Protein AF-A0A417CQL4-F1 (afdb_monomer)

Solvent-accessible surface area (backbone atoms only — not comparable to full-atom values): 23128 Å² total; per-residue (Å²): 115,48,75,46,59,36,42,35,29,34,42,37,36,47,80,68,45,93,63,94,40,39,16,38,34,40,36,36,22,75,43,89,82,45,71,90,38,53,74,49,77,42,75,38,31,85,55,32,68,44,82,43,74,84,43,64,49,59,36,56,35,23,33,31,43,26,48,26,27,63,59,52,73,46,77,47,68,55,72,68,46,76,79,47,69,46,54,19,35,60,82,69,100,72,93,80,90,84,90,86,90,88,91,88,88,87,91,88,70,69,76,85,88,86,84,86,85,82,83,93,74,87,81,66,52,56,85,38,81,50,91,61,81,58,91,53,56,74,45,42,28,40,45,29,53,83,54,66,82,46,41,24,78,43,81,40,62,31,40,36,42,30,79,62,88,56,78,86,44,46,48,79,38,35,64,92,73,56,91,59,59,60,69,76,78,82,72,89,72,71,88,37,78,25,63,65,61,77,56,88,78,52,90,87,45,79,51,42,43,31,72,65,30,30,37,35,46,41,38,39,88,63,56,45,80,41,44,36,34,33,33,40,59,52,76,71,9,27,21,75,52,40,76,32,62,45,66,31,39,48,41,69,62,51,50,52,51,52,51,51,52,48,49,65,74,49,45,61,92,86,50,51,57,66,56,36,51,51,36,44,51,49,63,58,55,40,87,82,63,44,27,13,43,42,26,48,93,93,34,80,57,43,31,54,51,65,43,46,70,58,44,91,80,52,32,26,33,41,50,66,50,27,19,50,54,54,44,53,51,48,64,73,67,35,86,58,79,43,80,44,68,33,54,77,78,36,64,86,87,37,76,65,19,75,75,34,27,33,28,21,38,42,25,46,94,93,46,72,49,82,45,68,58,51,42,59,67,73,64,13,57,48,97,68,84,73,59,62,57,70,88,59,61,85,50,38,32,75,52,106

Mean predicted aligned error: 15.52 Å

Structure (mmCIF, N/CA/C/O backbone):
data_AF-A0A417CQL4-F1
#
_entry.id   AF-A0A417CQL4-F1
#
loop_
_atom_site.group_PDB
_atom_site.id
_atom_site.type_symbol
_atom_site.label_atom_id
_atom_site.label_alt_id
_atom_site.label_comp_id
_atom_site.label_asym_id
_atom_site.label_entity_id
_atom_site.label_seq_id
_atom_site.pdbx_PDB_ins_code
_atom_site.Cartn_x
_atom_site.Cartn_y
_atom_site.Cartn_z
_atom_site.occupancy
_atom_site.B_iso_or_equiv
_atom_site.auth_seq_id
_atom_site.auth_comp_id
_atom_site.auth_asym_id
_atom_site.auth_atom_id
_atom_site.pdbx_PDB_model_num
ATOM 1 N N . MET A 1 1 ? 1.213 18.440 -24.083 1.00 67.12 1 MET A N 1
ATOM 2 C CA . MET A 1 1 ? 0.966 19.056 -22.760 1.00 67.12 1 MET A CA 1
ATOM 3 C C . MET A 1 1 ? 0.019 18.136 -22.028 1.00 67.12 1 MET A C 1
ATOM 5 O O . MET A 1 1 ? -0.808 17.537 -22.706 1.00 67.12 1 MET A O 1
ATOM 9 N N . ASN A 1 2 ? 0.115 18.065 -20.707 1.00 67.94 2 ASN A N 1
ATOM 10 C CA . ASN A 1 2 ? -0.796 17.274 -19.882 1.00 67.94 2 ASN A CA 1
ATOM 11 C C . ASN A 1 2 ? -1.692 18.235 -19.098 1.00 67.94 2 ASN A C 1
ATOM 13 O O . ASN A 1 2 ? -1.227 19.307 -18.708 1.00 67.94 2 ASN A O 1
ATOM 17 N N . ILE A 1 3 ? -2.963 17.890 -18.913 1.00 68.62 3 ILE A N 1
ATOM 18 C CA . ILE A 1 3 ? -3.950 18.738 -18.242 1.00 68.62 3 ILE A CA 1
ATOM 19 C C . ILE A 1 3 ? -4.623 17.899 -17.161 1.00 68.62 3 ILE A C 1
ATOM 21 O O . ILE A 1 3 ? -5.147 16.834 -17.460 1.00 68.62 3 ILE A O 1
ATOM 25 N N . TYR A 1 4 ? -4.629 18.395 -15.932 1.00 64.31 4 TYR A N 1
ATOM 26 C CA . TYR A 1 4 ? -5.272 17.764 -14.784 1.00 64.31 4 TYR A CA 1
ATOM 27 C C . TYR A 1 4 ? -6.363 18.698 -14.282 1.00 64.31 4 TYR A C 1
ATOM 29 O O . TYR A 1 4 ? -6.073 19.865 -14.034 1.00 64.31 4 TYR A O 1
ATOM 37 N N . ALA A 1 5 ? -7.596 18.230 -14.133 1.00 63.06 5 ALA A N 1
ATOM 38 C CA . ALA A 1 5 ? -8.700 19.053 -13.650 1.00 63.06 5 ALA A CA 1
ATOM 39 C C . ALA A 1 5 ? -9.116 18.651 -12.230 1.00 63.06 5 ALA A C 1
ATOM 41 O O . ALA A 1 5 ? -9.062 17.485 -11.856 1.00 63.06 5 ALA A O 1
ATOM 42 N N . LYS A 1 6 ? -9.520 19.646 -11.443 1.00 71.50 6 LYS A N 1
ATOM 43 C CA . LYS A 1 6 ? -10.165 19.521 -10.132 1.00 71.50 6 LYS A CA 1
ATOM 44 C C . LYS A 1 6 ? -11.481 20.309 -10.156 1.00 71.50 6 LYS A C 1
ATOM 46 O O . LYS A 1 6 ? -11.833 20.907 -11.173 1.00 71.50 6 LYS A O 1
ATOM 51 N N . THR A 1 7 ? -12.198 20.345 -9.037 1.00 64.06 7 THR A N 1
ATOM 52 C CA . THR A 1 7 ? -13.531 20.962 -8.908 1.00 64.06 7 THR A CA 1
ATOM 53 C C . THR A 1 7 ? -13.599 22.429 -9.340 1.00 64.06 7 THR A C 1
ATOM 55 O O . THR A 1 7 ? -14.556 22.823 -9.982 1.00 64.06 7 THR A O 1
ATOM 58 N N . ALA A 1 8 ? -12.565 23.238 -9.106 1.00 78.31 8 ALA A N 1
ATOM 59 C CA . ALA A 1 8 ? -12.532 24.642 -9.549 1.00 78.31 8 ALA A CA 1
ATOM 60 C C . ALA A 1 8 ? -11.144 25.076 -10.044 1.00 78.31 8 ALA A C 1
ATOM 62 O O . ALA A 1 8 ? -10.775 26.255 -10.016 1.00 78.31 8 ALA A O 1
ATOM 63 N N . ALA A 1 9 ? -10.334 24.108 -10.468 1.00 70.62 9 ALA A N 1
ATOM 64 C CA . ALA A 1 9 ? -8.957 24.347 -10.854 1.00 70.62 9 ALA A CA 1
ATOM 65 C C . ALA A 1 9 ? -8.508 23.386 -11.950 1.00 70.62 9 ALA A C 1
ATOM 67 O O . ALA A 1 9 ? -9.084 22.315 -12.131 1.00 70.62 9 ALA A O 1
ATOM 68 N N . ALA A 1 10 ? -7.457 23.760 -12.668 1.00 65.81 10 ALA A N 1
ATOM 69 C CA . ALA A 1 10 ? -6.756 22.859 -13.561 1.00 65.81 10 ALA A CA 1
ATOM 70 C C . ALA A 1 10 ? -5.249 23.112 -13.518 1.00 65.81 10 ALA A C 1
ATOM 72 O O . ALA A 1 10 ? -4.795 24.251 -13.457 1.00 65.81 10 ALA A O 1
ATOM 73 N N . THR A 1 11 ? -4.465 22.049 -13.594 1.00 78.88 11 THR A N 1
ATOM 74 C CA . THR A 1 11 ? -3.010 22.100 -13.679 1.00 78.88 11 THR A CA 1
ATOM 75 C C . THR A 1 11 ? -2.593 21.693 -15.081 1.00 78.88 11 THR A C 1
ATOM 77 O O . THR A 1 11 ? -2.915 20.600 -15.536 1.00 78.88 11 THR A O 1
ATOM 80 N N . VAL A 1 12 ? -1.857 22.555 -15.776 1.00 74.12 12 VAL A N 1
ATOM 81 C CA . VAL A 1 12 ? -1.333 22.278 -17.115 1.00 74.12 12 VAL A CA 1
ATOM 82 C C . VAL A 1 12 ? 0.167 22.089 -17.031 1.00 74.12 12 VAL A C 1
ATOM 84 O O . VAL A 1 12 ? 0.887 22.999 -16.634 1.00 74.12 12 VAL A O 1
ATOM 87 N N . VAL A 1 13 ? 0.653 20.925 -17.437 1.00 77.56 13 VAL A N 1
ATOM 88 C CA . VAL A 1 13 ? 2.082 20.623 -17.482 1.00 77.56 13 VAL A CA 1
ATOM 89 C C . VAL A 1 13 ? 2.562 20.676 -18.926 1.00 77.56 13 VAL A C 1
ATOM 91 O O . VAL A 1 13 ? 2.094 19.956 -19.816 1.00 77.56 13 VAL A O 1
ATOM 94 N N . VAL A 1 14 ? 3.512 21.567 -19.172 1.00 75.19 14 VAL A N 1
ATOM 95 C CA . VAL A 1 14 ? 4.180 21.745 -20.457 1.00 75.19 14 VAL A CA 1
ATOM 96 C C . VAL A 1 14 ? 5.433 20.875 -20.483 1.00 75.19 14 VAL A C 1
ATOM 98 O O . VAL A 1 14 ? 6.082 20.665 -19.461 1.00 75.19 14 VAL A O 1
ATOM 101 N N . LYS A 1 15 ? 5.804 20.350 -21.654 1.00 75.19 15 LYS A N 1
ATOM 102 C CA . LYS A 1 15 ? 7.078 19.638 -21.799 1.00 75.19 15 LYS A CA 1
ATOM 103 C C . LYS A 1 15 ? 8.220 20.620 -21.538 1.00 75.19 15 LYS A C 1
ATOM 105 O O . LYS A 1 15 ? 8.366 21.598 -22.279 1.00 75.19 15 LYS A O 1
ATOM 110 N N . ARG A 1 16 ? 9.012 20.357 -20.494 1.00 75.56 16 ARG A N 1
ATOM 111 C CA . ARG A 1 16 ? 10.119 21.222 -20.089 1.00 75.56 16 ARG A CA 1
ATOM 112 C C . ARG A 1 16 ? 11.137 21.354 -21.224 1.00 75.56 16 ARG A C 1
ATOM 114 O O . ARG A 1 16 ? 11.507 20.362 -21.841 1.00 75.56 16 ARG A O 1
ATOM 121 N N . GLN A 1 17 ? 11.581 22.576 -21.488 1.00 70.19 17 GLN A N 1
ATOM 122 C CA . GLN A 1 17 ? 12.660 22.872 -22.424 1.00 70.19 17 GLN A CA 1
ATOM 123 C C . GLN A 1 17 ? 13.904 23.286 -21.638 1.00 70.19 17 GLN A C 1
ATOM 125 O O . GLN A 1 17 ? 13.856 24.221 -20.838 1.00 70.19 17 GLN A O 1
ATOM 130 N N . THR A 1 18 ? 15.014 22.580 -21.834 1.00 56.19 18 THR A N 1
ATOM 131 C CA . THR A 1 18 ? 16.254 22.775 -21.062 1.00 56.19 18 THR A CA 1
ATOM 132 C C . THR A 1 18 ? 17.157 23.861 -21.645 1.00 56.19 18 THR A C 1
ATOM 134 O O . THR A 1 18 ? 17.957 24.441 -20.916 1.00 56.19 18 THR A O 1
ATOM 137 N N . SER A 1 19 ? 16.970 24.221 -22.915 1.00 65.50 19 SER A N 1
ATOM 138 C CA . SER A 1 19 ? 17.682 25.301 -23.602 1.00 65.50 19 SER A CA 1
ATOM 139 C C . SER A 1 19 ? 16.724 26.128 -24.473 1.00 65.50 19 SER A C 1
ATOM 141 O O . SER A 1 19 ? 15.585 25.731 -24.725 1.00 65.50 19 SER A O 1
ATOM 143 N N . GLN A 1 20 ? 17.153 27.330 -24.877 1.00 72.00 20 GLN A N 1
ATOM 144 C CA . GLN A 1 20 ? 16.448 28.201 -25.839 1.00 72.00 20 GLN A CA 1
ATOM 145 C C . GLN A 1 20 ? 14.976 28.532 -25.500 1.00 72.00 20 GLN A C 1
ATOM 147 O O . GLN A 1 20 ? 14.176 28.860 -26.371 1.00 72.00 20 GLN A O 1
ATOM 152 N N . THR A 1 21 ? 14.599 28.474 -24.222 1.00 75.06 21 THR A N 1
ATOM 153 C CA . THR A 1 21 ? 13.253 28.796 -23.730 1.00 75.06 21 THR A CA 1
ATOM 154 C C . THR A 1 21 ? 13.388 29.615 -22.459 1.00 75.06 21 THR A C 1
ATOM 156 O O . THR A 1 21 ? 14.185 29.285 -21.587 1.00 75.06 21 THR A O 1
ATOM 159 N N . SER A 1 22 ? 12.613 30.688 -22.341 1.00 78.00 22 SER A N 1
ATOM 160 C CA . SER A 1 22 ? 12.585 31.543 -21.146 1.00 78.00 22 SER A CA 1
ATOM 161 C C . SER A 1 22 ? 11.319 31.352 -20.322 1.00 78.00 22 SER A C 1
ATOM 163 O O . SER A 1 22 ? 11.218 31.885 -19.218 1.00 78.00 22 SER A O 1
ATOM 165 N N . GLY A 1 23 ? 10.348 30.617 -20.853 1.00 80.56 23 GLY A N 1
ATOM 166 C CA . GLY A 1 23 ? 9.108 30.319 -20.172 1.00 80.56 23 GLY A CA 1
ATOM 167 C C . GLY A 1 23 ? 8.050 29.776 -21.116 1.00 80.56 23 GLY A C 1
ATOM 168 O O . GLY A 1 23 ? 8.306 29.478 -22.286 1.00 80.56 23 GLY A O 1
ATOM 169 N N . TYR A 1 24 ? 6.835 29.675 -20.601 1.00 86.38 24 TYR A N 1
ATOM 170 C CA . TYR A 1 24 ? 5.702 29.106 -21.315 1.00 86.38 24 TYR A CA 1
ATOM 171 C C . TYR A 1 24 ? 4.535 30.081 -21.310 1.00 86.38 24 TYR A C 1
ATOM 173 O O . TYR A 1 24 ? 4.399 30.931 -20.429 1.00 86.38 24 TYR A O 1
ATOM 181 N N . GLN A 1 25 ? 3.678 29.963 -22.309 1.00 91.06 25 GLN A N 1
ATOM 182 C CA . GLN A 1 25 ? 2.411 30.655 -22.361 1.00 91.06 25 GLN A CA 1
ATOM 183 C C . GLN A 1 25 ? 1.298 29.637 -22.542 1.00 91.06 25 GLN A C 1
ATOM 185 O O . GLN A 1 25 ? 1.405 28.739 -23.373 1.00 91.06 25 GLN A O 1
ATOM 190 N N . LEU A 1 26 ? 0.236 29.801 -21.771 1.00 93.06 26 LEU A N 1
ATOM 191 C CA . LEU A 1 26 ? -0.996 29.038 -21.861 1.00 93.06 26 LEU A CA 1
ATOM 192 C C . LEU A 1 26 ? -2.097 29.980 -22.303 1.00 93.06 26 LEU A C 1
ATOM 194 O O . LEU A 1 26 ? -2.237 31.055 -21.724 1.00 93.06 26 LEU A O 1
ATOM 198 N N . ARG A 1 27 ? -2.900 29.567 -23.278 1.00 92.88 27 ARG A N 1
ATOM 199 C CA . ARG A 1 27 ? -4.199 30.185 -23.533 1.00 92.88 27 ARG A CA 1
ATOM 200 C C . ARG A 1 27 ? -5.305 29.184 -23.268 1.00 92.88 27 ARG A C 1
ATOM 202 O O . ARG A 1 27 ? -5.144 28.018 -23.619 1.00 92.88 27 ARG A O 1
ATOM 209 N N . TYR A 1 28 ? -6.406 29.632 -22.679 1.00 92.50 28 TYR A N 1
ATOM 210 C CA . TYR A 1 28 ? -7.551 28.778 -22.385 1.00 92.50 28 TYR A CA 1
ATOM 211 C C . TYR A 1 28 ? -8.889 29.520 -22.508 1.00 92.50 28 TYR A C 1
ATOM 213 O O . TYR A 1 28 ? -8.970 30.730 -22.286 1.00 92.50 28 TYR A O 1
ATOM 221 N N . ALA A 1 29 ? -9.941 28.795 -22.889 1.00 88.94 29 ALA A N 1
ATOM 222 C CA . ALA A 1 29 ? -11.313 29.291 -23.011 1.00 88.94 29 ALA A CA 1
ATOM 223 C C . ALA A 1 29 ? -12.320 28.140 -22.875 1.00 88.94 29 ALA A C 1
ATOM 225 O O . ALA A 1 29 ? -11.964 26.982 -23.054 1.00 88.94 29 ALA A O 1
ATOM 226 N N . THR A 1 30 ? -13.596 28.444 -22.653 1.00 90.44 30 THR A N 1
ATOM 227 C CA . THR A 1 30 ? -14.684 27.443 -22.662 1.00 90.44 30 THR A CA 1
ATOM 228 C C . THR A 1 30 ? -15.164 27.073 -24.070 1.00 90.44 30 THR A C 1
ATOM 230 O O . THR A 1 30 ? -16.064 26.257 -24.227 1.00 90.44 30 THR A O 1
ATOM 233 N N . ASN A 1 31 ? -14.567 27.655 -25.118 1.00 88.25 31 ASN A N 1
ATOM 234 C CA . ASN A 1 31 ? -14.865 27.331 -26.512 1.00 88.25 31 ASN A CA 1
ATOM 235 C C . ASN A 1 31 ? -13.641 26.716 -27.204 1.00 88.25 31 ASN A C 1
ATOM 237 O O . ASN A 1 31 ? -12.525 27.225 -27.080 1.00 88.25 31 ASN A O 1
ATOM 241 N N . SER A 1 32 ? -13.865 25.664 -27.992 1.00 82.94 32 SER A N 1
ATOM 242 C CA . SER A 1 32 ? -12.812 24.901 -28.684 1.00 82.94 32 SER A CA 1
ATOM 243 C C . SER A 1 32 ? -12.011 25.711 -29.703 1.00 82.94 32 SER A C 1
ATOM 245 O O . SER A 1 32 ? -10.863 25.383 -29.997 1.00 82.94 32 SER A O 1
ATOM 247 N N . LYS A 1 33 ? -12.584 26.814 -30.200 1.00 86.06 33 LYS A N 1
ATOM 248 C CA . LYS A 1 33 ? -11.927 27.751 -31.122 1.00 86.06 33 LYS A CA 1
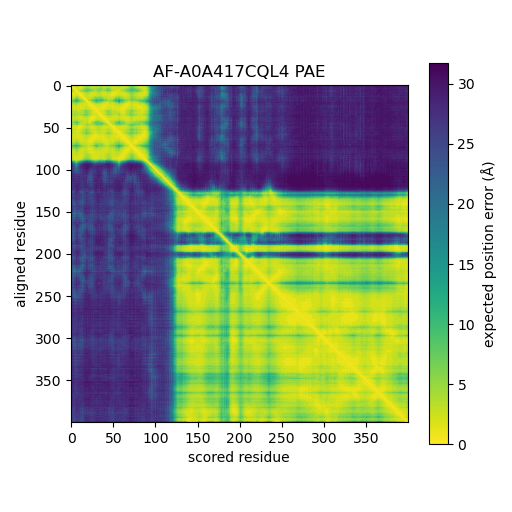ATOM 249 C C . LYS A 1 33 ? -10.984 28.734 -30.413 1.00 86.06 33 LYS A C 1
ATOM 251 O O . LYS A 1 33 ? -10.323 29.515 -31.093 1.00 86.06 33 LYS A O 1
ATOM 256 N N . LEU A 1 34 ? -10.920 28.715 -29.074 1.00 85.50 34 LEU A N 1
ATOM 257 C CA . LEU A 1 34 ? -10.104 29.612 -28.243 1.00 85.50 34 LEU A CA 1
ATOM 258 C C . LEU A 1 34 ? -10.315 31.106 -28.562 1.00 85.50 34 LEU A C 1
ATOM 260 O O . LEU A 1 34 ? -9.400 31.923 -28.426 1.00 85.50 34 LEU A O 1
ATOM 264 N N . LYS A 1 35 ? -11.534 31.480 -28.976 1.00 83.88 35 LYS A N 1
ATOM 265 C CA . LYS A 1 35 ? -11.921 32.882 -29.174 1.00 83.88 35 LYS A CA 1
ATOM 266 C C . LYS A 1 35 ? -11.932 33.592 -27.822 1.00 83.88 35 LYS A C 1
ATOM 268 O O . LYS A 1 35 ? -12.486 33.050 -26.866 1.00 83.88 35 LYS A O 1
ATOM 273 N N . ASN A 1 36 ? -11.324 34.778 -27.756 1.00 86.62 36 ASN A N 1
ATOM 274 C CA . ASN A 1 36 ? -11.179 35.587 -26.537 1.00 86.62 36 ASN A CA 1
ATOM 275 C C . ASN A 1 36 ? -10.549 34.818 -25.357 1.00 86.62 36 ASN A C 1
ATOM 277 O O . ASN A 1 36 ? -10.905 35.032 -24.200 1.00 86.62 36 ASN A O 1
ATOM 281 N N . ALA A 1 37 ? -9.632 33.890 -25.655 1.00 88.44 37 ALA A N 1
ATOM 282 C CA . ALA A 1 37 ? -8.989 33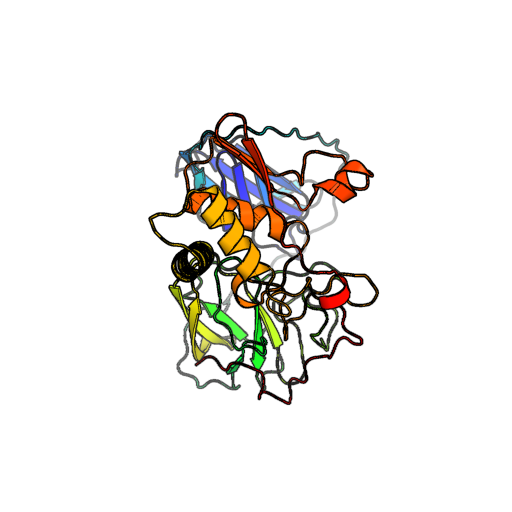.060 -24.645 1.00 88.44 37 ALA A CA 1
ATOM 283 C C . ALA A 1 37 ? -8.168 33.885 -23.644 1.00 88.44 37 ALA A C 1
ATOM 285 O O . ALA A 1 37 ? -7.371 34.751 -24.020 1.00 88.44 37 ALA A O 1
ATOM 286 N N . LYS A 1 38 ? -8.307 33.546 -22.359 1.00 90.31 38 LYS A N 1
ATOM 287 C CA . LYS A 1 38 ? -7.450 34.071 -21.293 1.00 90.31 38 LYS A CA 1
ATOM 288 C C . LYS A 1 38 ? -6.043 33.524 -21.480 1.00 90.31 38 LYS A C 1
ATOM 290 O O . LYS A 1 38 ? -5.877 32.360 -21.838 1.00 90.31 38 LYS A O 1
ATOM 295 N N . THR A 1 39 ? -5.033 34.356 -21.236 1.00 91.38 39 THR A N 1
ATOM 296 C CA . THR A 1 39 ? -3.632 33.995 -21.472 1.00 91.38 39 THR A CA 1
ATOM 297 C C . THR A 1 39 ? -2.795 34.164 -20.209 1.00 91.38 39 THR A C 1
ATOM 299 O O . THR A 1 39 ? -2.757 35.245 -19.632 1.00 91.38 39 THR A O 1
ATOM 302 N N . ILE A 1 40 ? -2.081 33.112 -19.813 1.00 87.19 40 ILE A N 1
ATOM 303 C CA . ILE A 1 40 ? -1.154 33.100 -18.675 1.00 87.19 40 ILE A CA 1
ATOM 304 C C . ILE A 1 40 ? 0.261 32.920 -19.197 1.00 87.19 40 ILE A C 1
ATOM 306 O O . ILE A 1 40 ? 0.504 32.114 -20.093 1.00 87.19 40 ILE A O 1
ATOM 310 N N . THR A 1 41 ? 1.202 33.682 -18.642 1.00 87.81 41 THR A N 1
ATOM 311 C CA . THR A 1 41 ? 2.619 33.585 -18.996 1.00 87.81 41 THR A CA 1
ATOM 312 C C . THR A 1 41 ? 3.433 33.191 -17.775 1.00 87.81 41 THR A C 1
ATOM 314 O O . THR A 1 41 ? 3.429 33.916 -16.785 1.00 87.81 41 THR A O 1
ATOM 317 N N . ILE A 1 42 ? 4.166 32.085 -17.869 1.00 82.44 42 ILE A N 1
ATOM 318 C CA . ILE A 1 42 ? 5.063 31.608 -16.816 1.00 82.44 42 ILE A CA 1
ATOM 319 C C . ILE A 1 42 ? 6.498 31.931 -17.180 1.00 82.44 42 ILE A C 1
ATOM 321 O O . ILE A 1 42 ? 6.956 31.561 -18.258 1.00 82.44 42 ILE A O 1
ATOM 325 N N . LYS A 1 43 ? 7.201 32.595 -16.260 1.00 81.44 43 LYS A N 1
ATOM 326 C CA . LYS A 1 43 ? 8.633 32.873 -16.369 1.00 81.44 43 LYS A CA 1
ATOM 327 C C . LYS A 1 43 ? 9.454 31.698 -15.838 1.00 81.44 43 LYS A C 1
ATOM 329 O O . LYS A 1 43 ? 9.110 31.100 -14.821 1.00 81.44 43 LYS A O 1
ATOM 334 N N . GLY A 1 44 ? 10.579 31.445 -16.496 1.00 73.00 44 GLY A N 1
ATOM 335 C CA . GLY A 1 44 ? 11.492 30.359 -16.172 1.00 73.00 44 GLY A CA 1
ATOM 336 C C . GLY A 1 44 ? 11.161 29.107 -16.971 1.00 73.00 44 GLY A C 1
ATOM 337 O O . GLY A 1 44 ? 10.013 28.687 -17.071 1.00 73.00 44 GLY A O 1
ATOM 338 N N . ASN A 1 45 ? 12.187 28.489 -17.544 1.00 72.44 45 ASN A N 1
ATOM 339 C CA . ASN A 1 45 ? 12.044 27.221 -18.251 1.00 72.44 45 ASN A CA 1
ATOM 340 C C . ASN A 1 45 ? 12.049 26.011 -17.308 1.00 72.44 45 ASN A C 1
ATOM 342 O O . ASN A 1 45 ? 11.616 24.942 -17.727 1.00 72.44 45 ASN A O 1
ATOM 346 N N . LYS A 1 46 ? 12.486 26.190 -16.051 1.00 68.00 46 LYS A N 1
ATOM 347 C CA . LYS A 1 46 ? 12.403 25.198 -14.966 1.00 68.00 46 LYS A CA 1
ATOM 348 C C . LYS A 1 46 ? 10.962 24.958 -14.498 1.00 68.00 46 LYS A C 1
ATOM 350 O O . LYS A 1 46 ? 10.618 23.828 -14.184 1.00 68.00 46 LYS A O 1
ATOM 355 N N . ASN A 1 47 ? 10.121 25.994 -14.531 1.00 67.75 47 ASN A N 1
ATOM 356 C CA . ASN A 1 47 ? 8.728 25.942 -14.086 1.00 67.75 47 ASN A CA 1
ATOM 357 C C . ASN A 1 47 ? 7.820 25.578 -15.261 1.00 67.75 47 ASN A C 1
ATOM 359 O O . ASN A 1 47 ? 7.346 26.447 -15.990 1.00 67.75 47 ASN A O 1
ATOM 363 N N . ASN A 1 48 ? 7.607 24.285 -15.478 1.00 73.75 48 ASN A N 1
ATOM 364 C CA . ASN A 1 48 ? 6.796 23.783 -16.585 1.00 73.75 48 ASN A CA 1
ATOM 365 C C . ASN A 1 48 ? 5.342 23.467 -16.189 1.00 73.75 48 ASN A C 1
ATOM 367 O O . ASN A 1 48 ? 4.597 22.940 -17.011 1.00 73.75 48 ASN A O 1
ATOM 371 N N . THR A 1 49 ? 4.932 23.820 -14.971 1.00 74.19 49 THR A N 1
ATOM 372 C CA . THR A 1 49 ? 3.582 23.595 -14.439 1.00 74.19 49 THR A CA 1
ATOM 373 C C . THR A 1 49 ? 2.824 24.914 -14.312 1.00 74.19 49 THR A C 1
ATOM 375 O O . THR A 1 49 ? 3.347 25.889 -13.777 1.00 74.19 49 THR A O 1
ATOM 378 N N . ILE A 1 50 ? 1.587 24.943 -14.810 1.00 80.50 50 ILE A N 1
ATOM 379 C CA . ILE A 1 50 ? 0.702 26.110 -14.848 1.00 80.50 50 ILE A CA 1
ATOM 380 C C . ILE A 1 50 ? -0.557 25.813 -14.053 1.00 80.50 50 ILE A C 1
ATOM 382 O O . ILE A 1 50 ? -1.332 24.944 -14.438 1.00 80.50 50 ILE A O 1
ATOM 386 N N . PHE A 1 51 ? -0.782 26.561 -12.978 1.00 81.12 51 PHE A N 1
ATOM 387 C CA . PHE A 1 51 ? -1.989 26.435 -12.169 1.00 81.12 51 PHE A CA 1
ATOM 388 C C . PHE A 1 51 ? -3.055 27.427 -12.644 1.00 81.12 51 PHE A C 1
ATOM 390 O O . PHE A 1 51 ? -2.830 28.637 -12.693 1.00 81.12 51 PHE A O 1
ATOM 397 N N . LEU A 1 52 ? -4.217 26.897 -13.013 1.00 81.38 52 LEU A N 1
ATOM 398 C CA . LEU A 1 52 ? -5.449 27.626 -13.274 1.00 81.38 52 LEU A CA 1
ATOM 399 C C . LEU A 1 52 ? -6.348 27.475 -12.054 1.00 81.38 52 LEU A C 1
ATOM 401 O O . LEU A 1 52 ? -6.895 26.401 -11.838 1.00 81.38 52 LEU A O 1
ATOM 405 N N . ASN A 1 53 ? -6.519 28.543 -11.285 1.00 82.50 53 ASN A N 1
ATOM 406 C CA . ASN A 1 53 ? -7.436 28.576 -10.145 1.00 82.50 53 ASN A CA 1
ATOM 407 C C . ASN A 1 53 ? -8.666 29.428 -10.484 1.00 82.50 53 ASN A C 1
ATOM 409 O O . ASN A 1 53 ? -8.594 30.310 -11.345 1.00 82.50 53 ASN A O 1
ATOM 413 N N . GLY A 1 54 ? -9.790 29.173 -9.809 1.00 80.31 54 GLY A N 1
ATOM 414 C CA . GLY A 1 54 ? -11.036 29.919 -10.019 1.00 80.31 54 GLY A CA 1
ATOM 415 C C . GLY A 1 54 ? -11.722 29.594 -11.350 1.00 80.31 54 GLY A C 1
ATOM 416 O O . GLY A 1 54 ? -12.341 30.463 -11.968 1.00 80.31 54 GLY A O 1
ATOM 417 N N . LEU A 1 55 ? -11.569 28.359 -11.833 1.00 85.94 55 LEU A N 1
ATOM 418 C CA . LEU A 1 55 ? -12.362 27.842 -12.944 1.00 85.94 55 LEU A CA 1
ATOM 419 C C . LEU A 1 55 ? -13.760 27.472 -12.443 1.00 85.94 55 LEU A C 1
ATOM 421 O O . LEU A 1 55 ? -13.928 27.065 -11.298 1.00 85.94 55 LEU A O 1
ATOM 425 N N . ARG A 1 56 ? -14.769 27.585 -13.307 1.00 83.50 56 ARG A N 1
ATOM 426 C CA . ARG A 1 56 ? -16.127 27.155 -12.968 1.00 83.50 56 ARG A CA 1
ATOM 427 C C . ARG A 1 56 ? -16.157 25.631 -12.879 1.00 83.50 56 ARG A C 1
ATOM 429 O O . ARG A 1 56 ? -15.635 24.982 -13.783 1.00 83.50 56 ARG A O 1
ATOM 436 N N . ALA A 1 57 ? -16.774 25.078 -11.839 1.00 81.94 57 ALA A N 1
ATOM 437 C CA . ALA A 1 57 ? -16.981 23.640 -11.683 1.00 81.94 57 ALA A CA 1
ATOM 438 C C . ALA A 1 57 ? -17.841 23.039 -12.804 1.00 81.94 57 ALA A C 1
ATOM 440 O O . ALA A 1 57 ? -18.640 23.738 -13.438 1.00 81.94 57 ALA A O 1
ATOM 441 N N . GLY A 1 58 ? -17.654 21.747 -13.085 1.00 75.69 58 GLY A N 1
ATOM 442 C CA . GLY A 1 58 ? -18.410 21.013 -14.107 1.00 75.69 58 GLY A CA 1
ATOM 443 C C . GLY A 1 58 ? -18.289 21.563 -15.534 1.00 75.69 58 GLY A C 1
ATOM 444 O O . GLY A 1 58 ? -19.171 21.312 -16.352 1.00 75.69 58 GLY A O 1
ATOM 445 N N . THR A 1 59 ? -17.262 22.363 -15.836 1.00 83.44 59 THR A N 1
ATOM 446 C CA . THR A 1 59 ? -17.149 23.132 -17.083 1.00 83.44 59 THR A CA 1
ATOM 447 C C . THR A 1 59 ? -15.942 22.678 -17.901 1.00 83.44 59 THR A C 1
ATOM 449 O O . THR A 1 59 ? -14.831 22.556 -17.385 1.00 83.44 59 THR A O 1
ATOM 452 N N . THR A 1 60 ? -16.141 22.467 -19.205 1.00 85.31 60 THR A N 1
ATOM 453 C CA . THR A 1 60 ? -15.056 22.122 -20.131 1.00 85.31 60 THR A CA 1
ATOM 454 C C . THR A 1 60 ? -14.260 23.357 -20.544 1.00 85.31 60 THR A C 1
ATOM 456 O O . THR A 1 60 ? -14.810 24.349 -21.028 1.00 85.31 60 THR A O 1
ATOM 459 N N . TYR A 1 61 ? -12.942 23.270 -20.405 1.00 84.12 61 TYR A N 1
ATOM 460 C CA . TYR A 1 61 ? -11.983 24.273 -20.840 1.00 84.12 61 TYR A CA 1
ATOM 461 C C . TYR A 1 61 ? -11.059 23.687 -21.899 1.00 84.12 61 TYR A C 1
ATOM 463 O O . TYR A 1 61 ? -10.419 22.660 -21.695 1.00 84.12 61 TYR A O 1
ATOM 471 N N . TYR A 1 62 ? -10.958 24.386 -23.020 1.00 89.62 62 TYR A N 1
ATOM 472 C CA . TYR A 1 62 ? -10.011 24.124 -24.091 1.00 89.62 62 TYR A CA 1
ATOM 473 C C . TYR A 1 62 ? -8.785 24.987 -23.886 1.00 89.62 62 TYR A C 1
ATOM 475 O O . TYR A 1 62 ? -8.892 26.131 -23.437 1.00 89.62 62 TYR A O 1
ATOM 483 N N . MET A 1 63 ? -7.618 24.462 -24.233 1.00 90.94 63 MET A N 1
ATOM 484 C CA . MET A 1 63 ? -6.362 25.144 -23.987 1.00 90.94 63 MET A CA 1
ATOM 485 C C . MET A 1 63 ? -5.263 24.764 -24.970 1.00 90.94 63 MET A C 1
ATOM 487 O O . MET A 1 63 ? -5.301 23.725 -25.624 1.00 90.94 63 MET A O 1
ATOM 491 N N . GLN A 1 64 ? -4.278 25.646 -25.080 1.00 87.94 64 GLN A N 1
ATOM 492 C CA . GLN A 1 64 ? -3.065 25.445 -25.858 1.00 87.94 64 GLN A CA 1
ATOM 493 C C . GLN A 1 64 ? -1.888 26.072 -25.135 1.00 87.94 64 GLN A C 1
ATOM 495 O O . GLN A 1 64 ? -2.019 27.122 -24.503 1.00 87.94 64 GLN A O 1
ATOM 500 N N . THR A 1 65 ? -0.721 25.463 -25.292 1.00 88.25 65 THR A N 1
ATOM 501 C CA . THR A 1 65 ? 0.526 25.978 -24.733 1.00 88.25 65 THR A CA 1
ATOM 502 C C . THR A 1 65 ? 1.501 26.324 -25.844 1.00 88.25 65 THR A C 1
ATOM 504 O O . THR A 1 65 ? 1.440 25.780 -26.944 1.00 88.25 65 THR A O 1
ATOM 507 N N . ARG A 1 66 ? 2.394 27.268 -25.580 1.00 85.62 66 ARG A N 1
ATOM 508 C CA . ARG A 1 66 ? 3.553 27.556 -26.424 1.00 85.62 66 ARG A CA 1
ATOM 509 C C . ARG A 1 66 ? 4.718 27.954 -25.549 1.00 85.62 66 ARG A C 1
ATOM 511 O O . ARG A 1 66 ? 4.533 28.503 -24.467 1.00 85.62 66 ARG A O 1
ATOM 518 N N . THR A 1 67 ? 5.921 27.698 -26.015 1.00 84.88 67 THR A N 1
ATOM 519 C CA . THR A 1 67 ? 7.120 28.246 -25.387 1.00 84.88 67 THR A CA 1
ATOM 520 C C . THR A 1 67 ? 7.283 29.699 -25.805 1.00 84.88 67 THR A C 1
ATOM 522 O O . THR A 1 67 ? 6.841 30.116 -26.881 1.00 84.88 67 THR A O 1
ATOM 525 N N . TYR A 1 68 ? 7.927 30.483 -24.952 1.00 81.44 68 TYR A N 1
ATOM 526 C CA . TYR A 1 68 ? 8.499 31.740 -25.383 1.00 81.44 68 TYR A CA 1
ATOM 527 C C . TYR A 1 68 ? 9.936 31.848 -24.912 1.00 81.44 68 TYR A C 1
ATOM 529 O O . TYR A 1 68 ? 10.311 31.367 -23.841 1.00 81.44 68 TYR A O 1
ATOM 537 N N . MET A 1 69 ? 10.737 32.523 -25.713 1.00 80.69 69 MET A N 1
ATOM 538 C CA . MET A 1 69 ? 12.059 32.963 -25.317 1.00 80.69 69 MET A CA 1
ATOM 539 C C . MET A 1 69 ? 12.054 34.482 -25.233 1.00 80.69 69 MET A C 1
ATOM 541 O O . MET A 1 69 ? 11.535 35.168 -26.113 1.00 80.69 69 MET A O 1
ATOM 545 N N . THR A 1 70 ? 12.592 35.010 -24.145 1.00 80.00 70 THR A N 1
ATOM 546 C CA . THR A 1 70 ? 12.854 36.434 -24.005 1.00 80.00 70 THR A CA 1
ATOM 547 C C . THR A 1 70 ? 14.269 36.662 -24.490 1.00 80.00 70 THR A C 1
ATOM 549 O O . THR A 1 70 ? 15.228 36.356 -23.789 1.00 80.00 70 THR A O 1
ATOM 552 N N . VAL A 1 71 ? 14.396 37.202 -25.694 1.00 76.88 71 VAL A N 1
ATOM 553 C CA . VAL A 1 71 ? 15.682 37.621 -26.247 1.00 76.88 71 VAL A CA 1
ATOM 554 C C . VAL A 1 71 ? 15.668 39.134 -26.190 1.00 76.88 71 VAL A C 1
ATOM 556 O O . VAL A 1 71 ? 14.852 39.775 -26.856 1.00 76.88 71 VAL A O 1
ATOM 559 N N . LYS A 1 72 ? 16.544 39.709 -25.358 1.00 75.31 72 LYS A N 1
ATOM 560 C CA . LYS A 1 72 ? 16.734 41.163 -25.280 1.00 75.31 72 LYS A CA 1
ATOM 561 C C . LYS A 1 72 ? 15.468 41.926 -24.826 1.00 75.31 72 LYS A C 1
ATOM 563 O O . LYS A 1 72 ? 15.159 42.992 -25.347 1.00 75.31 72 LYS A O 1
ATOM 568 N N . GLY A 1 73 ? 14.678 41.333 -23.925 1.00 67.12 73 GLY A N 1
ATOM 569 C CA . GLY A 1 73 ? 13.404 41.886 -23.432 1.00 67.12 73 GLY A CA 1
ATOM 570 C C . GLY A 1 73 ? 12.179 41.637 -24.328 1.00 67.12 73 GLY A C 1
ATOM 571 O O . GLY A 1 73 ? 11.048 41.743 -23.853 1.00 67.12 73 GLY A O 1
ATOM 572 N N . LYS A 1 74 ? 12.366 41.223 -25.590 1.00 71.62 74 LYS A N 1
ATOM 573 C CA . LYS A 1 74 ? 11.271 40.869 -26.509 1.00 71.62 74 LYS A CA 1
ATOM 574 C C . LYS A 1 74 ? 10.953 39.375 -26.414 1.00 71.62 74 LYS A C 1
ATOM 576 O O . LYS A 1 74 ? 11.848 38.536 -26.514 1.00 71.62 74 LYS A O 1
ATOM 581 N N . LYS A 1 75 ? 9.672 39.038 -26.220 1.00 79.06 75 LYS A N 1
ATOM 582 C CA . LYS A 1 75 ? 9.194 37.647 -26.207 1.00 79.06 75 LYS A CA 1
ATOM 583 C C . LYS A 1 75 ? 8.962 37.161 -27.635 1.00 79.06 75 LYS A C 1
ATOM 585 O O . LYS A 1 75 ? 8.134 37.717 -28.354 1.00 79.06 75 LYS A O 1
ATOM 590 N N . TYR A 1 76 ? 9.662 36.104 -28.015 1.00 76.25 76 TYR A N 1
ATOM 591 C CA . TYR A 1 76 ? 9.429 35.350 -29.238 1.00 76.25 76 TYR A CA 1
ATOM 592 C C . TYR A 1 76 ? 8.706 34.075 -28.869 1.00 76.25 76 TYR A C 1
ATOM 594 O O . TYR A 1 76 ? 9.127 33.360 -27.963 1.00 76.25 76 TYR A O 1
ATOM 602 N N . TYR A 1 77 ? 7.600 33.823 -29.545 1.00 81.12 77 TYR A N 1
ATOM 603 C CA . TYR A 1 77 ? 6.701 32.737 -29.214 1.00 81.12 77 TYR A CA 1
ATOM 604 C C . TYR A 1 77 ? 6.785 31.655 -30.280 1.00 81.12 77 TYR A C 1
ATOM 606 O O . TYR A 1 77 ? 6.776 31.962 -31.472 1.00 81.12 77 TYR A O 1
ATOM 614 N N . SER A 1 78 ? 6.812 30.395 -29.858 1.00 81.06 78 SER A N 1
ATOM 615 C CA . SER A 1 78 ? 6.613 29.280 -30.779 1.00 81.06 78 SER A CA 1
ATOM 616 C C . SER A 1 78 ? 5.157 29.210 -31.256 1.00 81.06 78 SER A C 1
ATOM 618 O O . SER A 1 78 ? 4.275 29.948 -30.793 1.00 81.06 78 SER A O 1
ATOM 620 N N . LYS A 1 79 ? 4.895 28.322 -32.221 1.00 82.56 79 LYS A N 1
ATOM 621 C CA . LYS A 1 79 ? 3.522 27.982 -32.602 1.00 82.56 79 LYS A CA 1
ATOM 622 C C . LYS A 1 79 ? 2.783 27.429 -31.382 1.00 82.56 79 LYS A C 1
ATOM 624 O O . LYS A 1 79 ? 3.372 26.756 -30.539 1.00 82.56 79 LYS A O 1
ATOM 629 N N . TRP A 1 80 ? 1.488 27.717 -31.304 1.00 83.12 80 TRP A N 1
ATOM 630 C CA . TRP A 1 80 ? 0.628 27.065 -30.325 1.00 83.12 80 TRP A CA 1
ATOM 631 C C . TRP A 1 80 ? 0.633 25.550 -30.541 1.00 83.12 80 TRP A C 1
ATOM 633 O O . TRP A 1 80 ? 0.661 25.086 -31.683 1.00 83.12 80 TRP A O 1
ATOM 643 N N . SER A 1 81 ? 0.608 24.798 -29.443 1.00 81.25 81 SER A N 1
ATOM 644 C CA . SER A 1 81 ? 0.422 23.351 -29.454 1.00 81.25 81 SER A CA 1
ATOM 645 C C . SER A 1 81 ? -0.917 22.970 -30.086 1.00 81.25 81 SER A C 1
ATOM 647 O O . SER A 1 81 ? -1.803 23.812 -30.266 1.00 81.25 81 SER A O 1
ATOM 649 N N . SER A 1 82 ? -1.110 21.674 -30.324 1.00 83.38 82 SER A N 1
ATOM 650 C CA . SER A 1 82 ? -2.454 21.125 -30.496 1.00 83.38 82 SER A CA 1
ATOM 651 C C . SER A 1 82 ? -3.354 21.509 -29.312 1.00 83.38 82 SER A C 1
ATOM 653 O O . SER A 1 82 ? -2.882 21.732 -28.188 1.00 83.38 82 SER A O 1
ATOM 655 N N . THR A 1 83 ? -4.652 21.646 -29.586 1.00 84.19 83 THR A N 1
ATOM 656 C CA . THR A 1 83 ? -5.656 21.970 -28.568 1.00 84.19 83 THR A CA 1
ATOM 657 C C . THR A 1 83 ? -5.892 20.756 -27.683 1.00 84.19 83 THR A C 1
ATOM 659 O O . THR A 1 83 ? -6.320 19.716 -28.171 1.00 84.19 83 THR A O 1
ATOM 662 N N . GLY A 1 84 ? -5.646 20.905 -26.386 1.00 73.38 84 GLY A N 1
ATOM 663 C CA . GLY A 1 84 ? -6.130 19.971 -25.373 1.00 73.38 84 GLY A CA 1
ATOM 664 C C . GLY A 1 84 ? -7.356 20.539 -24.674 1.00 73.38 84 GLY A C 1
ATOM 665 O O . GLY A 1 84 ? -7.693 21.714 -24.844 1.00 73.38 84 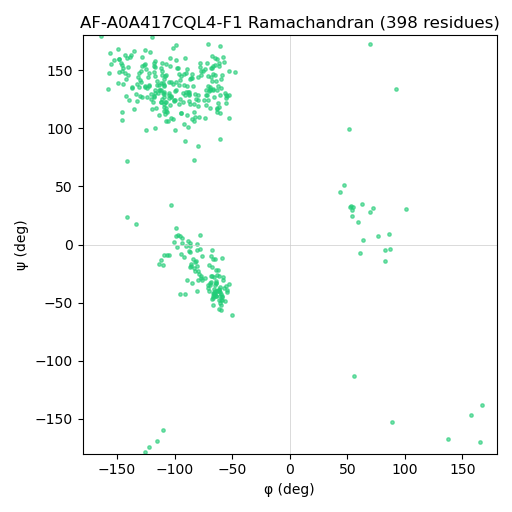GLY A O 1
ATOM 666 N N . HIS A 1 85 ? -8.028 19.713 -23.887 1.00 87.44 85 HIS A N 1
ATOM 667 C CA . HIS A 1 85 ? -9.171 20.137 -23.095 1.00 87.44 85 HIS A CA 1
ATOM 668 C C . HIS A 1 85 ? -9.261 19.335 -21.801 1.00 87.44 85 HIS A C 1
ATOM 670 O O . HIS A 1 85 ? -8.691 18.252 -21.699 1.00 87.44 85 HIS A O 1
ATOM 676 N N . CYS A 1 86 ? -9.966 19.882 -20.819 1.00 67.81 86 CYS A N 1
ATOM 677 C CA . CYS A 1 86 ? -10.337 19.183 -19.597 1.00 67.81 86 CYS A CA 1
ATOM 678 C C . CYS A 1 86 ? -11.698 19.678 -19.112 1.00 67.81 86 CYS A C 1
ATOM 680 O O . CYS A 1 86 ? -12.074 20.817 -19.394 1.00 67.81 86 CYS A O 1
ATOM 682 N N . THR A 1 87 ? -12.406 18.862 -18.340 1.00 83.69 87 THR A N 1
ATOM 683 C CA . THR A 1 87 ? -13.645 19.260 -17.663 1.00 83.69 87 THR A CA 1
ATOM 684 C C . THR A 1 87 ? -13.374 19.312 -16.169 1.00 83.69 87 THR A C 1
ATOM 686 O O . THR A 1 87 ? -12.866 18.345 -15.614 1.00 83.69 87 THR A O 1
ATOM 689 N N . THR A 1 88 ? -13.646 20.450 -15.530 1.00 73.69 88 THR A N 1
ATOM 690 C CA . THR A 1 88 ? -13.543 20.578 -14.069 1.00 73.69 88 THR A CA 1
ATOM 691 C C . THR A 1 88 ? -14.576 19.691 -13.385 1.00 73.69 88 THR A C 1
ATOM 693 O O . THR A 1 88 ? -15.684 19.512 -13.895 1.00 73.69 88 THR A O 1
ATOM 696 N N . ASN A 1 89 ? -14.225 19.140 -12.225 1.00 75.75 89 ASN A N 1
ATOM 697 C CA . ASN A 1 89 ? -15.142 18.279 -11.478 1.00 75.75 89 ASN A CA 1
ATOM 698 C C . ASN A 1 89 ? -16.351 19.102 -11.010 1.00 75.75 89 ASN A C 1
ATOM 700 O O . ASN A 1 89 ? -16.272 20.326 -10.884 1.00 75.75 89 ASN A O 1
ATOM 704 N N . ARG A 1 90 ? -17.492 18.452 -10.787 1.00 69.19 90 ARG A N 1
ATOM 705 C CA . ARG A 1 90 ? -18.646 19.118 -10.170 1.00 69.19 90 ARG A CA 1
ATOM 706 C C . ARG A 1 90 ? -18.372 19.327 -8.682 1.00 69.19 90 ARG A C 1
ATOM 708 O O . ARG A 1 90 ? -17.622 18.561 -8.083 1.00 69.19 90 ARG A O 1
ATOM 715 N N . GLU A 1 91 ? -18.956 20.373 -8.106 1.00 57.25 91 GLU A N 1
ATOM 716 C CA . GLU A 1 91 ? -18.909 20.582 -6.659 1.00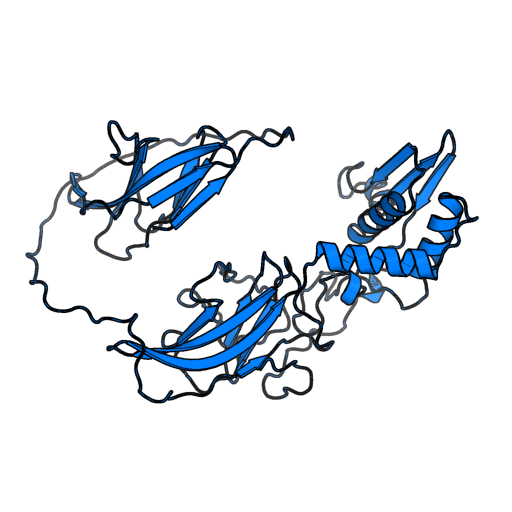 57.25 91 GLU A CA 1
ATOM 717 C C . GLU A 1 91 ? -19.629 19.427 -5.962 1.00 57.25 91 GLU A C 1
ATOM 719 O O . GLU A 1 91 ? -20.820 19.206 -6.164 1.00 57.25 91 GLU A O 1
ATOM 724 N N . THR A 1 92 ? -18.880 18.663 -5.172 1.00 46.38 92 THR A N 1
ATOM 725 C CA . THR A 1 92 ? -19.425 17.821 -4.112 1.00 46.38 92 THR A CA 1
ATOM 726 C C . THR A 1 92 ? -19.513 18.708 -2.877 1.00 46.38 92 THR A C 1
ATOM 728 O O . THR A 1 92 ? -18.504 19.303 -2.495 1.00 46.38 92 THR A O 1
ATOM 731 N N . ASN A 1 93 ? -20.698 18.846 -2.278 1.00 32.50 93 ASN A N 1
ATOM 732 C CA . ASN A 1 93 ? -20.883 19.604 -1.038 1.00 32.50 93 ASN A CA 1
ATOM 733 C C . ASN A 1 93 ? -20.046 18.975 0.089 1.00 32.50 93 ASN A C 1
ATOM 735 O O . ASN A 1 93 ? -20.509 18.079 0.782 1.00 32.50 93 ASN A O 1
ATOM 739 N N . SER A 1 94 ? -18.811 19.438 0.261 1.00 32.03 94 SER A N 1
ATOM 740 C CA . SER A 1 94 ? -18.029 19.245 1.476 1.00 32.03 94 SER A CA 1
ATOM 741 C C . SER A 1 94 ? -17.168 20.489 1.677 1.00 32.03 94 SER A C 1
ATOM 743 O O . SER A 1 94 ? -16.277 20.815 0.891 1.00 32.03 94 SER A O 1
ATOM 745 N N . THR A 1 95 ? -17.559 21.277 2.670 1.00 30.28 95 THR A N 1
ATOM 746 C CA . THR A 1 95 ? -17.042 22.603 2.999 1.00 30.28 95 THR A CA 1
ATOM 747 C C . THR A 1 95 ? -15.772 22.509 3.831 1.00 30.28 95 THR A C 1
ATOM 749 O O . THR A 1 95 ? -15.881 22.301 5.028 1.00 30.28 95 THR A O 1
ATOM 752 N N . HIS A 1 96 ? -14.599 22.792 3.257 1.00 28.91 96 HIS A N 1
ATOM 753 C CA . HIS A 1 96 ? -13.466 23.336 4.020 1.00 28.91 96 HIS A CA 1
ATOM 754 C C . HIS A 1 96 ? -12.638 24.307 3.153 1.00 28.91 96 HIS A C 1
ATOM 756 O O . HIS A 1 96 ? -12.040 23.930 2.146 1.00 28.91 96 HIS A O 1
ATOM 762 N N . GLN A 1 97 ? -12.650 25.593 3.528 1.00 29.11 97 GLN A N 1
ATOM 763 C CA . GLN A 1 97 ? -11.898 26.692 2.906 1.00 29.11 97 GLN A CA 1
ATOM 764 C C . GLN A 1 97 ? -10.469 26.778 3.466 1.00 29.11 97 GLN A C 1
ATOM 766 O O . GLN A 1 97 ? -10.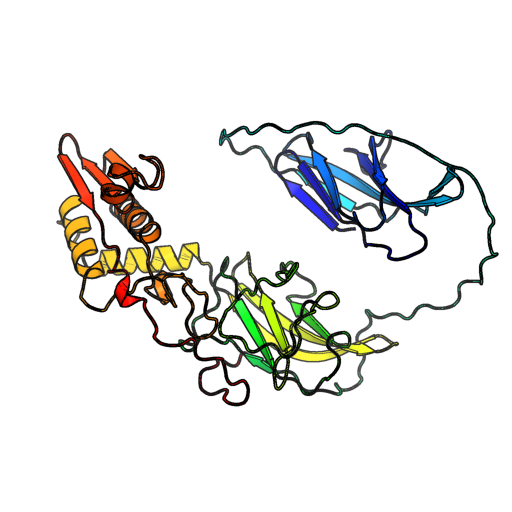274 26.652 4.671 1.00 29.11 97 GLN A O 1
ATOM 771 N N . SER A 1 98 ? -9.483 27.108 2.622 1.00 26.19 98 SER A N 1
ATOM 772 C CA . SER A 1 98 ? -8.184 27.631 3.074 1.00 26.19 98 SER A CA 1
ATOM 773 C C . SER A 1 98 ? -7.625 28.667 2.083 1.00 26.19 98 SER A C 1
ATOM 775 O O . SER A 1 98 ? -7.771 28.522 0.868 1.00 26.19 98 SER A O 1
ATOM 777 N N . ALA A 1 99 ? -7.056 29.754 2.615 1.00 29.77 99 ALA A N 1
ATOM 778 C CA . ALA A 1 99 ? -6.706 31.000 1.919 1.00 29.77 99 ALA A CA 1
ATOM 779 C C . ALA A 1 99 ? -5.267 31.023 1.343 1.00 29.77 99 ALA A C 1
ATOM 781 O O . ALA A 1 99 ? -4.398 30.270 1.769 1.00 29.77 99 ALA A O 1
ATOM 782 N N . THR A 1 100 ? -4.998 31.909 0.369 1.00 28.38 100 THR A N 1
ATOM 783 C CA . THR A 1 100 ? -3.728 32.020 -0.399 1.00 28.38 100 THR A CA 1
ATOM 784 C C . THR A 1 100 ? -3.095 33.426 -0.292 1.00 28.38 100 THR A C 1
ATOM 786 O O . THR A 1 100 ? -3.857 34.392 -0.341 1.00 28.38 100 THR A O 1
ATOM 789 N N . PRO A 1 101 ? -1.746 33.595 -0.246 1.00 32.41 101 PRO A N 1
ATOM 790 C CA . PRO A 1 101 ? -1.089 34.909 -0.322 1.00 32.41 101 PRO A CA 1
ATOM 791 C C . PRO A 1 101 ? -0.434 35.248 -1.691 1.00 32.41 101 PRO A C 1
ATOM 793 O O . PRO A 1 101 ? -0.155 34.380 -2.519 1.00 32.41 101 PRO A O 1
ATOM 796 N N . THR A 1 102 ? -0.196 36.551 -1.906 1.00 27.66 102 THR A N 1
ATOM 797 C CA . THR A 1 102 ? 0.135 37.275 -3.165 1.00 27.66 102 THR A CA 1
ATOM 798 C C . THR A 1 102 ? 1.651 37.535 -3.379 1.00 27.66 102 THR A C 1
ATOM 800 O O . THR A 1 102 ? 2.343 37.735 -2.384 1.00 27.66 102 THR A O 1
ATOM 803 N N . PRO A 1 103 ? 2.191 37.642 -4.626 1.00 33.19 103 PRO A N 1
ATOM 804 C CA . PRO A 1 103 ? 3.607 37.980 -4.877 1.00 33.19 103 PRO A CA 1
ATOM 805 C C . PRO A 1 103 ? 3.876 39.374 -5.511 1.00 33.19 103 PRO A C 1
ATOM 807 O O . PRO A 1 103 ? 3.053 39.908 -6.255 1.00 33.19 103 PRO A O 1
ATOM 810 N N . THR A 1 104 ? 5.094 39.902 -5.293 1.00 24.67 104 THR A N 1
ATOM 811 C CA . THR A 1 104 ? 5.616 41.214 -5.769 1.00 24.67 104 THR A CA 1
ATOM 812 C C . THR A 1 104 ? 6.736 41.057 -6.838 1.00 24.67 104 THR A C 1
ATOM 814 O O . THR A 1 104 ? 7.465 40.066 -6.778 1.00 24.67 104 THR A O 1
ATOM 817 N N . PRO A 1 105 ? 6.925 41.984 -7.818 1.00 37.41 105 PRO A N 1
ATOM 818 C CA . PRO A 1 105 ? 7.835 41.806 -8.972 1.00 37.41 105 PRO A CA 1
ATOM 819 C C . PRO A 1 105 ? 9.011 42.811 -9.072 1.00 37.41 105 PRO A C 1
ATOM 821 O O . PRO A 1 105 ? 8.858 43.951 -8.647 1.00 37.41 105 PRO A O 1
ATOM 824 N N . THR A 1 106 ? 10.127 42.473 -9.759 1.00 28.42 106 THR A N 1
ATOM 825 C CA . THR A 1 106 ? 11.095 43.446 -10.372 1.00 28.42 106 THR A CA 1
ATOM 826 C C . THR A 1 106 ? 12.056 42.777 -11.425 1.00 28.42 106 THR A C 1
ATOM 828 O O . THR A 1 106 ? 11.891 41.579 -11.654 1.00 28.42 106 THR A O 1
ATOM 831 N N . PRO A 1 107 ? 13.008 43.467 -12.126 1.00 29.58 107 PRO A N 1
ATOM 832 C CA . PRO A 1 107 ? 12.907 44.095 -13.465 1.00 29.58 107 PRO A CA 1
ATOM 833 C C . PRO A 1 107 ? 13.810 43.490 -14.589 1.00 29.58 107 PRO A C 1
ATOM 835 O O . PRO A 1 107 ? 14.379 42.412 -14.461 1.00 29.58 107 PRO A O 1
ATOM 838 N N . THR A 1 108 ? 13.874 44.204 -15.726 1.00 35.59 108 THR A N 1
ATOM 839 C CA . THR A 1 108 ? 14.324 43.845 -17.096 1.00 35.59 108 THR A CA 1
ATOM 840 C C . THR A 1 108 ? 15.721 44.389 -17.468 1.00 35.59 108 THR A C 1
ATOM 842 O O . THR A 1 108 ? 16.066 45.481 -17.027 1.00 35.59 108 THR A O 1
ATOM 845 N N . SER A 1 109 ? 16.453 43.734 -18.391 1.00 25.08 109 SER A N 1
ATOM 846 C CA . SER A 1 109 ? 17.505 44.375 -19.220 1.00 25.08 109 SER A CA 1
ATOM 847 C C . SER A 1 109 ? 17.691 43.748 -20.630 1.00 25.08 109 SER A C 1
ATOM 849 O O . SER A 1 109 ? 17.089 42.724 -20.969 1.00 25.08 109 SER A O 1
ATOM 851 N N . THR A 1 110 ? 18.457 44.462 -21.466 1.00 28.42 110 THR A N 1
ATOM 852 C CA . THR A 1 110 ? 18.377 44.658 -22.939 1.00 28.42 110 THR A CA 1
ATOM 853 C C . THR A 1 110 ? 19.567 43.940 -23.683 1.00 28.42 110 THR A C 1
ATOM 855 O O . THR A 1 110 ? 20.050 42.957 -23.135 1.00 28.42 110 THR A O 1
ATOM 858 N N . PRO A 1 111 ? 20.026 44.228 -24.935 1.00 32.16 111 PRO A N 1
ATOM 859 C CA . PRO A 1 111 ? 20.303 43.185 -25.948 1.00 32.16 111 PRO A CA 1
ATOM 860 C C . PRO A 1 111 ? 21.772 42.787 -26.273 1.00 32.16 111 PRO A C 1
ATOM 862 O O . PRO A 1 111 ? 22.520 43.680 -26.640 1.00 32.16 111 PRO A O 1
ATOM 865 N N . VAL A 1 112 ? 22.125 41.493 -26.481 1.00 23.47 112 VAL A N 1
ATOM 866 C CA . VAL A 1 112 ? 23.198 41.071 -27.459 1.00 23.47 112 VAL A CA 1
ATOM 867 C C . VAL A 1 112 ? 22.885 39.734 -28.225 1.00 23.47 112 VAL A C 1
ATOM 869 O O . VAL A 1 112 ? 21.876 39.118 -27.886 1.00 23.47 112 VAL A O 1
ATOM 872 N N . PRO A 1 113 ? 23.545 39.385 -29.363 1.00 26.36 113 PRO A N 1
ATOM 873 C CA . PRO A 1 113 ? 22.979 39.134 -30.701 1.00 26.36 113 PRO A CA 1
ATOM 874 C C . PRO A 1 113 ? 22.759 37.647 -31.081 1.00 26.36 113 PRO A C 1
ATOM 876 O O . PRO A 1 113 ? 23.142 36.726 -30.372 1.00 26.36 113 PRO A O 1
ATOM 879 N N . THR A 1 114 ? 22.090 37.448 -32.219 1.00 30.34 114 THR A N 1
ATOM 880 C CA . THR A 1 114 ? 21.523 36.193 -32.746 1.00 30.34 114 THR A CA 1
ATOM 881 C C . THR A 1 114 ? 22.511 35.404 -33.624 1.00 30.34 114 THR A C 1
ATOM 883 O O . THR A 1 114 ? 23.084 36.018 -34.523 1.00 30.34 114 THR A O 1
ATOM 886 N N . PRO A 1 115 ? 22.628 34.065 -33.493 1.00 24.64 115 PRO A N 1
ATOM 887 C CA . PRO A 1 115 ? 23.128 33.198 -34.558 1.00 24.64 115 PRO A CA 1
ATOM 888 C C . PRO A 1 115 ? 21.987 32.587 -35.396 1.00 24.64 115 PRO A C 1
ATOM 890 O O . PRO A 1 115 ? 20.923 32.229 -34.887 1.00 24.64 115 PRO A O 1
ATOM 893 N N . THR A 1 116 ? 22.234 32.504 -36.701 1.00 27.00 116 THR A N 1
ATOM 894 C CA . THR A 1 116 ? 21.347 32.043 -37.784 1.00 27.00 116 THR A CA 1
ATOM 895 C C . THR A 1 116 ? 21.051 30.528 -37.705 1.00 27.00 116 THR A C 1
ATOM 897 O O . THR A 1 116 ? 21.946 29.774 -37.325 1.00 27.00 116 THR A O 1
ATOM 900 N N . PRO A 1 117 ? 19.836 30.042 -38.055 1.00 29.98 117 PRO A N 1
ATOM 901 C CA . PRO A 1 117 ? 19.441 28.644 -37.870 1.00 29.98 117 PRO A CA 1
ATOM 902 C C . PRO A 1 117 ? 19.881 27.714 -39.013 1.00 29.98 117 PRO A C 1
ATOM 904 O O . PRO A 1 117 ? 19.857 28.097 -40.182 1.00 29.98 117 PRO A O 1
ATOM 907 N N . ILE A 1 118 ? 20.192 26.463 -38.657 1.00 24.50 118 ILE A N 1
ATOM 908 C CA . ILE A 1 118 ? 20.446 25.339 -39.575 1.00 24.50 118 ILE A CA 1
ATOM 909 C C . ILE A 1 118 ? 19.101 24.647 -39.931 1.00 24.50 118 ILE A C 1
ATOM 911 O O . ILE A 1 118 ? 18.230 24.566 -39.056 1.00 24.50 118 ILE A O 1
ATOM 915 N N . PRO A 1 119 ? 18.873 24.175 -41.179 1.00 29.36 119 PRO A N 1
ATOM 916 C CA . PRO A 1 119 ? 17.566 23.697 -41.652 1.00 29.36 119 PRO A CA 1
ATOM 917 C C . PRO A 1 119 ? 17.155 22.307 -41.136 1.00 29.36 119 PRO A C 1
ATOM 919 O O . PRO A 1 119 ? 17.980 21.423 -40.939 1.00 29.36 119 PRO A O 1
ATOM 922 N N . LYS A 1 120 ? 15.835 22.122 -40.992 1.00 35.34 120 LYS A N 1
ATOM 923 C CA . LYS A 1 120 ? 15.134 20.859 -40.704 1.00 35.34 120 LYS A CA 1
ATOM 924 C C . LYS A 1 120 ? 15.357 19.814 -41.807 1.00 35.34 120 LYS A C 1
ATOM 926 O O . LYS A 1 120 ? 14.835 19.996 -42.903 1.00 35.34 120 LYS A O 1
ATOM 931 N N . ALA A 1 121 ? 15.967 18.689 -41.458 1.00 27.80 121 ALA A N 1
ATOM 932 C CA . ALA A 1 121 ? 15.723 17.397 -42.091 1.00 27.80 121 ALA A CA 1
ATOM 933 C C . ALA A 1 121 ? 15.760 16.306 -41.002 1.00 27.80 121 ALA A C 1
ATOM 935 O O . ALA A 1 121 ? 16.670 16.295 -40.180 1.00 27.80 121 ALA A O 1
ATOM 936 N N . ASP A 1 122 ? 14.697 15.498 -40.976 1.00 32.03 122 ASP A N 1
ATOM 937 C CA . ASP A 1 122 ? 14.513 14.177 -40.353 1.00 32.03 122 ASP A CA 1
ATOM 938 C C . ASP A 1 122 ? 14.864 13.975 -38.864 1.00 32.03 122 ASP A C 1
ATOM 940 O O . ASP A 1 122 ? 15.998 13.711 -38.478 1.00 32.03 122 ASP A O 1
ATOM 944 N N . LEU A 1 123 ? 13.828 14.007 -38.012 1.00 31.20 123 LEU A N 1
ATOM 945 C CA . LEU A 1 123 ? 13.860 13.421 -36.665 1.00 31.20 123 LEU A CA 1
ATOM 946 C C . LEU A 1 123 ? 13.237 12.009 -36.716 1.00 31.20 123 LEU A C 1
ATOM 948 O O . LEU A 1 123 ? 12.186 11.860 -37.344 1.00 31.20 123 LEU A O 1
ATOM 952 N N . PRO A 1 124 ? 13.828 10.999 -36.054 1.00 36.12 124 PRO A N 1
ATOM 953 C CA . PRO A 1 124 ? 13.354 9.618 -36.110 1.00 36.12 124 PRO A CA 1
ATOM 954 C C . PRO A 1 124 ? 11.990 9.366 -35.445 1.00 36.12 124 PRO A C 1
ATOM 956 O O . PRO A 1 124 ? 11.607 10.024 -34.474 1.00 36.12 124 PRO A O 1
ATOM 959 N N . ALA A 1 125 ? 11.274 8.358 -35.948 1.00 40.50 125 ALA A N 1
ATOM 960 C CA . ALA A 1 125 ? 9.971 7.909 -35.462 1.00 40.50 125 ALA A CA 1
ATOM 961 C C . ALA A 1 125 ? 10.099 6.945 -34.259 1.00 40.50 125 ALA A C 1
ATOM 963 O O . ALA A 1 125 ? 9.837 5.756 -34.381 1.00 40.50 125 ALA A O 1
ATOM 964 N N . HIS A 1 126 ? 10.466 7.451 -33.076 1.00 53.25 126 HIS A N 1
ATOM 965 C CA . HIS A 1 126 ? 10.659 6.635 -31.856 1.00 53.25 126 HIS A CA 1
ATOM 966 C C . HIS A 1 126 ? 9.428 5.826 -31.371 1.00 53.25 126 HIS A C 1
ATOM 968 O O . HIS A 1 126 ? 9.575 4.959 -30.515 1.00 53.25 126 HIS A O 1
ATOM 974 N N . ASP A 1 127 ? 8.228 6.075 -31.907 1.00 62.06 127 ASP A N 1
ATOM 975 C CA . ASP A 1 127 ? 6.979 5.399 -31.511 1.00 62.06 127 ASP A CA 1
ATOM 976 C C . ASP A 1 127 ? 6.570 4.241 -32.448 1.00 62.06 127 ASP A C 1
ATOM 978 O O . ASP A 1 127 ? 5.470 3.697 -32.315 1.00 62.06 127 ASP A O 1
ATOM 982 N N . GLN A 1 128 ? 7.415 3.847 -33.408 1.00 74.56 128 GLN A N 1
ATOM 983 C CA . GLN A 1 128 ? 7.135 2.697 -34.274 1.00 74.56 128 GLN A CA 1
ATOM 984 C C . GLN A 1 128 ? 7.634 1.391 -33.653 1.00 74.56 128 GLN A C 1
ATOM 986 O O . GLN A 1 128 ? 8.785 1.286 -33.244 1.00 74.56 128 GLN A O 1
ATOM 991 N N . LYS A 1 129 ? 6.759 0.381 -33.603 1.00 80.75 129 LYS A N 1
ATOM 992 C CA . LYS A 1 129 ? 7.142 -0.974 -33.200 1.00 80.75 129 LYS A CA 1
ATOM 993 C C . LYS A 1 129 ? 7.971 -1.619 -34.310 1.00 80.75 129 LYS A C 1
ATOM 995 O O . LYS A 1 129 ? 7.538 -1.656 -35.460 1.00 80.75 129 LYS A O 1
ATOM 1000 N N . GLU A 1 130 ? 9.123 -2.158 -33.946 1.00 82.88 130 GLU A N 1
ATOM 1001 C CA . GLU A 1 130 ? 10.028 -2.881 -34.832 1.00 82.88 130 GLU A CA 1
ATOM 1002 C C . GLU A 1 130 ? 9.851 -4.400 -34.704 1.00 82.88 130 GLU A C 1
ATOM 1004 O O . GLU A 1 130 ? 9.366 -4.913 -33.694 1.00 82.88 130 GLU A O 1
ATOM 1009 N N . ASN A 1 131 ? 10.288 -5.128 -35.737 1.00 79.94 131 ASN A N 1
ATOM 1010 C CA . ASN A 1 131 ? 10.343 -6.595 -35.744 1.00 79.94 131 ASN A CA 1
ATOM 1011 C C . ASN A 1 131 ? 11.715 -7.145 -35.306 1.00 79.94 131 ASN A C 1
ATOM 1013 O O . ASN A 1 131 ? 11.954 -8.347 -35.404 1.00 79.94 131 ASN A O 1
ATOM 1017 N N . ALA A 1 132 ? 12.637 -6.282 -34.870 1.00 83.06 132 ALA A N 1
ATOM 1018 C CA . ALA A 1 132 ? 13.942 -6.706 -34.377 1.00 83.06 132 ALA A CA 1
ATOM 1019 C C . ALA A 1 132 ? 13.803 -7.408 -33.012 1.00 83.06 132 ALA A C 1
ATOM 1021 O O . ALA A 1 132 ? 12.954 -6.997 -32.219 1.00 83.06 132 ALA A O 1
ATOM 1022 N N . PRO A 1 133 ? 14.616 -8.438 -32.709 1.00 87.62 133 PRO A N 1
ATOM 1023 C CA . PRO A 1 133 ? 14.622 -9.069 -31.392 1.00 87.62 133 PRO A CA 1
ATOM 1024 C C . PRO A 1 133 ? 15.183 -8.120 -30.325 1.00 87.62 133 PRO A C 1
ATOM 1026 O O . PRO A 1 133 ? 16.020 -7.264 -30.621 1.00 87.62 133 PRO A O 1
ATOM 1029 N N . ALA A 1 134 ? 14.735 -8.294 -29.081 1.00 91.00 134 ALA A N 1
ATOM 1030 C CA . ALA A 1 134 ? 15.278 -7.557 -27.946 1.00 91.00 134 ALA A CA 1
ATOM 1031 C C . ALA A 1 134 ? 16.733 -7.950 -27.674 1.00 91.00 134 ALA A C 1
ATOM 1033 O O . ALA A 1 134 ? 17.133 -9.095 -27.895 1.00 91.00 134 ALA A O 1
ATOM 1034 N N . LYS A 1 135 ? 17.521 -6.982 -27.208 1.00 93.50 135 LYS A N 1
ATOM 1035 C CA . LYS A 1 135 ? 18.949 -7.149 -26.921 1.00 93.50 135 LYS A CA 1
ATOM 1036 C C . LYS A 1 135 ? 19.203 -7.610 -25.496 1.00 93.50 135 LYS A C 1
ATOM 1038 O O . LYS A 1 135 ? 20.193 -8.299 -25.268 1.00 93.50 135 LYS A O 1
ATOM 1043 N N . TYR A 1 136 ? 18.334 -7.220 -24.572 1.00 95.25 136 TYR A N 1
ATOM 1044 C CA . TYR A 1 136 ? 18.469 -7.498 -23.153 1.00 95.25 136 TYR A CA 1
ATOM 1045 C C . TYR A 1 136 ? 17.262 -8.276 -22.624 1.00 95.25 136 TYR A C 1
ATOM 1047 O O . TYR A 1 136 ? 16.204 -8.386 -23.249 1.00 95.25 136 TYR A O 1
ATOM 1055 N N . THR A 1 137 ? 17.439 -8.829 -21.434 1.00 95.62 137 THR A N 1
ATOM 1056 C CA . THR A 1 137 ? 16.437 -9.590 -20.692 1.00 95.62 137 THR A CA 1
ATOM 1057 C C . THR A 1 137 ? 15.728 -8.702 -19.679 1.00 95.62 137 THR A C 1
ATOM 1059 O O . THR A 1 137 ? 16.333 -7.795 -19.110 1.00 95.62 137 THR A O 1
ATOM 1062 N N . TYR A 1 138 ? 14.443 -8.961 -19.427 1.00 95.06 138 TYR A N 1
ATOM 1063 C CA . TYR A 1 138 ? 13.670 -8.222 -18.427 1.00 95.06 138 TYR A CA 1
ATOM 1064 C C . TYR A 1 138 ? 12.762 -9.161 -17.653 1.00 95.06 138 TYR A C 1
ATOM 1066 O O . TYR A 1 138 ? 11.914 -9.844 -18.225 1.00 95.06 138 TYR A O 1
ATOM 1074 N N . GLU A 1 139 ? 12.906 -9.142 -16.337 1.00 96.50 139 GLU A N 1
ATOM 1075 C CA . GLU A 1 139 ? 12.013 -9.799 -15.392 1.00 96.50 139 GLU A CA 1
ATOM 1076 C C . GLU A 1 139 ? 11.572 -8.782 -14.340 1.00 96.50 139 GLU A C 1
ATOM 1078 O O . GLU A 1 139 ? 12.288 -7.817 -14.060 1.00 96.50 139 GLU A O 1
ATOM 1083 N N . ILE A 1 140 ? 10.404 -9.000 -13.740 1.00 95.38 140 ILE A N 1
ATOM 1084 C CA . ILE A 1 140 ? 9.848 -8.107 -12.727 1.00 95.38 140 ILE A CA 1
ATOM 1085 C C . ILE A 1 140 ? 9.517 -8.869 -11.451 1.00 95.38 140 ILE A C 1
ATOM 1087 O O . ILE A 1 140 ? 8.952 -9.964 -11.486 1.00 95.38 140 ILE A O 1
ATOM 1091 N N . TYR A 1 141 ? 9.872 -8.270 -10.321 1.00 97.19 141 TYR A N 1
ATOM 1092 C CA . TYR A 1 141 ? 9.721 -8.873 -9.011 1.00 97.19 141 TYR A CA 1
ATOM 1093 C C . TYR A 1 141 ? 9.092 -7.899 -8.016 1.00 97.19 141 TYR A C 1
ATOM 1095 O O . TYR A 1 141 ? 9.447 -6.720 -7.971 1.00 97.19 141 TYR A O 1
ATOM 1103 N N . GLY A 1 142 ? 8.170 -8.403 -7.200 1.00 96.50 142 GLY A N 1
ATOM 1104 C CA . GLY A 1 142 ? 7.720 -7.753 -5.973 1.00 96.50 142 GLY A CA 1
ATOM 1105 C C . GLY A 1 142 ? 8.672 -8.096 -4.829 1.00 96.50 142 GLY A C 1
ATOM 1106 O O . GLY A 1 142 ? 9.081 -9.251 -4.706 1.00 96.50 142 GLY A O 1
ATOM 1107 N N . LEU A 1 143 ? 9.027 -7.093 -4.023 1.00 96.38 143 LEU A N 1
ATOM 1108 C CA . LEU A 1 143 ? 10.048 -7.216 -2.972 1.00 96.38 143 LEU A CA 1
ATOM 1109 C C . LEU A 1 143 ? 9.529 -7.750 -1.636 1.00 96.38 143 LEU A C 1
ATOM 1111 O O . LEU A 1 143 ? 10.321 -8.221 -0.828 1.00 96.38 143 LEU A O 1
ATOM 1115 N N . ASP A 1 144 ? 8.219 -7.688 -1.421 1.00 91.69 144 ASP A N 1
ATOM 1116 C CA . ASP A 1 144 ? 7.574 -8.121 -0.186 1.00 91.69 144 ASP A CA 1
ATOM 1117 C C . ASP A 1 144 ? 7.793 -9.622 0.065 1.00 91.69 144 ASP A C 1
ATOM 1119 O O . ASP A 1 144 ? 7.374 -10.461 -0.740 1.00 91.69 144 ASP A O 1
ATOM 1123 N N . LYS A 1 145 ? 8.389 -9.960 1.218 1.00 90.94 145 LYS A N 1
ATOM 1124 C CA . LYS A 1 145 ? 8.656 -11.345 1.637 1.00 90.94 145 LYS A CA 1
ATOM 1125 C C . LYS A 1 145 ? 7.387 -12.185 1.794 1.00 90.94 145 LYS A C 1
ATOM 1127 O O . LYS A 1 145 ? 7.441 -13.404 1.649 1.00 90.94 145 LYS A O 1
ATOM 1132 N N . GLN A 1 146 ? 6.251 -11.550 2.092 1.00 90.25 146 GLN A N 1
ATOM 1133 C CA . GLN A 1 146 ? 4.946 -12.210 2.186 1.00 90.25 146 GLN A CA 1
ATOM 1134 C C . GLN A 1 146 ? 4.363 -12.514 0.802 1.00 90.25 146 GLN A C 1
ATOM 1136 O O . GLN A 1 146 ? 3.378 -13.240 0.695 1.00 90.25 146 GLN A O 1
ATOM 1141 N N . LYS A 1 147 ? 4.975 -11.977 -0.266 1.00 91.50 147 LYS A N 1
ATOM 1142 C CA . LYS A 1 147 ? 4.532 -12.114 -1.660 1.00 91.50 147 LYS A CA 1
ATOM 1143 C C . LYS A 1 147 ? 3.080 -11.670 -1.849 1.00 91.50 147 LYS A C 1
ATOM 1145 O O . LYS A 1 147 ? 2.378 -12.211 -2.706 1.00 91.50 147 LYS A O 1
ATOM 1150 N N . ALA A 1 148 ? 2.662 -10.678 -1.059 1.00 89.69 148 ALA A N 1
ATOM 1151 C CA . ALA A 1 148 ? 1.309 -10.156 -1.059 1.00 89.69 148 ALA A CA 1
ATOM 1152 C C . ALA A 1 148 ? 0.890 -9.648 -2.444 1.00 89.69 148 ALA A C 1
ATOM 1154 O O . ALA A 1 148 ? 1.713 -9.377 -3.330 1.00 89.69 148 ALA A O 1
ATOM 1155 N N . ASP A 1 149 ? -0.419 -9.526 -2.630 1.00 93.50 149 ASP A N 1
ATOM 1156 C CA . ASP A 1 149 ? -0.975 -8.874 -3.804 1.00 93.50 149 ASP A CA 1
ATOM 1157 C C . ASP A 1 149 ? -0.678 -7.371 -3.818 1.00 93.50 149 ASP A C 1
ATOM 1159 O O . ASP A 1 149 ? -0.274 -6.753 -2.826 1.00 93.50 149 ASP A O 1
ATOM 1163 N N . ILE A 1 150 ? -0.828 -6.783 -5.001 1.00 93.38 150 ILE A N 1
ATOM 1164 C CA . ILE A 1 150 ? -0.700 -5.345 -5.197 1.00 93.38 150 ILE A CA 1
ATOM 1165 C C . ILE A 1 150 ? -2.079 -4.742 -4.963 1.00 93.38 150 ILE A C 1
ATOM 1167 O O . ILE A 1 150 ? -3.048 -5.206 -5.554 1.00 93.38 150 ILE A O 1
ATOM 1171 N N . TYR A 1 151 ? -2.151 -3.698 -4.148 1.00 93.81 151 TYR A N 1
ATOM 1172 C CA . TYR A 1 151 ? -3.384 -2.970 -3.871 1.00 93.81 151 TYR A CA 1
ATOM 1173 C C . TYR A 1 151 ? -3.308 -1.570 -4.470 1.00 93.81 151 TYR A C 1
ATOM 1175 O O . TYR A 1 151 ? -2.207 -1.016 -4.623 1.00 93.81 151 TYR A O 1
ATOM 1183 N N . THR A 1 152 ? -4.463 -1.003 -4.813 1.00 88.88 152 THR A N 1
ATOM 1184 C CA . THR A 1 152 ? -4.572 0.426 -5.091 1.00 88.88 152 THR A CA 1
ATOM 1185 C C . THR A 1 152 ? -4.093 1.228 -3.889 1.00 88.88 152 THR A C 1
ATOM 1187 O O . THR A 1 152 ? -3.965 0.745 -2.769 1.00 88.88 152 THR A O 1
ATOM 1190 N N . ASP A 1 153 ? -3.705 2.457 -4.165 1.00 84.75 153 ASP A N 1
ATOM 1191 C CA . ASP A 1 153 ? -3.245 3.441 -3.207 1.00 84.75 153 ASP A CA 1
ATOM 1192 C C . ASP A 1 153 ? -1.983 3.135 -2.368 1.00 84.75 153 ASP A C 1
ATOM 1194 O O . ASP A 1 153 ? -1.404 4.056 -1.781 1.00 84.75 153 ASP A O 1
ATOM 1198 N N . CYS A 1 154 ? -1.438 1.921 -2.443 1.00 89.44 154 CYS A N 1
ATOM 1199 C CA . CYS A 1 154 ? -0.154 1.557 -1.852 1.00 89.44 154 CYS A CA 1
ATOM 1200 C C . CYS A 1 154 ? 1.017 1.845 -2.807 1.00 89.44 154 CYS A C 1
ATOM 1202 O O . CYS A 1 154 ? 1.025 1.420 -3.967 1.00 89.44 154 CYS A O 1
ATOM 1204 N N . LEU A 1 155 ? 2.065 2.511 -2.310 1.00 89.19 155 LEU A N 1
ATOM 1205 C CA . LEU A 1 155 ? 3.331 2.621 -3.040 1.00 89.19 155 LEU A CA 1
ATOM 1206 C C . LEU A 1 155 ? 4.034 1.257 -3.048 1.00 89.19 155 LEU A C 1
ATOM 1208 O O . LEU A 1 155 ? 4.312 0.692 -1.993 1.00 89.19 155 LEU A O 1
ATOM 1212 N N . LYS A 1 156 ? 4.359 0.731 -4.231 1.00 90.25 156 LYS A N 1
ATOM 1213 C CA . LYS A 1 156 ? 5.053 -0.552 -4.386 1.00 90.25 156 L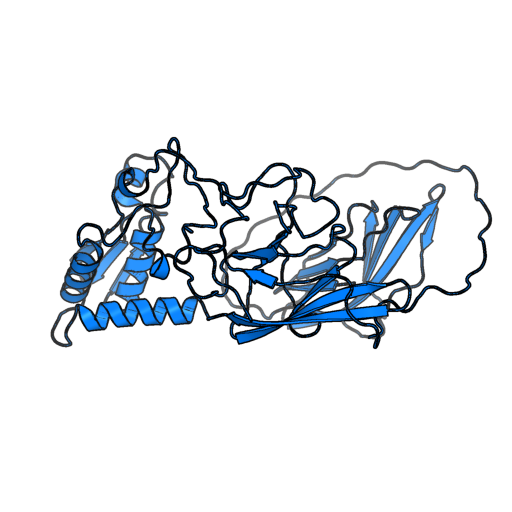YS A CA 1
ATOM 1214 C C . LYS A 1 156 ? 6.384 -0.392 -5.132 1.00 90.25 156 LYS A C 1
ATOM 1216 O O . LYS A 1 156 ? 6.397 0.136 -6.248 1.00 90.25 156 LYS A O 1
ATOM 1221 N N . PRO A 1 157 ? 7.508 -0.852 -4.556 1.00 92.75 157 PRO A N 1
ATOM 1222 C CA . PRO A 1 157 ? 8.770 -0.977 -5.266 1.00 92.75 157 PRO A CA 1
ATOM 1223 C C . PRO A 1 157 ? 8.781 -2.278 -6.077 1.00 92.75 157 PRO A C 1
ATOM 1225 O O . PRO A 1 157 ? 8.563 -3.365 -5.543 1.00 92.75 157 PRO A O 1
ATOM 1228 N N . LEU A 1 158 ? 9.039 -2.165 -7.377 1.00 94.12 158 LEU A N 1
ATOM 1229 C CA . LEU A 1 158 ? 9.204 -3.300 -8.282 1.00 94.12 158 LEU A CA 1
ATOM 1230 C C . LEU A 1 158 ? 10.666 -3.405 -8.700 1.00 94.12 158 LEU A C 1
ATOM 1232 O O . LEU A 1 158 ? 11.231 -2.435 -9.211 1.00 94.12 158 LEU A O 1
ATOM 1236 N N . PHE A 1 159 ? 11.263 -4.579 -8.521 1.00 96.69 159 PHE A N 1
ATOM 1237 C CA . PHE A 1 159 ? 12.602 -4.864 -9.016 1.00 96.69 159 PHE A CA 1
ATOM 1238 C C . PHE A 1 159 ? 12.551 -5.365 -10.448 1.00 96.69 159 PHE A C 1
ATOM 1240 O O . PHE A 1 159 ? 11.915 -6.369 -10.757 1.00 96.69 159 PHE A O 1
ATOM 1247 N N . ILE A 1 160 ? 13.232 -4.635 -11.320 1.00 95.69 160 ILE A N 1
ATOM 1248 C CA . ILE A 1 160 ? 13.408 -4.948 -12.726 1.00 95.69 160 ILE A CA 1
ATOM 1249 C C . ILE A 1 160 ? 14.781 -5.579 -12.879 1.00 95.69 160 ILE A C 1
ATOM 1251 O O . ILE A 1 160 ? 15.788 -4.870 -12.934 1.00 95.69 160 ILE A O 1
ATOM 1255 N N . LYS A 1 161 ? 14.822 -6.908 -12.942 1.00 97.25 161 LYS A N 1
ATOM 1256 C CA . LYS A 1 161 ? 16.056 -7.648 -13.192 1.00 97.25 161 LYS A CA 1
ATOM 1257 C C . LYS A 1 161 ? 16.345 -7.619 -14.686 1.00 97.25 161 LYS A C 1
ATOM 1259 O O . LYS A 1 161 ? 15.532 -8.083 -15.485 1.00 97.25 161 LYS A O 1
ATOM 1264 N N . THR A 1 162 ? 17.489 -7.055 -15.049 1.00 95.62 162 THR A N 1
ATOM 1265 C CA . THR A 1 162 ? 17.895 -6.876 -16.445 1.00 95.62 162 THR A CA 1
ATOM 1266 C C . THR A 1 162 ? 19.408 -6.750 -16.558 1.00 95.62 162 THR A C 1
ATOM 1268 O O . THR A 1 162 ? 20.068 -6.204 -15.672 1.00 95.62 162 THR A O 1
ATOM 1271 N N . ASP A 1 163 ? 19.952 -7.244 -17.665 1.00 94.12 163 ASP A N 1
ATOM 1272 C CA . ASP A 1 163 ? 21.334 -7.038 -18.096 1.00 94.12 163 ASP A CA 1
ATOM 1273 C C . ASP A 1 163 ? 21.518 -5.750 -18.921 1.00 94.12 163 ASP A C 1
ATOM 1275 O O . ASP A 1 163 ? 22.640 -5.437 -19.316 1.00 94.12 163 ASP A O 1
ATOM 1279 N N . ASN A 1 164 ? 20.453 -4.965 -19.138 1.00 90.44 164 ASN A N 1
ATOM 1280 C CA . ASN A 1 164 ? 20.544 -3.654 -19.774 1.00 90.44 164 ASN A CA 1
ATOM 1281 C C . ASN A 1 164 ? 21.259 -2.648 -18.847 1.00 90.44 164 ASN A C 1
ATOM 1283 O O . ASN A 1 164 ? 20.751 -2.356 -17.760 1.00 90.44 164 ASN A O 1
ATOM 1287 N N . PRO A 1 165 ? 22.420 -2.089 -19.243 1.00 84.69 165 PRO A N 1
ATOM 1288 C CA . PRO A 1 165 ? 23.159 -1.146 -18.410 1.00 84.69 165 PRO A CA 1
ATOM 1289 C C . PRO A 1 165 ? 22.605 0.289 -18.457 1.00 84.69 165 PRO A C 1
ATOM 1291 O O . PRO A 1 165 ? 22.922 1.080 -17.565 1.00 84.69 165 PRO A O 1
ATOM 1294 N N . ASP A 1 166 ? 21.798 0.648 -19.464 1.00 81.19 166 ASP A N 1
ATOM 1295 C CA . ASP A 1 166 ? 21.311 2.016 -19.675 1.00 81.19 166 ASP A CA 1
ATOM 1296 C C . ASP A 1 166 ? 19.814 2.160 -19.329 1.00 81.19 166 ASP A C 1
ATOM 1298 O O . ASP A 1 166 ? 18.958 1.768 -20.130 1.00 81.19 166 ASP A O 1
ATOM 1302 N N . PRO A 1 167 ? 19.463 2.800 -18.194 1.00 76.81 167 PRO A N 1
ATOM 1303 C CA . PRO A 1 167 ? 18.070 3.018 -17.793 1.00 76.81 167 PRO A CA 1
ATOM 1304 C C . PRO A 1 167 ? 17.275 3.943 -18.725 1.00 76.81 167 PRO A C 1
ATOM 1306 O O . PRO A 1 167 ? 16.055 4.016 -18.596 1.00 76.81 167 PRO A O 1
ATOM 1309 N N . ASN A 1 168 ? 17.927 4.670 -19.640 1.00 78.00 168 ASN A N 1
ATOM 1310 C CA . ASN A 1 168 ? 17.248 5.544 -20.603 1.00 78.00 168 ASN A CA 1
ATOM 1311 C C . ASN A 1 168 ? 16.931 4.837 -21.926 1.00 78.00 168 ASN A C 1
ATOM 1313 O O . ASN A 1 168 ? 16.199 5.384 -22.751 1.00 78.00 168 ASN A O 1
ATOM 1317 N N . SER A 1 169 ? 17.476 3.637 -22.132 1.00 78.81 169 SER A N 1
ATOM 1318 C CA . SER A 1 169 ? 17.288 2.864 -23.359 1.00 78.81 169 SER A CA 1
ATOM 1319 C C . SER A 1 169 ? 16.034 1.990 -23.337 1.00 78.81 169 SER A C 1
ATOM 1321 O O . SER A 1 169 ? 15.684 1.401 -24.359 1.00 78.81 169 SER A O 1
ATOM 1323 N N . PHE A 1 170 ? 15.328 1.915 -22.205 1.00 84.06 170 PHE A N 1
ATOM 1324 C CA . PHE A 1 170 ? 14.099 1.141 -22.088 1.00 84.06 170 PHE A CA 1
ATOM 1325 C C . PHE A 1 170 ? 13.035 1.832 -21.232 1.00 84.06 170 PHE A C 1
ATOM 1327 O O . PHE A 1 170 ? 13.314 2.722 -20.430 1.00 84.06 170 PHE A O 1
ATOM 1334 N N . SER A 1 171 ? 11.784 1.415 -21.402 1.00 82.62 171 SER A N 1
ATOM 1335 C CA . SER A 1 171 ? 10.673 1.837 -20.553 1.00 82.62 171 SER A CA 1
ATOM 1336 C C . SER A 1 171 ? 9.751 0.671 -20.223 1.00 82.62 171 SER A C 1
ATOM 1338 O O . SER A 1 171 ? 9.754 -0.365 -20.888 1.00 82.62 171 SER A O 1
ATOM 1340 N N . LEU A 1 172 ? 8.951 0.859 -19.175 1.00 84.81 172 LEU A N 1
ATOM 1341 C CA . LEU A 1 172 ? 7.851 -0.031 -18.846 1.00 84.81 172 LEU A CA 1
ATOM 1342 C C . LEU A 1 172 ? 6.540 0.687 -19.161 1.00 84.81 172 LEU A C 1
ATOM 1344 O O . LEU A 1 172 ? 6.192 1.665 -18.486 1.00 84.81 172 LEU A O 1
ATOM 1348 N N . ILE A 1 173 ? 5.815 0.198 -20.161 1.00 82.69 173 ILE A N 1
ATOM 1349 C CA . ILE A 1 173 ? 4.534 0.750 -20.600 1.00 82.69 173 ILE A CA 1
ATOM 1350 C C . ILE A 1 173 ? 3.402 -0.079 -20.019 1.00 82.69 173 ILE A C 1
ATOM 1352 O O . ILE A 1 173 ? 3.340 -1.284 -20.218 1.00 82.69 173 ILE A O 1
ATOM 1356 N N . PHE A 1 174 ? 2.500 0.584 -19.305 1.00 79.94 174 PHE A N 1
ATOM 1357 C CA . PHE A 1 174 ? 1.362 -0.053 -18.659 1.00 79.94 174 PHE A CA 1
ATOM 1358 C C . PHE A 1 174 ? 0.124 0.272 -19.490 1.00 79.94 174 PHE A C 1
ATOM 1360 O O . PHE A 1 174 ? -0.088 1.444 -19.808 1.00 79.94 174 PHE A O 1
ATOM 1367 N N . ASN A 1 175 ? -0.626 -0.751 -19.905 1.00 78.50 175 ASN A N 1
ATOM 1368 C CA . ASN A 1 175 ? -1.868 -0.634 -20.683 1.00 78.50 175 ASN A CA 1
ATOM 1369 C C . ASN A 1 175 ? -1.802 0.389 -21.840 1.00 78.50 175 ASN A C 1
ATOM 1371 O O . ASN A 1 175 ? -2.692 1.214 -22.012 1.00 78.50 175 ASN A O 1
ATOM 1375 N N . GLY A 1 176 ? -0.727 0.384 -22.636 1.00 56.03 176 GLY A N 1
ATOM 1376 C CA . GLY A 1 176 ? -0.644 1.262 -23.810 1.00 56.03 176 GLY A CA 1
ATOM 1377 C C . GLY A 1 176 ? -0.495 2.762 -23.504 1.00 56.03 176 GLY A C 1
ATOM 1378 O O . GLY A 1 176 ? -0.853 3.570 -24.360 1.00 56.03 176 GLY A O 1
ATOM 1379 N N . ASN A 1 177 ? 0.111 3.105 -22.353 1.00 56.06 177 ASN A N 1
ATOM 1380 C CA . ASN A 1 177 ? 0.488 4.449 -21.861 1.00 56.06 177 ASN A CA 1
ATOM 1381 C C . ASN A 1 177 ? -0.470 5.049 -20.809 1.00 56.06 177 ASN A C 1
ATOM 1383 O O . ASN A 1 177 ? -0.608 6.271 -20.707 1.00 56.06 177 ASN A O 1
ATOM 1387 N N . ASP A 1 178 ? -1.102 4.180 -20.016 1.00 43.00 178 ASP A N 1
ATOM 1388 C CA . ASP A 1 178 ? -2.023 4.550 -18.948 1.00 43.00 178 ASP A CA 1
ATOM 1389 C C . ASP A 1 178 ? -1.303 5.054 -17.679 1.00 43.00 178 ASP A C 1
ATOM 1391 O O . ASP A 1 178 ? -0.184 4.664 -17.318 1.00 43.00 178 ASP A O 1
ATOM 1395 N N . SER A 1 179 ? -1.993 5.996 -17.052 1.00 40.78 179 SER A N 1
ATOM 1396 C CA . SER A 1 179 ? -1.673 6.867 -15.941 1.00 40.78 179 SER A CA 1
ATOM 1397 C C . SER A 1 179 ? -1.160 6.144 -14.695 1.00 40.78 179 SER A C 1
ATOM 1399 O O . SER A 1 179 ? -1.886 5.533 -13.920 1.00 40.78 179 SER A O 1
ATOM 1401 N N . ARG A 1 180 ? 0.136 6.311 -14.430 1.00 49.50 180 ARG A N 1
ATOM 1402 C CA . ARG A 1 180 ? 0.702 6.112 -13.093 1.00 49.50 180 ARG A CA 1
ATOM 1403 C C . ARG A 1 180 ? 1.578 7.291 -12.743 1.00 49.50 180 ARG A C 1
ATOM 1405 O O . ARG A 1 180 ? 2.327 7.801 -13.583 1.00 49.50 180 ARG A O 1
ATOM 1412 N N . THR A 1 181 ? 1.563 7.675 -11.476 1.00 45.16 181 THR A N 1
ATOM 1413 C CA . THR A 1 181 ? 2.683 8.419 -10.914 1.00 45.16 181 THR A CA 1
ATOM 1414 C C . THR A 1 181 ? 3.832 7.438 -10.735 1.00 45.16 181 THR A C 1
ATOM 1416 O O . THR A 1 181 ? 3.800 6.574 -9.863 1.00 45.16 181 THR A O 1
ATOM 1419 N N . SER A 1 182 ? 4.869 7.576 -11.561 1.00 48.19 182 SER A N 1
ATOM 1420 C CA . SER A 1 182 ? 6.201 7.208 -11.083 1.00 48.19 182 SER A CA 1
ATOM 1421 C C . SER A 1 182 ? 6.483 8.160 -9.927 1.00 48.19 182 SER A C 1
ATOM 1423 O O . SER A 1 182 ? 6.510 9.371 -10.156 1.00 48.19 182 SER A O 1
ATOM 1425 N N . ALA A 1 183 ? 6.585 7.655 -8.699 1.00 42.47 183 ALA A N 1
ATOM 1426 C CA . ALA A 1 183 ? 6.966 8.501 -7.576 1.00 42.47 183 ALA A CA 1
ATOM 1427 C C . ALA A 1 183 ? 8.368 9.051 -7.882 1.00 42.47 183 ALA A C 1
ATOM 1429 O O . ALA A 1 183 ? 9.319 8.290 -8.052 1.00 42.47 183 ALA A O 1
ATOM 1430 N N . TYR A 1 184 ? 8.457 10.365 -8.092 1.00 42.66 184 TYR A N 1
ATOM 1431 C CA . TYR A 1 184 ? 9.710 11.046 -8.400 1.00 42.66 184 TYR A CA 1
ATOM 1432 C C . TYR A 1 184 ? 10.324 11.536 -7.097 1.00 42.66 184 TYR A C 1
ATOM 1434 O O . TYR A 1 184 ? 9.651 12.185 -6.295 1.00 42.66 184 TYR A O 1
ATOM 1442 N N . ARG A 1 185 ? 11.605 11.244 -6.903 1.00 45.12 185 ARG A N 1
ATOM 1443 C CA . ARG A 1 185 ? 12.362 11.671 -5.733 1.00 45.12 185 ARG A CA 1
ATOM 1444 C C . ARG A 1 185 ? 12.955 13.056 -5.981 1.00 45.12 185 ARG A C 1
ATOM 1446 O O . ARG A 1 185 ? 13.622 13.271 -6.990 1.00 45.12 185 ARG A O 1
ATOM 1453 N N . SER A 1 186 ? 12.749 13.997 -5.062 1.00 36.00 186 SER A N 1
ATOM 1454 C CA . SER A 1 186 ? 13.554 15.224 -4.996 1.00 36.00 186 SER A CA 1
ATOM 1455 C C . SER A 1 186 ? 14.485 15.150 -3.786 1.00 36.00 186 SER A C 1
ATOM 1457 O O . SER A 1 186 ? 14.008 15.158 -2.654 1.00 36.00 186 SER A O 1
ATOM 1459 N N . GLY A 1 187 ? 15.800 15.104 -4.009 1.00 46.84 187 GLY A N 1
ATOM 1460 C CA . GLY A 1 187 ? 16.806 15.132 -2.939 1.00 46.84 187 GLY A CA 1
ATOM 1461 C C . GLY A 1 187 ? 17.190 13.758 -2.368 1.00 46.84 187 GLY A C 1
ATOM 1462 O O . GLY A 1 187 ? 17.151 12.746 -3.069 1.00 46.84 187 GLY A O 1
ATOM 1463 N N . SER A 1 188 ? 17.611 13.739 -1.099 1.00 44.81 188 SER A N 1
ATOM 1464 C CA . SER A 1 188 ? 18.236 12.605 -0.391 1.00 44.81 188 SER A CA 1
ATOM 1465 C C . SER A 1 188 ? 17.270 11.658 0.344 1.00 44.81 188 SER A C 1
ATOM 1467 O O . SER A 1 188 ? 17.728 10.689 0.943 1.00 44.81 188 SER A O 1
ATOM 1469 N N . SER A 1 189 ? 15.958 11.918 0.326 1.00 58.06 189 SER A N 1
ATOM 1470 C CA . SER A 1 189 ? 14.953 11.065 0.987 1.00 58.06 189 SER A CA 1
ATOM 1471 C C . SER A 1 189 ? 14.770 9.758 0.214 1.00 58.06 189 SER A C 1
ATOM 1473 O O . SER A 1 189 ? 14.550 9.795 -0.993 1.00 58.06 189 SER A O 1
ATOM 1475 N N . ARG A 1 190 ? 14.864 8.613 0.900 1.00 72.56 190 ARG A N 1
ATOM 1476 C CA . ARG A 1 190 ? 14.523 7.287 0.357 1.00 72.56 190 ARG A CA 1
ATOM 1477 C C . ARG A 1 190 ? 13.047 6.995 0.637 1.00 72.56 190 ARG A C 1
ATOM 1479 O O . ARG A 1 190 ? 12.525 7.466 1.642 1.00 72.56 190 ARG A O 1
ATOM 1486 N N . PHE A 1 191 ? 12.383 6.259 -0.258 1.00 82.25 191 PHE A N 1
ATOM 1487 C CA . PHE A 1 191 ? 11.029 5.743 -0.002 1.00 82.25 191 PHE A CA 1
ATOM 1488 C C . PHE A 1 191 ? 11.050 4.490 0.876 1.00 82.25 191 PHE A C 1
ATOM 1490 O O . PHE A 1 191 ? 10.096 4.254 1.601 1.00 82.25 191 PHE A O 1
ATOM 1497 N N . PHE A 1 192 ? 12.119 3.695 0.775 1.00 91.38 192 PHE A N 1
ATOM 1498 C CA . PHE A 1 192 ? 12.310 2.474 1.547 1.00 91.38 192 PHE A CA 1
ATOM 1499 C C . PHE A 1 192 ? 13.754 2.400 2.046 1.00 91.38 192 PHE A C 1
ATOM 1501 O O . PHE A 1 192 ? 14.696 2.679 1.293 1.00 91.38 192 PHE A O 1
ATOM 1508 N N . ASP A 1 193 ? 13.923 2.036 3.311 1.00 92.75 193 ASP A N 1
ATOM 1509 C CA . ASP A 1 193 ? 15.197 2.076 4.027 1.00 92.75 193 ASP A CA 1
ATOM 1510 C C . ASP A 1 193 ? 16.083 0.848 3.752 1.00 92.75 193 ASP A C 1
ATOM 1512 O O . ASP A 1 193 ? 17.305 0.931 3.864 1.00 92.75 193 ASP A O 1
ATOM 1516 N N . ASP A 1 194 ? 15.495 -0.273 3.327 1.00 95.50 194 ASP A N 1
ATOM 1517 C CA . ASP A 1 194 ? 16.162 -1.562 3.084 1.00 95.50 194 ASP A CA 1
ATOM 1518 C C . ASP A 1 194 ? 16.588 -1.800 1.624 1.00 95.50 194 ASP A C 1
ATOM 1520 O O . ASP A 1 194 ? 17.074 -2.883 1.289 1.00 95.50 194 ASP A O 1
ATOM 1524 N N . ILE A 1 195 ? 16.465 -0.804 0.740 1.00 94.06 195 ILE A N 1
ATOM 1525 C CA . ILE A 1 195 ? 16.896 -0.917 -0.661 1.00 94.06 195 ILE A CA 1
ATOM 1526 C C . ILE A 1 195 ? 18.334 -0.378 -0.830 1.00 94.06 195 ILE A C 1
ATOM 1528 O O . ILE A 1 195 ? 18.564 0.833 -0.711 1.00 94.06 195 ILE A O 1
ATOM 1532 N N . PRO A 1 196 ? 19.334 -1.230 -1.151 1.00 92.56 196 PRO A N 1
ATOM 1533 C CA . PRO A 1 196 ? 20.711 -0.791 -1.388 1.00 92.56 196 PRO A CA 1
ATOM 1534 C C . PRO A 1 196 ? 20.888 -0.203 -2.797 1.00 92.56 196 PRO A C 1
ATOM 1536 O O . PRO A 1 196 ? 21.295 -0.885 -3.738 1.00 92.56 196 PRO A O 1
ATOM 1539 N N . LEU A 1 197 ? 20.576 1.084 -2.944 1.00 88.31 197 LEU A N 1
ATOM 1540 C CA . LEU A 1 197 ? 20.787 1.829 -4.189 1.00 88.31 197 LEU A CA 1
ATOM 1541 C C . LEU A 1 197 ? 22.282 1.985 -4.511 1.00 88.31 197 LEU A C 1
ATOM 1543 O O . LEU A 1 197 ? 23.061 2.384 -3.647 1.00 88.31 197 LEU A O 1
ATOM 1547 N N . GLU A 1 198 ? 22.671 1.731 -5.764 1.00 85.25 198 GLU A N 1
ATOM 1548 C CA . GLU A 1 198 ? 24.057 1.905 -6.237 1.00 85.25 198 GLU A CA 1
ATOM 1549 C C . GLU A 1 198 ? 24.395 3.374 -6.538 1.00 85.25 198 GLU A C 1
ATOM 1551 O O . GLU A 1 198 ? 25.553 3.769 -6.448 1.00 85.25 198 GLU A O 1
ATOM 1556 N N . ASN A 1 199 ? 23.389 4.198 -6.857 1.00 69.38 199 ASN A N 1
ATOM 1557 C CA . ASN A 1 199 ? 23.560 5.615 -7.180 1.00 69.38 199 ASN A CA 1
ATOM 1558 C C . ASN A 1 199 ? 22.578 6.483 -6.383 1.00 69.38 199 ASN A C 1
ATOM 1560 O O . ASN A 1 199 ? 21.384 6.192 -6.322 1.00 69.38 199 ASN A O 1
ATOM 1564 N N . ASN A 1 200 ? 23.074 7.592 -5.826 1.00 53.62 200 ASN A N 1
ATOM 1565 C CA . ASN A 1 200 ? 22.261 8.547 -5.070 1.00 53.62 200 ASN A CA 1
ATOM 1566 C C . ASN A 1 200 ? 21.609 9.638 -5.941 1.00 53.62 200 ASN A C 1
ATOM 1568 O O . ASN A 1 200 ? 20.793 10.373 -5.407 1.00 53.62 200 ASN A O 1
ATOM 1572 N N . ASP A 1 201 ? 21.890 9.733 -7.244 1.00 50.66 201 ASP A N 1
ATOM 1573 C CA . ASP A 1 201 ? 21.308 10.754 -8.131 1.00 50.66 201 ASP A CA 1
ATOM 1574 C C . ASP A 1 201 ? 20.452 10.111 -9.232 1.00 50.66 201 ASP A C 1
ATOM 1576 O O . ASP A 1 201 ? 20.967 9.626 -10.238 1.00 50.66 201 ASP A O 1
ATOM 1580 N N . SER A 1 202 ? 19.124 10.116 -9.064 1.00 48.22 202 SER A N 1
ATOM 1581 C CA . SER A 1 202 ? 18.161 9.668 -10.086 1.00 48.22 202 SER A CA 1
ATOM 1582 C C . SER A 1 202 ? 17.474 10.849 -10.798 1.00 48.22 202 SER A C 1
ATOM 1584 O O . SER A 1 202 ? 16.297 10.776 -11.147 1.00 48.22 202 SER A O 1
ATOM 1586 N N . GLU A 1 203 ? 18.164 11.977 -11.010 1.00 45.72 203 GLU A N 1
ATOM 1587 C CA . GLU A 1 203 ? 17.522 13.186 -11.568 1.00 45.72 203 GLU A CA 1
ATOM 1588 C C . GLU A 1 203 ? 17.080 13.047 -13.043 1.00 45.72 203 GLU A C 1
ATOM 1590 O O . GLU A 1 203 ? 16.365 13.905 -13.566 1.00 45.72 203 GLU A O 1
ATOM 1595 N N . THR A 1 204 ? 17.485 11.975 -13.735 1.00 46.34 204 THR A N 1
ATOM 1596 C CA . THR A 1 204 ? 17.242 11.779 -15.176 1.00 46.34 204 THR A CA 1
ATOM 1597 C C . THR A 1 204 ? 16.302 10.622 -15.510 1.00 46.34 204 THR A C 1
ATOM 1599 O O . THR A 1 204 ? 15.758 10.597 -16.613 1.00 46.34 204 THR A O 1
ATOM 1602 N N . THR A 1 205 ? 16.058 9.695 -14.578 1.00 60.41 205 THR A N 1
ATOM 1603 C CA . THR A 1 205 ? 15.290 8.467 -14.832 1.00 60.41 205 THR A CA 1
ATOM 1604 C C . THR A 1 205 ? 14.372 8.138 -13.654 1.00 60.41 205 THR A C 1
ATOM 1606 O O . THR A 1 205 ? 14.707 8.354 -12.496 1.00 60.41 205 THR A O 1
ATOM 1609 N N . SER A 1 206 ? 13.202 7.573 -13.955 1.00 70.81 206 SER A N 1
ATOM 1610 C CA . SER A 1 206 ? 12.258 7.053 -12.949 1.00 70.81 206 SER A CA 1
ATOM 1611 C C . SER A 1 206 ? 12.637 5.679 -12.369 1.00 70.81 206 SER A C 1
ATOM 1613 O O . SER A 1 206 ? 11.805 5.043 -11.723 1.00 70.81 206 SER A O 1
ATOM 1615 N N . LEU A 1 207 ? 13.832 5.191 -12.701 1.00 81.19 207 LEU A N 1
ATOM 1616 C CA . LEU A 1 207 ? 14.410 3.925 -12.279 1.00 81.19 207 LEU A CA 1
ATOM 1617 C C . LEU A 1 207 ? 15.633 4.202 -11.401 1.00 81.19 207 LEU A C 1
ATOM 1619 O O . LEU A 1 207 ? 16.522 4.960 -11.799 1.00 81.19 207 LEU A O 1
ATOM 1623 N N . GLU A 1 208 ? 15.698 3.569 -10.236 1.00 85.19 208 GLU A N 1
ATOM 1624 C CA . GLU A 1 208 ? 16.856 3.660 -9.346 1.00 85.19 208 GLU A CA 1
ATOM 1625 C C . GLU A 1 208 ? 17.749 2.428 -9.507 1.00 85.19 208 GLU A C 1
ATOM 1627 O O . GLU A 1 208 ? 17.261 1.301 -9.540 1.00 85.19 208 GLU A O 1
ATOM 1632 N N . LYS A 1 209 ? 19.062 2.626 -9.651 1.00 88.62 209 LYS A N 1
ATOM 1633 C CA . LYS A 1 209 ? 19.994 1.520 -9.900 1.00 88.62 209 LYS A CA 1
ATOM 1634 C C . LYS A 1 209 ? 20.191 0.682 -8.636 1.00 88.62 209 LYS A C 1
ATOM 1636 O O . LYS A 1 209 ? 20.474 1.231 -7.573 1.00 88.62 209 LYS A O 1
ATOM 1641 N N . VAL A 1 210 ? 20.111 -0.636 -8.790 1.00 93.06 210 VAL A N 1
ATOM 1642 C CA . VAL A 1 210 ? 20.489 -1.634 -7.782 1.00 93.06 210 VAL A CA 1
ATOM 1643 C C . VAL A 1 210 ? 21.306 -2.740 -8.446 1.00 93.06 210 VAL A C 1
ATOM 1645 O O . VAL A 1 210 ? 21.313 -2.871 -9.677 1.00 93.06 210 VAL A O 1
ATOM 1648 N N . LYS A 1 211 ? 21.962 -3.573 -7.638 1.00 93.75 211 LYS A N 1
ATOM 1649 C CA . LYS A 1 211 ? 22.703 -4.730 -8.142 1.00 93.75 211 LYS A CA 1
ATOM 1650 C C . LYS A 1 211 ? 21.791 -5.618 -8.996 1.00 93.75 211 LYS A C 1
ATOM 1652 O O . LYS A 1 211 ? 20.724 -6.031 -8.559 1.00 93.75 211 LYS A O 1
ATOM 1657 N N . GLY A 1 212 ? 22.217 -5.909 -10.225 1.00 93.88 212 GLY A N 1
ATOM 1658 C CA . GLY A 1 212 ? 21.489 -6.790 -11.148 1.00 93.88 212 GLY A CA 1
ATOM 1659 C C . GLY A 1 212 ? 20.262 -6.177 -11.838 1.00 93.88 212 GLY A C 1
ATOM 1660 O O . GLY A 1 212 ? 19.539 -6.904 -12.521 1.00 93.88 212 GLY A O 1
ATOM 1661 N N . GLY A 1 213 ? 20.004 -4.871 -11.689 1.00 94.88 213 GLY A N 1
ATOM 1662 C CA . GLY A 1 213 ? 18.858 -4.253 -12.353 1.00 94.88 213 GLY A CA 1
ATOM 1663 C C . GLY A 1 213 ? 18.505 -2.854 -11.858 1.00 94.88 213 GLY A C 1
ATOM 1664 O O . GLY A 1 213 ? 19.388 -2.013 -11.674 1.00 94.88 213 GLY A O 1
ATOM 1665 N N . TYR A 1 214 ? 17.204 -2.601 -11.699 1.00 92.38 214 TYR A N 1
ATOM 1666 C CA . TYR A 1 214 ? 16.654 -1.304 -11.298 1.00 92.38 214 TYR A CA 1
ATOM 1667 C C . TYR A 1 214 ? 15.407 -1.441 -10.419 1.00 92.38 214 TYR A C 1
ATOM 1669 O O . TYR A 1 214 ? 14.658 -2.401 -10.556 1.00 92.38 214 TYR A O 1
ATOM 1677 N N . ILE A 1 215 ? 15.127 -0.441 -9.587 1.00 92.38 215 ILE A N 1
ATOM 1678 C CA . ILE A 1 215 ? 13.863 -0.285 -8.865 1.00 92.38 215 ILE A CA 1
ATOM 1679 C C . ILE A 1 215 ? 12.963 0.710 -9.583 1.00 92.38 215 ILE A C 1
ATOM 1681 O O . ILE A 1 215 ? 13.380 1.813 -9.936 1.00 92.38 215 ILE A O 1
ATOM 1685 N N . LYS A 1 216 ? 11.700 0.326 -9.756 1.00 89.06 216 LYS A N 1
ATOM 1686 C CA . LYS A 1 216 ? 10.612 1.187 -10.210 1.00 89.06 216 LYS A CA 1
ATOM 1687 C C . LYS A 1 216 ? 9.582 1.310 -9.093 1.00 89.06 216 LYS A C 1
ATOM 1689 O O . LYS A 1 216 ? 8.932 0.326 -8.755 1.00 89.06 216 LYS A O 1
ATOM 1694 N N . TYR A 1 217 ? 9.362 2.517 -8.584 1.00 87.12 217 TYR A N 1
ATOM 1695 C CA . TYR A 1 217 ? 8.238 2.772 -7.683 1.00 87.12 217 TYR A CA 1
ATOM 1696 C C . TYR A 1 217 ? 6.959 3.007 -8.476 1.00 87.12 217 TYR A C 1
ATOM 1698 O O . TYR A 1 217 ? 6.924 3.822 -9.408 1.00 87.12 217 TYR A O 1
ATOM 1706 N N . VAL A 1 218 ? 5.905 2.290 -8.103 1.00 85.94 218 VAL A N 1
ATOM 1707 C CA . VAL A 1 218 ? 4.597 2.369 -8.744 1.00 85.94 218 VAL A CA 1
ATOM 1708 C C . VAL A 1 218 ? 3.519 2.565 -7.691 1.00 85.94 218 VAL A C 1
ATOM 1710 O O . VAL A 1 218 ? 3.579 1.983 -6.615 1.00 85.94 218 VAL A O 1
ATOM 1713 N N . LYS A 1 219 ? 2.529 3.388 -8.013 1.00 86.31 219 LYS A N 1
ATOM 1714 C CA . LYS A 1 219 ? 1.287 3.513 -7.256 1.00 86.31 219 LYS A CA 1
ATOM 1715 C C . LYS A 1 219 ? 0.144 3.407 -8.259 1.00 86.31 219 LYS A C 1
ATOM 1717 O O . LYS A 1 219 ? 0.184 4.087 -9.290 1.00 86.31 219 LYS A O 1
ATOM 1722 N N . PHE A 1 220 ? -0.800 2.513 -7.995 1.00 83.38 220 PHE A N 1
ATOM 1723 C CA . PHE A 1 220 ? -1.989 2.311 -8.819 1.00 83.38 220 PHE A CA 1
ATOM 1724 C C . PHE A 1 220 ? -3.176 2.991 -8.144 1.00 83.38 220 PHE A C 1
ATOM 1726 O O . PHE A 1 220 ? -3.302 2.919 -6.927 1.00 83.38 220 PHE A O 1
ATOM 1733 N N . PHE A 1 221 ? -4.011 3.663 -8.929 1.00 83.56 221 PHE A N 1
ATOM 1734 C CA . PHE A 1 221 ? -5.214 4.346 -8.435 1.00 83.56 221 PHE A CA 1
ATOM 1735 C C . PHE A 1 221 ? -6.500 3.640 -8.863 1.00 83.56 221 PHE A C 1
ATOM 1737 O O . PHE A 1 221 ? -7.576 4.001 -8.410 1.00 83.56 221 PHE A O 1
ATOM 1744 N N . GLU A 1 222 ? -6.388 2.652 -9.747 1.00 83.94 222 GLU A N 1
ATOM 1745 C CA . GLU A 1 222 ? -7.507 1.848 -10.213 1.00 83.94 222 GLU A CA 1
ATOM 1746 C C . GLU A 1 222 ? -7.131 0.373 -10.071 1.00 83.94 222 GLU A C 1
ATOM 1748 O O . GLU A 1 222 ? -5.981 -0.024 -10.291 1.00 83.94 222 GLU A O 1
ATOM 1753 N N . ALA A 1 223 ? -8.096 -0.432 -9.640 1.00 87.00 223 ALA A N 1
ATOM 1754 C CA . ALA A 1 223 ? -7.942 -1.872 -9.578 1.00 87.00 223 ALA A CA 1
ATOM 1755 C C . ALA A 1 223 ? -8.101 -2.481 -10.974 1.00 87.00 223 ALA A C 1
ATOM 1757 O O . ALA A 1 223 ? -8.758 -1.926 -11.857 1.00 87.00 223 ALA A O 1
ATOM 1758 N N . GLY A 1 224 ? -7.523 -3.660 -11.166 1.00 88.50 224 GLY A N 1
ATOM 1759 C CA . GLY A 1 224 ? -7.669 -4.427 -12.390 1.00 88.50 224 GLY A CA 1
ATOM 1760 C C . GLY A 1 224 ? -6.374 -5.055 -12.867 1.00 88.50 224 GLY A C 1
ATOM 1761 O O . GLY A 1 224 ? -5.365 -5.144 -12.163 1.00 88.50 224 GLY A O 1
ATOM 1762 N N . THR A 1 225 ? -6.429 -5.528 -14.103 1.00 90.25 225 THR A N 1
ATOM 1763 C CA . THR A 1 225 ? -5.323 -6.222 -14.746 1.00 90.25 225 THR A CA 1
ATOM 1764 C C . THR A 1 225 ? -4.520 -5.243 -15.596 1.00 90.25 225 THR A C 1
ATOM 1766 O O . THR A 1 225 ? -5.031 -4.626 -16.531 1.00 90.25 225 THR A O 1
ATOM 1769 N N . TYR A 1 226 ? -3.236 -5.122 -15.282 1.00 88.81 226 TYR A N 1
ATOM 1770 C CA . TYR A 1 226 ? -2.290 -4.267 -15.980 1.00 88.81 226 TYR A CA 1
ATOM 1771 C C . TYR A 1 226 ? -1.336 -5.107 -16.815 1.00 88.81 226 TYR A C 1
ATOM 1773 O O . TYR A 1 226 ? -0.536 -5.879 -16.288 1.00 88.81 226 TYR A O 1
ATOM 1781 N N . THR A 1 227 ? -1.379 -4.903 -18.126 1.00 89.94 227 THR A N 1
ATOM 1782 C CA . THR A 1 227 ? -0.352 -5.395 -19.041 1.00 89.94 227 THR A CA 1
ATOM 1783 C C . THR A 1 227 ? 0.840 -4.451 -18.989 1.00 89.94 227 THR A C 1
ATOM 1785 O O . THR A 1 227 ? 0.693 -3.249 -19.218 1.00 89.94 227 THR A O 1
ATOM 1788 N N . VAL A 1 228 ? 2.020 -4.990 -18.701 1.00 90.75 228 VAL A N 1
ATOM 1789 C CA . VAL A 1 228 ? 3.280 -4.255 -18.619 1.00 90.75 228 VAL A CA 1
ATOM 1790 C C . VAL A 1 228 ? 4.199 -4.712 -19.737 1.00 90.75 228 VAL A C 1
ATOM 1792 O O . VAL A 1 228 ? 4.695 -5.835 -19.730 1.00 90.75 228 VAL A O 1
ATOM 1795 N N . GLU A 1 229 ? 4.443 -3.825 -20.691 1.00 89.94 229 GLU A N 1
ATOM 1796 C CA . GLU A 1 229 ? 5.386 -4.040 -21.780 1.00 89.94 229 GLU A CA 1
ATOM 1797 C C . GLU A 1 229 ? 6.742 -3.427 -21.442 1.00 89.94 229 GLU A C 1
ATOM 1799 O O . GLU A 1 229 ? 6.849 -2.225 -21.191 1.00 89.94 229 GLU A O 1
ATOM 1804 N N . PHE A 1 230 ? 7.791 -4.238 -21.510 1.00 90.19 230 PHE A N 1
ATOM 1805 C CA . PHE A 1 230 ? 9.171 -3.772 -21.521 1.00 90.19 230 PHE A CA 1
ATOM 1806 C C . PHE A 1 230 ? 9.535 -3.391 -22.948 1.00 90.19 230 PHE A C 1
ATOM 1808 O O . PHE A 1 230 ? 9.554 -4.250 -23.829 1.00 90.19 230 PHE A O 1
ATOM 1815 N N . ARG A 1 231 ? 9.790 -2.105 -23.192 1.00 88.19 231 ARG A N 1
ATOM 1816 C CA . ARG A 1 231 ? 10.131 -1.586 -24.520 1.00 88.19 231 ARG A CA 1
ATOM 1817 C C . ARG A 1 231 ? 11.572 -1.115 -24.551 1.00 88.19 231 ARG A C 1
ATOM 1819 O O . ARG A 1 231 ? 11.920 -0.223 -23.786 1.00 88.19 231 ARG A O 1
ATOM 1826 N N . GLU A 1 232 ? 12.369 -1.674 -25.452 1.00 86.25 232 GLU A N 1
ATOM 1827 C CA . GLU A 1 232 ? 13.712 -1.191 -25.784 1.00 86.25 232 GLU A CA 1
ATOM 1828 C C . GLU A 1 232 ? 13.633 -0.187 -26.921 1.00 86.25 232 GLU A C 1
ATOM 1830 O O . GLU A 1 232 ? 13.012 -0.477 -27.941 1.00 86.25 232 GLU A O 1
ATOM 1835 N N . TYR A 1 233 ? 14.276 0.966 -26.771 1.00 81.69 233 TYR A N 1
ATOM 1836 C CA . TYR A 1 233 ? 14.272 2.016 -27.780 1.00 81.69 233 TYR A CA 1
ATOM 1837 C C . TYR A 1 233 ? 15.537 1.992 -28.626 1.00 81.69 233 TYR A C 1
ATOM 1839 O O . TYR A 1 233 ? 16.659 1.842 -28.139 1.00 81.69 233 TYR A O 1
ATOM 1847 N N . SER A 1 234 ? 15.341 2.217 -29.917 1.00 76.00 234 SER A N 1
ATOM 1848 C CA . SER A 1 234 ? 16.386 2.439 -30.901 1.00 76.00 234 SER A CA 1
ATOM 1849 C C . SER A 1 234 ? 16.208 3.826 -31.535 1.00 76.00 234 SER A C 1
ATOM 1851 O O . SER A 1 234 ? 15.273 4.579 -31.233 1.00 76.00 234 SER A O 1
ATOM 1853 N N . LEU A 1 235 ? 17.115 4.178 -32.448 1.00 70.88 235 LEU A N 1
ATOM 1854 C CA . LEU A 1 235 ? 16.933 5.358 -33.289 1.00 70.88 235 LEU A CA 1
ATOM 1855 C C . LEU A 1 235 ? 15.769 5.204 -34.273 1.00 70.88 235 LEU A C 1
ATOM 1857 O O . LEU A 1 235 ? 15.316 6.214 -34.775 1.00 70.88 235 LEU A O 1
ATOM 1861 N N . SER A 1 236 ? 15.292 4.003 -34.588 1.00 71.44 236 SER A N 1
ATOM 1862 C CA . SER A 1 236 ? 14.241 3.782 -35.593 1.00 71.44 236 SER A CA 1
ATOM 1863 C C . SER A 1 236 ? 12.864 3.461 -35.000 1.00 71.44 236 SER A C 1
ATOM 1865 O O . SER A 1 236 ? 11.882 3.495 -35.739 1.00 71.44 236 SER A O 1
ATOM 1867 N N . GLY A 1 237 ? 12.769 3.226 -33.687 1.00 79.19 237 GLY A N 1
ATOM 1868 C CA . GLY A 1 237 ? 11.538 2.757 -33.057 1.00 79.19 237 GLY A CA 1
ATOM 1869 C C . GLY A 1 237 ? 11.782 2.050 -31.726 1.00 79.19 237 GLY A C 1
ATOM 1870 O O . GLY A 1 237 ? 12.696 2.409 -30.978 1.00 79.19 237 GLY A O 1
ATOM 1871 N N . TYR A 1 238 ? 10.951 1.053 -31.420 1.00 85.56 238 TYR A N 1
ATOM 1872 C CA . TYR A 1 238 ? 11.092 0.211 -30.234 1.00 85.56 238 TYR A CA 1
ATOM 1873 C C . TYR A 1 238 ? 10.767 -1.262 -30.496 1.00 85.56 238 TYR A C 1
ATOM 1875 O O . TYR A 1 238 ? 9.906 -1.588 -31.314 1.00 85.56 238 TYR A O 1
ATOM 1883 N N . THR A 1 239 ? 11.370 -2.146 -29.707 1.00 89.88 239 THR A N 1
ATOM 1884 C CA . THR A 1 239 ? 11.016 -3.570 -29.631 1.00 89.88 239 THR A CA 1
ATOM 1885 C C . THR A 1 239 ? 10.391 -3.878 -28.274 1.00 89.88 239 THR A C 1
ATOM 1887 O O . THR A 1 239 ? 10.855 -3.390 -27.245 1.00 89.88 239 THR A O 1
ATOM 1890 N N . VAL A 1 240 ? 9.340 -4.703 -28.253 1.00 91.06 240 VAL A N 1
ATOM 1891 C CA . VAL A 1 240 ? 8.779 -5.244 -27.003 1.00 91.06 240 VAL A CA 1
ATOM 1892 C C . VAL A 1 240 ? 9.619 -6.448 -26.580 1.00 91.06 240 VAL A C 1
ATOM 1894 O O . VAL A 1 240 ? 9.582 -7.482 -27.241 1.00 91.06 240 VAL A O 1
ATOM 1897 N N . ALA A 1 241 ? 10.386 -6.297 -25.505 1.00 91.31 241 ALA A N 1
ATOM 1898 C CA . ALA A 1 241 ? 11.308 -7.309 -24.999 1.00 91.31 241 ALA A CA 1
ATOM 1899 C C . ALA A 1 241 ? 10.639 -8.339 -24.088 1.00 91.31 241 ALA A C 1
ATOM 1901 O O . ALA A 1 241 ? 11.020 -9.505 -24.080 1.00 91.31 241 ALA A O 1
ATOM 1902 N N . ASN A 1 242 ? 9.633 -7.914 -23.327 1.00 92.31 242 ASN A N 1
ATOM 1903 C CA . ASN A 1 242 ? 8.816 -8.796 -22.509 1.00 92.31 242 ASN A CA 1
ATOM 1904 C C . ASN A 1 242 ? 7.441 -8.156 -22.268 1.00 92.31 242 ASN A C 1
ATOM 1906 O O . ASN A 1 242 ? 7.299 -6.929 -22.302 1.00 92.31 242 ASN A O 1
ATOM 1910 N N . THR A 1 243 ? 6.437 -8.981 -22.000 1.00 92.12 243 THR A N 1
ATOM 1911 C CA . THR A 1 243 ? 5.106 -8.550 -21.583 1.00 92.12 243 THR A CA 1
ATOM 1912 C C . THR A 1 243 ? 4.678 -9.381 -20.388 1.00 92.12 243 THR A C 1
ATOM 1914 O O . THR A 1 243 ? 4.634 -10.603 -20.461 1.00 92.12 243 THR A O 1
ATOM 1917 N N . VAL A 1 244 ? 4.353 -8.712 -19.288 1.00 93.44 244 VAL A N 1
ATOM 1918 C CA . VAL A 1 244 ? 3.919 -9.354 -18.043 1.00 93.44 244 VAL A CA 1
ATOM 1919 C C . VAL A 1 244 ? 2.585 -8.782 -17.602 1.00 93.44 244 VAL A C 1
ATOM 1921 O O . VAL A 1 244 ? 2.238 -7.653 -17.943 1.00 93.44 244 VAL A O 1
ATOM 1924 N N . THR A 1 245 ? 1.839 -9.562 -16.831 1.00 91.94 245 THR A N 1
ATOM 1925 C CA . THR A 1 245 ? 0.547 -9.140 -16.293 1.00 91.94 245 THR A CA 1
ATOM 1926 C C . THR A 1 245 ? 0.659 -8.932 -14.789 1.00 91.94 245 THR A C 1
ATOM 1928 O O . THR A 1 245 ? 1.164 -9.798 -14.077 1.00 91.94 245 THR A O 1
ATOM 1931 N N . LEU A 1 246 ? 0.179 -7.788 -14.306 1.00 92.06 246 LEU A N 1
ATOM 1932 C CA . LEU A 1 246 ? 0.020 -7.494 -12.886 1.00 92.06 246 LEU A CA 1
ATOM 1933 C C . LEU A 1 246 ? -1.466 -7.414 -12.555 1.00 92.06 246 LEU A C 1
ATOM 1935 O O . LEU A 1 246 ? -2.214 -6.730 -13.247 1.00 92.06 246 LEU A O 1
ATOM 1939 N N . ASN A 1 247 ? -1.874 -8.074 -11.478 1.00 92.69 247 ASN A N 1
ATOM 1940 C CA . ASN A 1 247 ? -3.217 -7.930 -10.931 1.00 92.69 247 ASN A CA 1
ATOM 1941 C C . ASN A 1 247 ? -3.149 -6.983 -9.736 1.00 92.69 247 ASN A C 1
ATOM 1943 O O . ASN A 1 247 ? -2.370 -7.212 -8.810 1.00 92.69 247 ASN A O 1
ATOM 1947 N N . VAL A 1 248 ? -3.940 -5.916 -9.798 1.00 92.12 248 VAL A N 1
ATOM 1948 C CA . VAL A 1 248 ? -4.068 -4.907 -8.749 1.00 92.12 248 VAL A CA 1
ATOM 1949 C C . VAL A 1 248 ? -5.462 -5.032 -8.152 1.00 92.12 248 VAL A C 1
ATOM 1951 O O . VAL A 1 248 ? -6.454 -4.953 -8.874 1.00 92.12 248 VAL A O 1
ATOM 1954 N N . LEU A 1 249 ? -5.527 -5.253 -6.846 1.00 94.38 249 LEU A N 1
ATOM 1955 C CA . LEU A 1 249 ? -6.762 -5.334 -6.080 1.00 94.38 249 LEU A CA 1
ATOM 1956 C C . LEU A 1 249 ? -7.168 -3.947 -5.583 1.00 94.38 249 LEU A C 1
ATOM 1958 O O . LEU A 1 249 ? -6.320 -3.086 -5.355 1.00 94.38 249 LEU A O 1
ATOM 1962 N N . ASP A 1 250 ? -8.467 -3.741 -5.413 1.00 94.25 250 ASP A N 1
ATOM 1963 C CA . ASP A 1 250 ? -9.004 -2.525 -4.812 1.00 94.25 250 ASP A CA 1
ATOM 1964 C C . ASP A 1 250 ? -8.762 -2.551 -3.294 1.00 94.25 250 ASP A C 1
ATOM 1966 O O . ASP A 1 250 ? -9.110 -3.531 -2.630 1.00 94.25 250 ASP A O 1
ATOM 1970 N N . TYR A 1 251 ? -8.096 -1.520 -2.768 1.00 93.38 251 TYR A N 1
ATOM 1971 C CA . TYR A 1 251 ? -7.741 -1.410 -1.352 1.00 93.38 251 TYR A CA 1
ATOM 1972 C C . TYR A 1 251 ? -8.989 -1.394 -0.469 1.00 93.38 251 TYR A C 1
ATOM 1974 O O . TYR A 1 251 ? -9.121 -2.266 0.388 1.00 93.38 251 TYR A O 1
ATOM 1982 N N . ASP A 1 252 ? -9.915 -0.465 -0.723 1.00 91.50 252 ASP A N 1
ATOM 1983 C CA . ASP A 1 252 ? -11.099 -0.241 0.113 1.00 91.50 252 ASP A CA 1
ATOM 1984 C C . ASP A 1 252 ? -12.002 -1.485 0.113 1.00 91.50 252 ASP A C 1
ATOM 1986 O O . ASP A 1 252 ? -12.526 -1.910 1.144 1.00 91.50 252 ASP A O 1
ATOM 1990 N N . GLN A 1 253 ? -12.152 -2.142 -1.044 1.00 92.12 253 GLN A N 1
ATOM 1991 C CA . GLN A 1 253 ? -12.909 -3.387 -1.141 1.00 92.12 253 GLN A CA 1
ATOM 1992 C C . GLN A 1 253 ? -12.257 -4.524 -0.342 1.00 92.12 253 GLN A C 1
ATOM 1994 O O . GLN A 1 253 ? -12.967 -5.299 0.308 1.00 92.12 253 GLN A O 1
ATOM 1999 N N . ALA A 1 254 ? -10.930 -4.660 -0.408 1.00 95.44 254 ALA A N 1
ATOM 2000 C CA . ALA A 1 254 ? -10.203 -5.707 0.304 1.00 95.44 254 ALA A CA 1
ATOM 2001 C C . ALA A 1 254 ? -10.197 -5.477 1.822 1.00 95.44 254 ALA A C 1
ATOM 2003 O O . ALA A 1 254 ? -10.394 -6.425 2.583 1.00 95.44 254 ALA A O 1
ATOM 2004 N N . GLU A 1 255 ? -10.035 -4.228 2.251 1.00 96.56 255 GLU A N 1
ATOM 2005 C CA . GLU A 1 255 ? -10.156 -3.796 3.642 1.00 96.56 255 GLU A CA 1
ATOM 2006 C C . GLU A 1 255 ? -11.552 -4.100 4.188 1.00 96.56 255 GLU A C 1
ATOM 2008 O O . GLU A 1 255 ? -11.688 -4.814 5.181 1.00 96.56 255 GLU A O 1
ATOM 2013 N N . ASN A 1 256 ? -12.606 -3.673 3.488 1.00 94.75 256 ASN A N 1
ATOM 2014 C CA . ASN A 1 256 ? -13.980 -3.936 3.906 1.00 94.75 256 ASN A CA 1
ATOM 2015 C C . ASN A 1 256 ? -14.294 -5.442 3.970 1.00 94.75 256 ASN A C 1
ATOM 2017 O O . ASN A 1 256 ? -14.960 -5.908 4.897 1.00 94.75 256 ASN A O 1
ATOM 2021 N N . ALA A 1 257 ? -13.784 -6.237 3.023 1.00 95.56 257 ALA A N 1
ATOM 2022 C CA . ALA A 1 257 ? -13.918 -7.692 3.072 1.00 95.56 257 ALA A CA 1
ATOM 2023 C C . ALA A 1 257 ? -13.215 -8.296 4.301 1.00 95.56 257 ALA A C 1
ATOM 2025 O O . ALA A 1 257 ? -13.761 -9.200 4.937 1.00 95.56 257 ALA A O 1
ATOM 2026 N N . TRP A 1 258 ? -12.036 -7.783 4.658 1.00 98.06 258 TRP A N 1
ATOM 2027 C CA . TRP A 1 258 ? -11.293 -8.191 5.850 1.00 98.06 258 TRP A CA 1
ATOM 2028 C C . TRP A 1 258 ? -12.022 -7.822 7.154 1.00 98.06 258 TRP A C 1
ATOM 2030 O O . TRP A 1 258 ? -12.110 -8.655 8.059 1.00 98.06 258 TRP A O 1
ATOM 2040 N N . LEU A 1 259 ? -12.619 -6.627 7.236 1.00 98.12 259 LEU A N 1
ATOM 2041 C CA . LEU A 1 259 ? -13.449 -6.214 8.374 1.00 98.12 259 LEU A CA 1
ATOM 2042 C C . LEU A 1 259 ? -14.656 -7.148 8.551 1.00 98.12 259 LEU A C 1
ATOM 2044 O O . LEU A 1 259 ? -14.882 -7.688 9.636 1.00 98.12 259 LEU A O 1
ATOM 2048 N N . ILE A 1 260 ? -15.405 -7.395 7.472 1.00 97.88 260 ILE A N 1
ATOM 2049 C CA . ILE A 1 260 ? -16.581 -8.279 7.486 1.00 97.88 260 ILE A CA 1
ATOM 2050 C C . ILE A 1 260 ? -16.200 -9.705 7.902 1.00 97.88 260 ILE A C 1
ATOM 2052 O O . ILE A 1 260 ? -16.917 -10.333 8.681 1.00 97.88 260 ILE A O 1
ATOM 2056 N N . ASP A 1 261 ? -15.072 -10.222 7.414 1.00 98.38 261 ASP A N 1
ATOM 2057 C CA . ASP A 1 261 ? -14.566 -11.543 7.791 1.00 98.38 261 ASP A CA 1
ATOM 2058 C C . ASP A 1 261 ? -14.305 -11.644 9.304 1.00 98.38 261 ASP A C 1
ATOM 2060 O O . ASP A 1 261 ? -14.716 -12.619 9.937 1.00 98.38 261 ASP A O 1
ATOM 2064 N N . ILE A 1 262 ? -13.712 -10.617 9.918 1.00 98.38 262 ILE A N 1
ATOM 2065 C CA . ILE A 1 262 ? -13.495 -10.579 11.371 1.00 98.38 262 ILE A CA 1
ATOM 2066 C C . ILE A 1 262 ? -14.816 -10.484 12.136 1.00 98.38 262 ILE A C 1
ATOM 2068 O O . ILE A 1 262 ? -14.999 -11.233 13.098 1.00 98.38 262 ILE A O 1
ATOM 2072 N N . ILE A 1 263 ? -15.752 -9.628 11.716 1.00 98.25 263 ILE A N 1
ATOM 2073 C CA . ILE A 1 263 ? -17.085 -9.534 12.339 1.00 98.25 263 ILE A CA 1
ATOM 2074 C C . ILE A 1 263 ? -17.772 -10.906 12.316 1.00 98.25 263 ILE A C 1
ATOM 2076 O O . ILE A 1 263 ? -18.220 -11.389 13.356 1.00 98.25 263 ILE A O 1
ATOM 2080 N N . ASN A 1 264 ? -17.792 -11.579 11.164 1.00 98.12 264 ASN A N 1
ATOM 2081 C CA . ASN A 1 264 ? -18.424 -12.892 11.008 1.00 98.12 264 ASN A CA 1
ATOM 2082 C C . ASN A 1 264 ? -17.751 -13.984 11.850 1.00 98.12 264 ASN A C 1
ATOM 2084 O O . ASN A 1 264 ? -18.419 -14.902 12.320 1.00 98.12 264 ASN A O 1
ATOM 2088 N N . LYS A 1 265 ? -16.431 -13.902 12.040 1.00 98.12 265 LYS A N 1
ATOM 2089 C CA . LYS A 1 265 ? -15.671 -14.850 12.869 1.00 98.12 265 LYS A CA 1
ATOM 2090 C C . LYS A 1 265 ? -15.892 -14.662 14.363 1.00 98.12 265 LYS A C 1
ATOM 2092 O O . LYS A 1 265 ? -15.722 -15.616 15.116 1.00 98.12 265 LYS A O 1
ATOM 2097 N N . THR A 1 266 ? -16.191 -13.442 14.796 1.00 98.38 266 THR A N 1
ATOM 2098 C CA . THR A 1 266 ? -16.121 -13.062 16.215 1.00 98.38 266 THR A CA 1
ATOM 2099 C C . THR A 1 266 ? -17.481 -12.775 16.833 1.00 98.38 266 THR A C 1
ATOM 2101 O O . THR A 1 266 ? -17.580 -12.716 18.055 1.00 98.38 266 THR A O 1
ATOM 2104 N N . THR A 1 267 ? -18.529 -12.627 16.020 1.00 98.25 267 THR A N 1
ATOM 2105 C CA . THR A 1 267 ? -19.841 -12.170 16.485 1.00 98.25 267 THR A CA 1
ATOM 2106 C C . THR A 1 267 ? -20.986 -13.084 16.067 1.00 98.25 267 THR A C 1
ATOM 2108 O O . THR A 1 267 ? -20.870 -13.876 15.132 1.00 98.25 267 THR A O 1
ATOM 2111 N N . THR A 1 268 ? -22.122 -12.953 16.754 1.00 97.50 268 THR A N 1
ATOM 2112 C CA . THR A 1 268 ? -23.388 -13.597 16.383 1.00 97.50 268 THR A CA 1
ATOM 2113 C C . THR A 1 268 ? -24.510 -12.562 16.258 1.00 97.50 268 THR A C 1
ATOM 2115 O O . THR A 1 268 ? -24.356 -11.394 16.627 1.00 97.50 268 THR A O 1
ATOM 2118 N N . ALA A 1 269 ? -25.649 -12.962 15.686 1.00 95.25 269 ALA A N 1
ATOM 2119 C CA . ALA A 1 269 ? -26.771 -12.055 15.422 1.00 95.25 269 ALA A CA 1
ATOM 2120 C C . ALA A 1 269 ? -27.451 -11.534 16.704 1.00 95.25 269 ALA A C 1
ATOM 2122 O O . ALA A 1 269 ? -28.027 -10.452 16.701 1.00 95.25 269 ALA A O 1
ATOM 2123 N N . ASP A 1 270 ? -27.366 -12.313 17.774 1.00 97.31 270 ASP A N 1
ATOM 2124 C CA . ASP A 1 270 ? -27.947 -12.113 19.099 1.00 97.31 270 ASP A CA 1
ATOM 2125 C C . ASP A 1 270 ? -27.102 -11.215 20.018 1.00 97.31 270 ASP A C 1
ATOM 2127 O O . ASP A 1 270 ? -27.617 -10.726 21.022 1.00 97.31 270 ASP A O 1
ATOM 2131 N N . MET A 1 271 ? -25.850 -10.924 19.648 1.00 98.69 271 MET A N 1
ATOM 2132 C CA . MET A 1 271 ? -25.019 -9.948 20.355 1.00 98.69 271 MET A CA 1
ATOM 2133 C C . MET A 1 271 ? -25.505 -8.512 20.118 1.00 98.69 271 MET A C 1
ATOM 2135 O O . MET A 1 271 ? -25.748 -8.090 18.982 1.00 98.69 271 MET A O 1
ATOM 2139 N N . THR A 1 272 ? -25.551 -7.727 21.191 1.00 98.56 272 THR A N 1
ATOM 2140 C CA . THR A 1 272 ? -25.695 -6.266 21.142 1.00 98.56 272 THR A CA 1
ATOM 2141 C C . THR A 1 272 ? -24.495 -5.612 20.437 1.00 98.56 272 THR A C 1
ATOM 2143 O O . THR A 1 272 ? -23.417 -6.209 20.373 1.00 98.56 272 THR A O 1
ATOM 2146 N N . PRO A 1 273 ? -24.615 -4.365 19.937 1.00 98.69 273 PRO A N 1
ATOM 2147 C CA . PRO A 1 273 ? -23.485 -3.675 19.311 1.00 98.69 273 PRO A CA 1
ATOM 2148 C C . PRO A 1 273 ? -22.235 -3.597 20.199 1.00 98.69 273 PRO A C 1
ATOM 2150 O O . PRO A 1 273 ? -21.126 -3.841 19.725 1.00 98.69 273 PRO A O 1
ATOM 2153 N N . PHE A 1 274 ? -22.395 -3.331 21.501 1.00 98.81 274 PHE A N 1
ATOM 2154 C CA . PHE A 1 274 ? -21.263 -3.316 22.429 1.00 98.81 274 PHE A CA 1
ATOM 2155 C C . PHE A 1 274 ? -20.631 -4.701 22.618 1.00 98.81 274 PHE A C 1
ATOM 2157 O O . PHE A 1 274 ? -19.409 -4.802 22.595 1.00 98.81 274 PHE A O 1
ATOM 2164 N N . GLU A 1 275 ? -21.422 -5.773 22.737 1.00 98.81 275 GLU A N 1
ATOM 2165 C CA . GLU A 1 275 ? -20.881 -7.142 22.826 1.00 98.81 275 GLU A CA 1
ATOM 2166 C C . GLU A 1 275 ? -20.099 -7.530 21.566 1.00 98.81 275 GLU A C 1
ATOM 2168 O O . GLU A 1 275 ? -19.036 -8.145 21.660 1.00 98.81 275 GLU A O 1
ATOM 2173 N N . LYS A 1 276 ? -20.574 -7.109 20.387 1.00 98.81 276 LYS A N 1
ATOM 2174 C CA . LYS A 1 276 ? -19.851 -7.296 19.122 1.00 98.81 276 LYS A CA 1
ATOM 2175 C C . LYS A 1 276 ? -18.508 -6.574 19.136 1.00 98.81 276 LYS A C 1
ATOM 2177 O O . LYS A 1 276 ? -17.487 -7.179 18.816 1.00 98.81 276 LYS A O 1
ATOM 2182 N N . MET A 1 277 ? -18.487 -5.307 19.551 1.00 98.81 277 MET A N 1
ATOM 2183 C CA . MET A 1 277 ? -17.246 -4.533 19.636 1.00 98.81 277 MET A CA 1
ATOM 2184 C C . MET A 1 277 ? -16.276 -5.082 20.682 1.00 98.81 277 MET A C 1
ATOM 2186 O O . MET A 1 277 ? -15.064 -5.078 20.449 1.00 98.81 277 MET A O 1
ATOM 2190 N N . ASP A 1 278 ? -16.780 -5.607 21.799 1.00 98.75 278 ASP A N 1
ATOM 2191 C CA . ASP A 1 278 ? -15.969 -6.273 22.819 1.00 98.75 278 ASP A CA 1
ATOM 2192 C C . ASP A 1 278 ? -15.316 -7.549 22.257 1.00 98.75 278 ASP A C 1
ATOM 2194 O O . ASP A 1 278 ? -14.109 -7.747 22.436 1.00 98.75 278 ASP A O 1
ATOM 2198 N N . ALA A 1 279 ? -16.071 -8.372 21.518 1.00 98.81 279 ALA A N 1
ATOM 2199 C CA . ALA A 1 279 ? -15.578 -9.598 20.885 1.00 98.81 279 ALA A CA 1
ATOM 2200 C C . ALA A 1 279 ? -14.550 -9.322 19.773 1.00 98.81 279 ALA A C 1
ATOM 2202 O O . ALA A 1 279 ? -13.469 -9.917 19.767 1.00 98.81 279 ALA A O 1
ATOM 2203 N N . ILE A 1 280 ? -14.833 -8.363 18.885 1.00 98.75 280 ILE A N 1
ATOM 2204 C CA . ILE A 1 280 ? -13.895 -7.914 17.845 1.00 98.75 280 ILE A CA 1
ATOM 2205 C C . ILE A 1 280 ? -12.612 -7.387 18.494 1.00 98.75 280 ILE A C 1
ATOM 2207 O O . ILE A 1 280 ? -11.508 -7.807 18.149 1.00 98.75 280 ILE A O 1
ATOM 2211 N N . SER A 1 281 ? -12.736 -6.526 19.505 1.00 98.12 281 SER A N 1
ATOM 2212 C CA . SER A 1 281 ? -11.579 -5.973 20.213 1.00 98.12 281 SER A CA 1
ATOM 2213 C C . SER A 1 281 ? -10.774 -7.037 20.955 1.00 98.12 281 SER A C 1
ATOM 2215 O O . SER A 1 281 ? -9.565 -6.876 21.121 1.00 98.12 281 SER A O 1
ATOM 2217 N N . ALA A 1 282 ? -11.408 -8.101 21.451 1.00 98.19 282 ALA A N 1
ATOM 2218 C CA . ALA A 1 282 ? -10.709 -9.230 22.059 1.00 98.19 282 ALA A CA 1
ATOM 2219 C C . ALA A 1 282 ? -9.889 -9.999 21.013 1.00 98.19 282 ALA A C 1
ATOM 2221 O O . ALA A 1 282 ? -8.699 -10.219 21.232 1.00 98.19 282 ALA A O 1
ATOM 2222 N N . TYR A 1 283 ? -10.484 -10.306 19.855 1.00 97.75 283 TYR A N 1
ATOM 2223 C CA . TYR A 1 283 ? -9.798 -10.960 18.737 1.00 97.75 283 TYR A CA 1
ATOM 2224 C C . TYR A 1 283 ? -8.594 -10.150 18.242 1.00 97.75 283 TYR A C 1
ATOM 2226 O O . TYR A 1 283 ? -7.500 -10.688 18.062 1.00 97.75 283 TYR A O 1
ATOM 2234 N N . LEU A 1 284 ? -8.765 -8.834 18.072 1.00 96.25 284 LEU A N 1
ATOM 2235 C CA . LEU A 1 284 ? -7.691 -7.943 17.626 1.00 96.25 284 LEU A CA 1
ATOM 2236 C C . LEU A 1 284 ? -6.545 -7.841 18.649 1.00 96.25 284 LEU A C 1
ATOM 2238 O O . LEU A 1 284 ? -5.398 -7.632 18.264 1.00 96.25 284 LEU A O 1
ATOM 2242 N N . ARG A 1 285 ? -6.823 -8.027 19.945 1.00 95.31 285 ARG A N 1
ATOM 2243 C CA . ARG A 1 285 ? -5.815 -7.993 21.022 1.00 95.31 285 ARG A CA 1
ATOM 2244 C C . ARG A 1 285 ? -5.148 -9.338 21.299 1.00 95.31 285 ARG A C 1
ATOM 2246 O O . ARG A 1 285 ? -4.329 -9.414 22.216 1.00 95.31 285 ARG A O 1
ATOM 2253 N N . GLU A 1 286 ? -5.466 -10.387 20.542 1.00 95.56 286 GLU A N 1
ATOM 2254 C CA . GLU A 1 286 ? -4.809 -11.681 20.718 1.00 95.56 286 GLU A CA 1
ATOM 2255 C C . GLU A 1 286 ? -3.275 -11.544 20.602 1.00 95.56 286 GLU A C 1
ATOM 2257 O O . GLU A 1 286 ? -2.775 -10.954 19.633 1.00 95.56 286 GLU A O 1
ATOM 2262 N N . PRO A 1 287 ? -2.502 -12.059 21.581 1.00 91.06 287 PRO A N 1
ATOM 2263 C CA . PRO A 1 287 ? -1.059 -11.862 21.621 1.00 91.06 287 PRO A CA 1
ATOM 2264 C C . PRO A 1 287 ? -0.358 -12.292 20.329 1.00 91.06 287 PRO A C 1
ATOM 2266 O O . PRO A 1 287 ? -0.507 -13.417 19.863 1.00 91.06 287 PRO A O 1
ATOM 2269 N N . GLY A 1 288 ? 0.449 -11.389 19.770 1.00 88.69 288 GLY A N 1
ATOM 2270 C CA . GLY A 1 288 ? 1.244 -11.646 18.568 1.00 88.69 288 GLY A CA 1
ATOM 2271 C C . GLY A 1 288 ? 0.501 -11.471 17.242 1.00 88.69 288 GLY A C 1
ATOM 2272 O O . GLY A 1 288 ? 1.154 -11.543 16.202 1.00 88.69 288 GLY A O 1
ATOM 2273 N N . ARG A 1 289 ? -0.813 -11.198 17.259 1.00 93.00 289 ARG A N 1
ATOM 2274 C CA . ARG A 1 289 ? -1.604 -10.971 16.042 1.00 93.00 289 ARG A CA 1
ATOM 2275 C C . ARG A 1 289 ? -1.195 -9.692 15.319 1.00 93.00 289 ARG A C 1
ATOM 2277 O O . ARG A 1 289 ? -0.895 -9.737 14.133 1.00 93.00 289 ARG A O 1
ATOM 2284 N N . PHE A 1 290 ? -1.162 -8.577 16.044 1.00 94.50 290 PHE A N 1
ATOM 2285 C CA . PHE A 1 290 ? -0.734 -7.286 15.515 1.00 94.50 290 PHE A CA 1
ATOM 2286 C C . PHE A 1 290 ? 0.593 -6.860 16.125 1.00 94.50 290 PHE A C 1
ATOM 2288 O O . PHE A 1 290 ? 0.882 -7.112 17.298 1.00 94.50 290 PHE A O 1
ATOM 2295 N N . LYS A 1 291 ? 1.390 -6.174 15.313 1.00 95.12 291 LYS A N 1
ATOM 2296 C CA . LYS A 1 291 ? 2.631 -5.524 15.729 1.00 95.12 291 LYS A CA 1
ATOM 2297 C C . LYS A 1 291 ? 2.507 -4.031 15.518 1.00 95.12 291 LYS A C 1
ATOM 2299 O O . LYS A 1 291 ? 1.713 -3.567 14.704 1.00 95.12 291 LYS A O 1
ATOM 2304 N N . TYR A 1 292 ? 3.321 -3.272 16.234 1.00 96.44 292 TYR A N 1
ATOM 2305 C CA . TYR A 1 292 ? 3.476 -1.866 15.910 1.00 96.44 292 TYR A CA 1
ATOM 2306 C C . TYR A 1 292 ? 4.129 -1.709 14.525 1.00 96.44 292 TYR A C 1
ATOM 2308 O O . TYR A 1 292 ? 4.768 -2.645 14.020 1.00 96.44 292 TYR A O 1
ATOM 2316 N N . LEU A 1 293 ? 3.987 -0.530 13.911 1.00 96.88 293 LEU A N 1
ATOM 2317 C CA . LEU A 1 293 ? 4.769 -0.169 12.721 1.00 96.88 293 LEU A CA 1
ATOM 2318 C C . LEU A 1 293 ? 6.252 -0.474 12.940 1.00 96.88 293 LEU A C 1
ATOM 2320 O O . LEU A 1 293 ? 6.732 -0.408 14.072 1.00 96.88 293 LEU A O 1
ATOM 2324 N N . THR A 1 294 ? 6.973 -0.830 11.879 1.00 97.00 294 THR A N 1
ATOM 2325 C CA . THR A 1 294 ? 8.395 -1.168 11.994 1.00 97.00 294 THR A CA 1
ATOM 2326 C C . THR A 1 294 ? 9.183 0.024 12.528 1.00 97.00 294 THR A C 1
ATOM 2328 O O . THR A 1 294 ? 9.072 1.130 11.997 1.00 97.00 294 THR A O 1
ATOM 2331 N N . ARG A 1 295 ? 9.980 -0.194 13.581 1.00 95.44 295 ARG A N 1
ATOM 2332 C CA . ARG A 1 295 ? 10.785 0.847 14.225 1.00 95.44 295 ARG A CA 1
ATOM 2333 C C . ARG A 1 295 ? 12.251 0.466 14.310 1.00 95.44 295 ARG A C 1
ATOM 2335 O O . ARG A 1 295 ? 12.582 -0.628 14.755 1.00 95.44 295 ARG A O 1
ATOM 2342 N N . TYR A 1 296 ? 13.116 1.413 13.977 1.00 95.25 296 TYR A N 1
ATOM 2343 C CA . TYR A 1 296 ? 14.561 1.315 14.133 1.00 95.25 296 TYR A CA 1
ATOM 2344 C C . TYR A 1 296 ? 15.085 2.605 14.772 1.00 95.25 296 TYR A C 1
ATOM 2346 O O . TYR A 1 296 ? 14.733 3.697 14.328 1.00 95.25 296 TYR A O 1
ATOM 2354 N N . ASN A 1 297 ? 15.891 2.488 15.835 1.00 92.56 297 ASN A N 1
ATOM 2355 C CA . ASN A 1 297 ? 16.406 3.625 16.617 1.00 92.56 297 ASN A CA 1
ATOM 2356 C C . ASN A 1 297 ? 15.321 4.657 16.986 1.00 92.56 297 ASN A C 1
ATOM 2358 O O . ASN A 1 297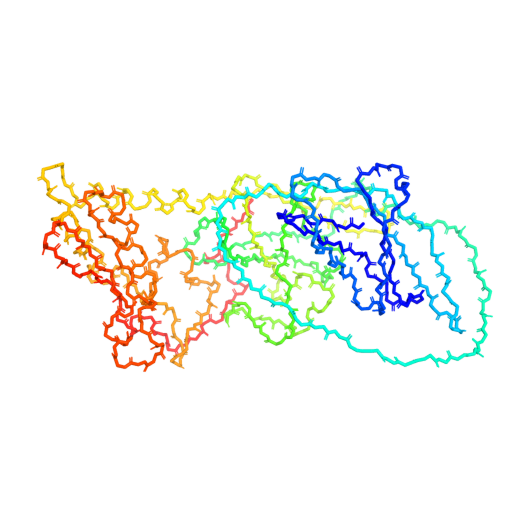 ? 15.464 5.843 16.715 1.00 92.56 297 ASN A O 1
ATOM 2362 N N . ASP A 1 298 ? 14.208 4.188 17.555 1.00 87.00 298 ASP A N 1
ATOM 2363 C CA . ASP A 1 298 ? 13.043 4.994 17.954 1.00 87.00 298 ASP A CA 1
ATOM 2364 C C . ASP A 1 298 ? 12.278 5.710 16.826 1.00 87.00 298 ASP A C 1
ATOM 2366 O O . ASP A 1 298 ? 11.262 6.359 17.095 1.00 87.00 298 ASP A O 1
ATOM 2370 N N . HIS A 1 299 ? 12.649 5.508 15.564 1.00 89.88 299 HIS A N 1
ATOM 2371 C CA . HIS A 1 299 ? 11.954 6.061 14.403 1.00 89.88 299 HIS A CA 1
ATOM 2372 C C . HIS A 1 299 ? 11.180 4.984 13.645 1.00 89.88 299 HIS A C 1
ATOM 2374 O O . HIS A 1 299 ? 11.613 3.836 13.578 1.00 89.88 299 HIS A O 1
ATOM 2380 N N . THR A 1 300 ? 10.026 5.346 13.081 1.00 92.19 300 THR A N 1
ATOM 2381 C CA . THR A 1 300 ? 9.331 4.488 12.112 1.00 92.19 300 THR A CA 1
ATOM 2382 C C . THR A 1 300 ? 10.149 4.433 10.827 1.00 92.19 300 THR A C 1
ATOM 2384 O O . THR A 1 300 ? 10.620 5.472 10.368 1.00 92.19 300 THR A O 1
ATOM 2387 N N . VAL A 1 301 ? 10.303 3.236 10.270 1.00 94.38 301 VAL A N 1
ATOM 2388 C CA . VAL A 1 301 ? 11.012 2.987 9.009 1.00 94.38 301 VAL A CA 1
ATOM 2389 C C . VAL A 1 301 ? 10.106 2.253 8.033 1.00 94.38 301 VAL A C 1
ATOM 2391 O O . VAL A 1 301 ? 9.234 1.481 8.451 1.00 94.38 301 VAL A O 1
ATOM 2394 N N . ASP A 1 302 ? 10.338 2.470 6.743 1.00 93.56 302 ASP A N 1
ATOM 2395 C CA . ASP A 1 302 ? 9.576 1.845 5.668 1.00 93.56 302 ASP A CA 1
ATOM 2396 C C . ASP A 1 302 ? 10.454 0.825 4.949 1.00 93.56 302 ASP A C 1
ATOM 2398 O O . ASP A 1 302 ? 11.468 1.158 4.340 1.00 93.56 302 ASP A O 1
ATOM 2402 N N . LEU A 1 303 ? 10.078 -0.450 5.038 1.00 95.75 303 LEU A N 1
ATOM 2403 C CA . LEU A 1 303 ? 10.845 -1.557 4.471 1.00 95.75 303 LEU A CA 1
ATOM 2404 C C . LEU A 1 303 ? 10.105 -2.144 3.270 1.00 95.75 303 LEU A C 1
ATOM 2406 O O . LEU A 1 303 ? 8.924 -2.470 3.359 1.00 95.75 303 LEU A O 1
ATOM 2410 N N . ALA A 1 304 ? 10.789 -2.307 2.144 1.00 95.62 304 ALA A N 1
ATOM 2411 C CA . ALA A 1 304 ? 10.232 -2.931 0.954 1.00 95.62 304 ALA A CA 1
ATOM 2412 C C . ALA A 1 304 ? 10.030 -4.441 1.143 1.00 95.62 304 ALA A C 1
ATOM 2414 O O . ALA A 1 304 ? 9.060 -4.995 0.623 1.00 95.62 304 ALA A O 1
ATOM 2415 N N . ALA A 1 305 ? 10.924 -5.101 1.889 1.00 95.62 305 ALA A N 1
ATOM 2416 C CA . ALA A 1 305 ? 10.848 -6.533 2.162 1.00 95.62 305 ALA A CA 1
ATOM 2417 C C . ALA A 1 305 ? 9.854 -6.893 3.278 1.00 95.62 305 ALA A C 1
ATOM 2419 O O . ALA A 1 305 ? 9.400 -8.035 3.337 1.00 95.62 305 ALA A O 1
ATOM 2420 N N . ASP A 1 306 ? 9.524 -5.952 4.167 1.00 95.06 306 ASP A N 1
ATOM 2421 C CA . ASP A 1 306 ? 8.565 -6.140 5.264 1.00 95.06 306 ASP A CA 1
ATOM 2422 C C . ASP A 1 306 ? 7.703 -4.881 5.474 1.00 95.06 306 ASP A C 1
ATOM 2424 O O . ASP A 1 306 ? 7.908 -4.139 6.442 1.00 95.06 306 ASP A O 1
ATOM 2428 N N . PRO A 1 307 ? 6.777 -4.603 4.542 1.00 94.94 307 PRO A N 1
ATOM 2429 C CA . PRO A 1 307 ? 6.077 -3.328 4.480 1.00 94.94 307 PRO A CA 1
ATOM 2430 C C . PRO A 1 307 ? 5.158 -3.083 5.678 1.00 94.94 307 PRO A C 1
ATOM 2432 O O . PRO A 1 307 ? 4.630 -4.008 6.295 1.00 94.94 307 PRO A O 1
ATOM 2435 N N . ASN A 1 308 ? 4.928 -1.801 5.975 1.00 95.19 308 ASN A N 1
ATOM 2436 C CA . ASN A 1 308 ? 3.908 -1.358 6.926 1.00 95.19 308 ASN A CA 1
ATOM 2437 C C . ASN A 1 308 ? 2.490 -1.423 6.324 1.00 95.19 308 ASN A C 1
ATOM 2439 O O . ASN A 1 308 ? 1.531 -1.652 7.055 1.00 95.19 308 ASN A O 1
ATOM 2443 N N . GLU A 1 309 ? 2.358 -1.304 4.998 1.00 92.88 309 GLU A N 1
ATOM 2444 C CA . GLU A 1 309 ? 1.074 -1.227 4.288 1.00 92.88 309 GLU A CA 1
ATOM 2445 C C . GLU A 1 309 ? 0.882 -2.336 3.228 1.00 92.88 309 GLU A C 1
ATOM 2447 O O . GLU A 1 309 ? 1.839 -2.721 2.536 1.00 92.88 309 GLU A O 1
ATOM 2452 N N . PRO A 1 310 ? -0.365 -2.801 3.010 1.00 95.31 310 PRO A N 1
ATOM 2453 C CA . PRO A 1 310 ? -1.602 -2.374 3.681 1.00 95.31 310 PRO A CA 1
ATOM 2454 C C . PRO A 1 310 ? -1.770 -3.022 5.068 1.00 95.31 310 PRO A C 1
ATOM 2456 O O . PRO A 1 310 ? -1.410 -4.184 5.26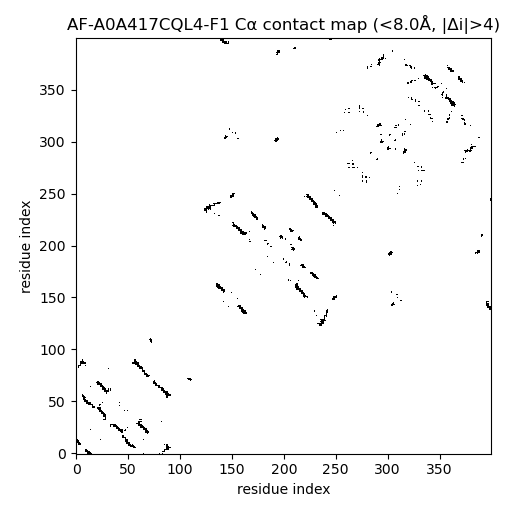4 1.00 95.31 310 PRO A O 1
ATOM 2459 N N . PHE A 1 311 ? -2.330 -2.291 6.038 1.00 94.88 311 PHE A N 1
ATOM 2460 C CA . PHE A 1 311 ? -2.321 -2.708 7.450 1.00 94.88 311 PHE A CA 1
ATOM 2461 C C . PHE A 1 311 ? -3.084 -4.015 7.723 1.00 94.88 311 PHE A C 1
ATOM 2463 O O . PHE A 1 311 ? -2.787 -4.704 8.700 1.00 94.88 311 PHE A O 1
ATOM 2470 N N . PHE A 1 312 ? -4.075 -4.356 6.892 1.00 95.50 312 PHE A N 1
ATOM 2471 C CA . PHE A 1 312 ? -4.894 -5.566 7.026 1.00 95.50 312 PHE A CA 1
ATOM 2472 C C . PHE A 1 312 ? -4.204 -6.820 6.462 1.00 95.50 312 PHE A C 1
ATOM 2474 O O . PHE A 1 312 ? -4.601 -7.942 6.769 1.00 95.50 312 PHE A O 1
ATOM 2481 N N . VAL A 1 313 ? -3.135 -6.639 5.677 1.00 95.38 313 VAL A N 1
ATOM 2482 C CA . VAL A 1 313 ? -2.240 -7.722 5.237 1.00 95.38 313 VAL A CA 1
ATOM 2483 C C . VAL A 1 313 ? -1.034 -7.824 6.163 1.00 95.38 313 VAL A C 1
ATOM 2485 O O . VAL A 1 313 ? -0.630 -8.919 6.542 1.00 95.38 313 VAL A O 1
ATOM 2488 N N . THR A 1 314 ? -0.452 -6.685 6.542 1.00 94.81 314 THR A N 1
ATOM 2489 C CA . THR A 1 314 ? 0.801 -6.636 7.309 1.00 94.81 314 THR A CA 1
ATOM 2490 C C . THR A 1 314 ? 0.583 -6.811 8.809 1.00 94.81 314 THR A C 1
ATOM 2492 O O . THR A 1 314 ? 1.523 -7.157 9.524 1.00 94.81 314 THR A O 1
ATOM 2495 N N . TYR A 1 315 ? -0.640 -6.564 9.294 1.00 94.44 315 TYR A N 1
ATOM 2496 C CA . TYR A 1 315 ? -0.996 -6.518 10.715 1.00 94.44 315 TYR A CA 1
ATOM 2497 C C . TYR A 1 315 ? -0.120 -5.537 11.518 1.00 94.44 315 TYR A C 1
ATOM 2499 O O . TYR A 1 315 ? 0.127 -5.731 12.712 1.00 94.44 315 TYR A O 1
ATOM 2507 N N . ARG A 1 316 ? 0.371 -4.474 10.861 1.00 95.44 316 ARG A N 1
ATOM 2508 C CA . ARG A 1 316 ? 1.203 -3.425 11.466 1.00 95.44 316 ARG A CA 1
ATOM 2509 C C . ARG A 1 316 ? 0.387 -2.170 11.723 1.00 95.44 316 ARG A C 1
ATOM 2511 O O . ARG A 1 316 ? -0.019 -1.493 10.786 1.00 95.44 316 ARG A O 1
ATOM 2518 N N . TRP A 1 317 ? 0.110 -1.880 12.989 1.00 96.31 317 TRP A N 1
ATOM 2519 C CA . TRP A 1 317 ? -0.787 -0.796 13.403 1.00 96.31 317 TRP A CA 1
ATOM 2520 C C . TRP A 1 317 ? -0.041 0.249 14.231 1.00 96.31 317 TRP A C 1
ATOM 2522 O O . TRP A 1 317 ? 0.941 -0.057 14.906 1.00 96.31 317 TRP A O 1
ATOM 2532 N N . ASN A 1 318 ? -0.519 1.491 14.216 1.00 94.19 318 ASN A N 1
ATOM 2533 C CA . ASN A 1 318 ? -0.093 2.523 15.162 1.00 94.19 318 ASN A CA 1
ATOM 2534 C C . ASN A 1 318 ? -1.288 3.086 15.945 1.00 94.19 318 ASN A C 1
ATOM 2536 O O . ASN A 1 318 ? -2.430 2.633 15.818 1.00 94.19 318 ASN A O 1
ATOM 2540 N N . SER A 1 319 ? -1.008 4.110 16.745 1.00 93.19 319 SER A N 1
ATOM 2541 C CA . SER A 1 319 ? -2.008 4.826 17.526 1.00 93.19 319 SER A CA 1
ATOM 2542 C C . SER A 1 319 ? -3.029 5.617 16.702 1.00 93.19 319 SER A C 1
ATOM 2544 O O . SER A 1 319 ? -4.041 6.021 17.257 1.00 93.19 319 SER A O 1
ATOM 2546 N N . SER A 1 320 ? -2.806 5.817 15.401 1.00 93.00 320 SER A N 1
ATOM 2547 C CA . SER A 1 320 ? -3.796 6.387 14.479 1.00 93.00 320 SER A CA 1
ATOM 2548 C C . SER A 1 320 ? -4.656 5.307 13.822 1.00 93.00 320 SER A C 1
ATOM 2550 O O . SER A 1 320 ? -5.867 5.475 13.728 1.00 93.00 320 SER A O 1
ATOM 2552 N N . THR A 1 321 ? -4.056 4.193 13.392 1.00 94.88 321 THR A N 1
ATOM 2553 C CA . THR A 1 321 ? -4.763 3.075 12.748 1.00 94.88 321 THR A CA 1
ATOM 2554 C C . THR A 1 321 ? -5.752 2.433 13.714 1.00 94.88 321 THR A C 1
ATOM 2556 O O . THR A 1 321 ? -6.895 2.202 13.350 1.00 94.88 321 THR A O 1
ATOM 2559 N N . SER A 1 322 ? -5.340 2.204 14.967 1.00 95.25 322 SER A N 1
ATOM 2560 C CA . SER A 1 322 ? -6.178 1.558 15.988 1.00 95.25 322 SER A CA 1
ATOM 2561 C C . SER A 1 322 ? -7.578 2.179 16.119 1.00 95.25 322 SER A C 1
ATOM 2563 O O . SER A 1 322 ? -8.552 1.457 15.917 1.00 95.25 322 SER A O 1
ATOM 2565 N N . PRO A 1 323 ? -7.728 3.475 16.459 1.00 95.69 323 PRO A N 1
ATOM 2566 C CA . PRO A 1 323 ? -9.054 4.072 16.590 1.00 95.69 323 PRO A CA 1
ATOM 2567 C C . PRO A 1 323 ? -9.794 4.201 15.251 1.00 95.69 323 PRO A C 1
ATOM 2569 O O . PRO A 1 323 ? -11.012 4.070 15.259 1.00 95.69 323 PRO A O 1
ATOM 2572 N N . SER A 1 324 ? -9.094 4.411 14.125 1.00 94.50 324 SER A N 1
ATOM 2573 C CA . SER A 1 324 ? -9.718 4.488 12.789 1.00 94.50 324 SER A CA 1
ATOM 2574 C C . SER A 1 324 ? -10.447 3.190 12.447 1.00 94.50 324 SER A C 1
ATOM 2576 O O . SER A 1 324 ? -11.657 3.183 12.256 1.00 94.50 324 SER A O 1
ATOM 2578 N N . VAL A 1 325 ? -9.724 2.070 12.498 1.00 97.00 325 VAL A N 1
ATOM 2579 C CA . VAL A 1 325 ? -10.250 0.763 12.094 1.00 97.00 325 VAL A CA 1
ATOM 2580 C C . VAL A 1 325 ? -11.312 0.257 13.074 1.00 97.00 325 VAL A C 1
ATOM 2582 O O . VAL A 1 325 ? -12.291 -0.365 12.674 1.00 97.00 325 VAL A O 1
ATOM 2585 N N . LEU A 1 326 ? -11.171 0.540 14.375 1.00 98.31 326 LEU A N 1
ATOM 2586 C CA . LEU A 1 326 ? -12.230 0.244 15.348 1.00 98.31 326 LEU A CA 1
ATOM 2587 C C . LEU A 1 326 ? -13.512 1.050 15.086 1.00 98.31 326 LEU A C 1
ATOM 2589 O O . LEU A 1 326 ? -14.601 0.544 15.352 1.00 98.31 326 LEU A O 1
ATOM 2593 N N . GLY A 1 327 ? -13.390 2.278 14.578 1.00 97.75 327 GLY A N 1
ATOM 2594 C CA . GLY A 1 327 ? -14.528 3.073 14.125 1.00 97.75 327 GLY A CA 1
ATOM 2595 C C . GLY A 1 327 ? -15.210 2.455 12.906 1.00 97.75 327 GLY A C 1
ATOM 2596 O O . GLY A 1 327 ? -16.422 2.278 12.927 1.00 97.75 327 GLY A O 1
ATOM 2597 N N . GLU A 1 328 ? -14.444 1.998 11.914 1.00 98.12 328 GLU A N 1
ATOM 2598 C CA . GLU A 1 328 ? -14.976 1.279 10.742 1.00 98.12 328 GLU A CA 1
ATOM 2599 C C . GLU A 1 328 ? -15.688 -0.029 11.137 1.00 98.12 328 GLU A C 1
ATOM 2601 O O . GLU A 1 328 ? -16.772 -0.338 10.638 1.00 98.12 328 GLU A O 1
ATOM 2606 N N . PHE A 1 329 ? -15.144 -0.780 12.104 1.00 98.75 329 PHE A N 1
ATOM 2607 C CA . PHE A 1 329 ? -15.851 -1.920 12.697 1.00 98.75 329 PHE A CA 1
ATOM 2608 C C . PHE A 1 329 ? -17.182 -1.503 13.328 1.00 98.75 329 PHE A C 1
ATOM 2610 O O . PHE A 1 329 ? -18.187 -2.184 13.127 1.00 98.75 329 PHE A O 1
ATOM 2617 N N . ALA A 1 330 ? -17.209 -0.398 14.077 1.00 98.56 330 ALA A N 1
ATOM 2618 C CA . ALA A 1 330 ? -18.426 0.103 14.708 1.00 98.56 330 ALA A CA 1
ATOM 2619 C C . ALA A 1 330 ? -19.470 0.564 13.677 1.00 98.56 330 ALA A C 1
ATOM 2621 O O . ALA A 1 330 ? -20.658 0.291 13.855 1.00 98.56 330 ALA A O 1
ATOM 2622 N N . GLU A 1 331 ? -19.041 1.190 12.578 1.00 98.00 331 GLU A N 1
ATOM 2623 C CA . GLU A 1 331 ? -19.902 1.565 11.450 1.00 98.00 331 GLU A CA 1
ATOM 2624 C C . GLU A 1 331 ? -20.552 0.332 10.804 1.00 98.00 331 GLU A C 1
ATOM 2626 O O . GLU A 1 331 ? -21.762 0.324 10.570 1.00 98.00 331 GLU A O 1
ATOM 2631 N N . LEU A 1 332 ? -19.779 -0.737 10.580 1.00 96.81 332 LEU A N 1
ATOM 2632 C CA . LEU A 1 332 ? -20.277 -1.995 10.009 1.00 96.81 332 LEU A CA 1
ATOM 2633 C C . LEU A 1 332 ? -21.165 -2.791 10.973 1.00 96.81 332 LEU A C 1
ATOM 2635 O O . LEU A 1 332 ? -22.138 -3.416 10.547 1.00 96.81 332 LEU A O 1
ATOM 2639 N N . VAL A 1 333 ? -20.841 -2.788 12.268 1.00 98.00 333 VAL A N 1
ATOM 2640 C CA . VAL A 1 333 ? -21.671 -3.402 13.316 1.00 98.00 333 VAL A CA 1
ATOM 2641 C C . VAL A 1 333 ? -23.014 -2.676 13.437 1.00 98.00 333 VAL A C 1
ATOM 2643 O O . VAL A 1 333 ? -24.049 -3.332 13.589 1.00 98.00 333 VAL A O 1
ATOM 2646 N N . GLY A 1 334 ? -22.996 -1.344 13.333 1.00 95.88 334 GLY A N 1
ATOM 2647 C CA . GLY A 1 334 ? -24.165 -0.476 13.414 1.00 95.88 334 GLY A CA 1
ATOM 2648 C C . GLY A 1 334 ? -24.788 -0.392 14.814 1.00 95.88 334 GLY A C 1
ATOM 2649 O O . GLY A 1 334 ? -24.423 -1.110 15.742 1.00 95.88 334 GLY A O 1
ATOM 2650 N N . GLY A 1 335 ? -25.769 0.501 14.971 1.00 96.06 335 GLY A N 1
ATOM 2651 C CA . GLY A 1 335 ? -26.528 0.657 16.221 1.00 96.06 335 GLY A CA 1
ATOM 2652 C C . GLY A 1 335 ? -25.905 1.591 17.263 1.00 96.06 335 GLY A C 1
ATOM 2653 O O . GLY A 1 335 ? -26.416 1.648 18.378 1.00 96.06 335 GLY A O 1
ATOM 2654 N N . PHE A 1 336 ? -24.843 2.319 16.908 1.00 97.88 336 PHE A N 1
ATOM 2655 C CA . PHE A 1 336 ? -24.267 3.391 17.723 1.00 97.88 336 PHE A CA 1
ATOM 2656 C C . PHE A 1 336 ? -24.885 4.745 17.363 1.00 97.88 336 PHE A C 1
ATOM 2658 O O . PHE A 1 336 ? -25.050 5.056 16.184 1.00 97.88 336 PHE A O 1
ATOM 2665 N N . ASP A 1 337 ? -25.200 5.549 18.378 1.00 97.44 337 ASP A N 1
ATOM 2666 C CA . ASP A 1 337 ? -25.688 6.923 18.211 1.00 97.44 337 ASP A CA 1
ATOM 2667 C C . ASP A 1 337 ? -24.549 7.889 17.856 1.00 97.44 337 ASP A C 1
ATOM 2669 O O . ASP A 1 337 ? -24.774 8.899 17.190 1.00 97.44 337 ASP A O 1
ATOM 2673 N N . ASP A 1 338 ? -23.330 7.579 18.309 1.00 98.06 338 ASP A N 1
ATOM 2674 C CA . ASP A 1 338 ? -22.124 8.364 18.055 1.00 98.06 338 ASP A CA 1
ATOM 2675 C C . ASP A 1 338 ? -20.875 7.470 18.007 1.00 98.06 338 ASP A C 1
ATOM 2677 O O . ASP A 1 338 ? -20.719 6.547 18.817 1.00 98.06 338 ASP A O 1
ATOM 2681 N N . ILE A 1 339 ? -19.988 7.776 17.056 1.00 97.44 339 ILE A N 1
ATOM 2682 C CA . ILE A 1 339 ? -18.670 7.161 16.862 1.00 97.44 339 ILE A CA 1
ATOM 2683 C C . ILE A 1 339 ? -17.655 8.302 16.870 1.00 97.44 339 ILE A C 1
ATOM 2685 O O . ILE A 1 339 ? -17.461 8.997 15.871 1.00 97.44 339 ILE A O 1
ATOM 2689 N N . HIS A 1 340 ? -17.012 8.512 18.016 1.00 97.81 340 HIS A N 1
ATOM 2690 C CA . HIS A 1 340 ? -16.166 9.679 18.247 1.00 97.81 340 HIS A CA 1
ATOM 2691 C C . HIS A 1 340 ? -14.682 9.312 18.306 1.00 97.81 340 HIS A C 1
ATOM 2693 O O . HIS A 1 340 ? -14.229 8.577 19.190 1.00 97.81 340 HIS A O 1
ATOM 2699 N N . TYR A 1 341 ? -13.903 9.862 17.376 1.00 95.44 341 TYR A N 1
ATOM 2700 C CA . TYR A 1 341 ? -12.467 9.618 17.246 1.00 95.44 341 TYR A CA 1
ATOM 2701 C C . TYR A 1 341 ? -11.658 10.610 18.087 1.00 95.44 341 TYR A C 1
ATOM 2703 O O . TYR A 1 341 ? -11.547 11.787 17.744 1.00 95.44 341 TYR A O 1
ATOM 2711 N N . CYS A 1 342 ? -10.997 10.136 19.146 1.00 94.12 342 CYS A N 1
ATOM 2712 C CA . CYS A 1 342 ? -10.271 11.024 20.058 1.00 94.12 342 CYS A CA 1
ATOM 2713 C C . CYS A 1 342 ? -8.904 11.514 19.546 1.00 94.12 342 CYS A C 1
ATOM 2715 O O . CYS A 1 342 ? -8.256 12.323 20.215 1.00 94.12 342 CYS A O 1
ATOM 2717 N N . PHE A 1 343 ? -8.445 11.055 18.375 1.00 88.12 343 PHE A N 1
ATOM 2718 C CA . PHE A 1 343 ? -7.119 11.389 17.835 1.00 88.12 343 PHE A CA 1
ATOM 2719 C C . PHE A 1 343 ? -6.896 12.904 17.680 1.00 88.12 343 PHE A C 1
ATOM 2721 O O . PHE A 1 343 ? -5.796 13.401 17.934 1.00 88.12 343 PHE A O 1
ATOM 2728 N N . GLY A 1 344 ? -7.945 13.637 17.291 1.00 89.00 344 GLY A N 1
ATOM 2729 C CA . GLY A 1 344 ? -7.914 15.083 17.045 1.00 89.00 344 GLY A CA 1
ATOM 2730 C C . GLY A 1 344 ? -8.411 15.965 18.196 1.00 89.00 344 GLY A C 1
ATOM 2731 O O . GLY A 1 344 ? -8.355 17.185 18.068 1.00 89.00 344 GLY A O 1
ATOM 2732 N N . ASP A 1 345 ? -8.878 15.387 19.307 1.00 92.69 345 ASP A N 1
ATOM 2733 C CA . ASP A 1 345 ? -9.546 16.136 20.389 1.00 92.69 345 ASP A CA 1
ATOM 2734 C C . ASP A 1 345 ? -8.611 17.076 21.156 1.00 92.69 345 ASP A C 1
ATOM 2736 O O . ASP A 1 345 ? -9.039 18.070 21.747 1.00 92.69 345 ASP A O 1
ATOM 2740 N N . TYR A 1 346 ? -7.323 16.739 21.189 1.00 92.00 346 TYR A N 1
ATOM 2741 C CA . TYR A 1 346 ? -6.339 17.396 22.036 1.00 92.00 346 TYR A CA 1
ATOM 2742 C C . TYR A 1 346 ? -5.116 17.823 21.223 1.00 92.00 346 TYR A C 1
ATOM 2744 O O . TYR A 1 346 ? -4.730 17.127 20.281 1.00 92.00 346 TYR A O 1
ATOM 2752 N N . PRO A 1 347 ? -4.436 18.920 21.608 1.00 92.44 347 PRO A N 1
ATOM 2753 C CA . PRO A 1 347 ? -3.176 19.302 20.985 1.00 92.44 347 PRO A CA 1
ATOM 2754 C C . PRO A 1 347 ? -2.151 18.167 21.064 1.00 92.44 347 PRO A C 1
ATOM 2756 O O . PRO A 1 347 ? -1.906 17.625 22.149 1.00 92.44 347 PRO A O 1
ATOM 2759 N N . VAL A 1 348 ? -1.538 17.838 19.923 1.00 90.19 348 VAL A N 1
ATOM 2760 C CA . VAL A 1 348 ? -0.506 16.798 19.813 1.00 90.19 348 VAL A CA 1
ATOM 2761 C C . VAL A 1 348 ? 0.609 17.058 20.830 1.00 90.19 348 VAL A C 1
ATOM 2763 O O . VAL A 1 348 ? 1.135 18.166 20.919 1.00 90.19 348 VAL A O 1
ATOM 2766 N N . GLY A 1 349 ? 0.954 16.032 21.612 1.00 89.12 349 GLY A N 1
ATOM 2767 C CA . GLY A 1 349 ? 1.979 16.101 22.660 1.00 89.12 349 GLY A CA 1
ATOM 2768 C C . GLY A 1 349 ? 1.489 16.568 24.038 1.00 89.12 349 GLY A C 1
ATOM 2769 O O . GLY A 1 349 ? 2.264 16.549 24.992 1.00 89.12 349 GLY A O 1
ATOM 2770 N N . SER A 1 350 ? 0.218 16.954 24.188 1.00 93.62 350 SER A N 1
ATOM 2771 C CA . SER A 1 350 ? -0.358 17.235 25.510 1.00 93.62 350 SER A CA 1
ATOM 2772 C C . SER A 1 350 ? -0.580 15.949 26.330 1.00 93.62 350 SER A C 1
ATOM 2774 O O . SER A 1 350 ? -0.778 14.880 25.748 1.00 93.62 350 SER A O 1
ATOM 2776 N N . PRO A 1 351 ? -0.626 16.021 27.678 1.00 95.06 351 PRO A N 1
ATOM 2777 C CA . PRO A 1 351 ? -0.963 14.864 28.513 1.00 95.06 351 PRO A CA 1
ATOM 2778 C C . PRO A 1 351 ? -2.299 14.215 28.131 1.00 95.06 351 PRO A C 1
ATOM 2780 O O . PRO A 1 351 ? -2.402 12.992 28.087 1.00 95.06 351 PRO A O 1
ATOM 2783 N N . SER A 1 352 ? -3.307 15.026 27.796 1.00 94.44 352 SER A N 1
ATOM 2784 C CA . SER A 1 352 ? -4.610 14.538 27.338 1.00 94.44 352 SER A CA 1
ATOM 2785 C C . SER A 1 352 ? -4.510 13.816 25.997 1.00 94.44 352 SER A C 1
ATOM 2787 O O . SER A 1 352 ? -5.081 12.738 25.853 1.00 94.44 352 SER A O 1
ATOM 2789 N N . TRP A 1 353 ? -3.737 14.351 25.047 1.00 93.50 353 TRP A N 1
ATOM 2790 C CA . TRP A 1 353 ? -3.488 13.668 23.779 1.00 93.50 353 TRP A CA 1
ATOM 2791 C C . TRP A 1 353 ? -2.839 12.302 24.011 1.00 93.50 353 TRP A C 1
ATOM 2793 O O . TRP A 1 353 ? -3.349 11.298 23.530 1.00 93.50 353 TRP A O 1
ATOM 2803 N N . SER A 1 354 ? -1.797 12.212 24.840 1.00 89.94 354 SER A N 1
ATOM 2804 C CA . SER A 1 354 ? -1.122 10.937 25.133 1.00 89.94 354 SER A CA 1
ATOM 2805 C C . SER A 1 354 ? -2.051 9.863 25.714 1.00 89.94 354 SER A C 1
ATOM 2807 O O . SER A 1 354 ? -1.840 8.681 25.455 1.00 89.94 354 SER A O 1
ATOM 2809 N N . ILE A 1 355 ? -3.090 10.258 26.456 1.00 92.69 355 ILE A N 1
ATOM 2810 C CA . ILE A 1 355 ? -4.075 9.334 27.037 1.00 92.69 355 ILE A CA 1
ATOM 2811 C C . ILE A 1 355 ? -5.131 8.909 26.010 1.00 92.69 355 ILE A C 1
ATOM 2813 O O . ILE A 1 355 ? -5.524 7.746 25.999 1.00 92.69 355 ILE A O 1
AT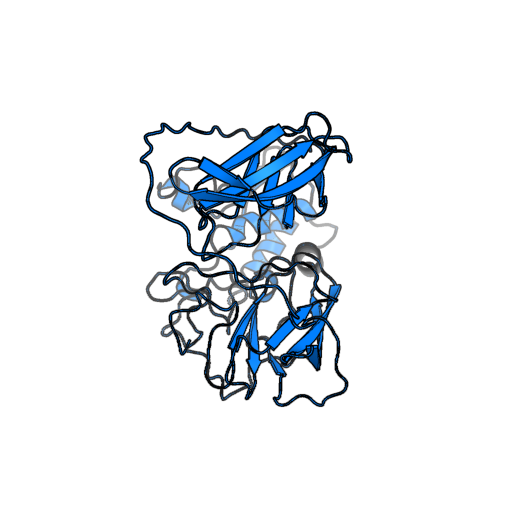OM 2817 N N . TRP A 1 356 ? -5.593 9.833 25.164 1.00 95.06 356 TRP A N 1
ATOM 2818 C CA . TRP A 1 356 ? -6.815 9.636 24.378 1.00 95.06 356 TRP A CA 1
ATOM 2819 C C . TRP A 1 356 ? -6.601 9.451 22.878 1.00 95.06 356 TRP A C 1
ATOM 2821 O O . TRP A 1 356 ? -7.500 8.949 22.216 1.00 95.06 356 TRP A O 1
ATOM 2831 N N . HIS A 1 357 ? -5.443 9.816 22.324 1.00 93.94 357 HIS A N 1
ATOM 2832 C CA . HIS A 1 357 ? -5.268 9.885 20.869 1.00 93.94 357 HIS A CA 1
ATOM 2833 C C . HIS A 1 357 ? -5.540 8.563 20.140 1.00 93.94 357 HIS A C 1
ATOM 2835 O O . HIS A 1 357 ? -5.956 8.575 18.992 1.00 93.94 357 HIS A O 1
ATOM 2841 N N . TYR A 1 358 ? -5.345 7.427 20.805 1.00 94.50 358 TYR A N 1
ATOM 2842 C CA . TYR A 1 358 ? -5.496 6.090 20.231 1.00 94.50 358 TYR A CA 1
ATOM 2843 C C . TYR A 1 358 ? -6.846 5.423 20.542 1.00 94.50 358 TYR A C 1
ATOM 2845 O O . TYR A 1 358 ? -6.986 4.210 20.364 1.00 94.50 358 TYR A O 1
ATOM 2853 N N . VAL A 1 359 ? -7.821 6.201 21.024 1.00 97.31 359 VAL A N 1
ATOM 2854 C CA . VAL A 1 359 ? -9.133 5.729 21.487 1.00 97.31 359 VAL A CA 1
ATOM 2855 C C . VAL A 1 359 ? -10.241 6.162 20.525 1.00 97.31 359 VAL A C 1
ATOM 2857 O O . VAL A 1 359 ? -10.270 7.306 20.071 1.00 97.31 359 VAL A O 1
ATOM 2860 N N . VAL A 1 360 ? -11.187 5.259 20.269 1.00 98.31 360 VAL A N 1
ATOM 2861 C CA . VAL A 1 360 ? -12.510 5.588 19.718 1.00 98.31 360 VAL A CA 1
ATOM 2862 C C . VAL A 1 360 ? -13.567 5.393 20.806 1.00 98.31 360 VAL A C 1
ATOM 2864 O O . VAL A 1 360 ? -13.508 4.428 21.574 1.00 98.31 360 VAL A O 1
ATOM 2867 N N . LYS A 1 361 ? -14.503 6.337 20.921 1.00 98.50 361 LYS A N 1
ATOM 2868 C CA . LYS A 1 361 ? -15.617 6.287 21.874 1.00 98.50 361 LYS A CA 1
ATOM 2869 C C . LYS A 1 361 ? -16.898 5.949 21.134 1.00 98.50 361 LYS A C 1
ATOM 2871 O O . LYS A 1 361 ? -17.217 6.605 20.149 1.00 98.50 361 LYS A O 1
ATOM 2876 N N . LEU A 1 362 ? -17.619 4.951 21.624 1.00 98.69 362 LEU A N 1
ATOM 2877 C CA . LEU A 1 362 ? -18.869 4.487 21.032 1.00 98.69 362 LEU A CA 1
ATOM 2878 C C . LEU A 1 362 ? -20.005 4.704 22.022 1.00 98.69 362 LEU A C 1
ATOM 2880 O O . LEU A 1 362 ? -19.877 4.304 23.183 1.00 98.69 362 LEU A O 1
ATOM 2884 N N . THR A 1 363 ? -21.096 5.320 21.569 1.00 98.69 363 THR A N 1
ATOM 2885 C CA . THR A 1 363 ? -22.216 5.712 22.436 1.00 98.69 363 THR A CA 1
ATOM 2886 C C . THR A 1 363 ? -23.534 5.094 21.980 1.00 98.69 363 THR A C 1
ATOM 2888 O O . THR A 1 363 ? -23.832 5.088 20.788 1.00 98.69 363 THR A O 1
ATOM 2891 N N . ILE A 1 364 ? -24.330 4.601 22.935 1.00 98.50 364 ILE A N 1
ATOM 2892 C CA . ILE A 1 364 ? -25.736 4.206 22.756 1.00 98.50 364 ILE A CA 1
ATOM 2893 C C . ILE A 1 364 ? -26.536 4.765 23.936 1.00 98.50 364 ILE A C 1
ATOM 2895 O O . ILE A 1 364 ? -26.308 4.402 25.094 1.00 98.50 364 ILE A O 1
ATOM 2899 N N . GLY A 1 365 ? -27.481 5.661 23.665 1.00 97.56 365 GLY A N 1
ATOM 2900 C CA . GLY A 1 365 ? -28.235 6.397 24.670 1.00 97.56 365 GLY A CA 1
ATOM 2901 C C . GLY A 1 365 ? -27.311 7.159 25.621 1.00 97.56 365 GLY A C 1
ATOM 2902 O O . GLY A 1 365 ? -26.628 8.100 25.229 1.00 97.56 365 GLY A O 1
ATOM 2903 N N . ASN A 1 366 ? -27.295 6.742 26.888 1.00 97.38 366 ASN A N 1
ATOM 2904 C CA . ASN A 1 366 ? -26.471 7.353 27.937 1.00 97.38 366 ASN A CA 1
ATOM 2905 C C . ASN A 1 366 ? -25.191 6.556 28.246 1.00 97.38 366 ASN A C 1
ATOM 2907 O O . ASN A 1 366 ? -24.467 6.907 29.178 1.00 97.38 366 ASN A O 1
ATOM 2911 N N . GLU A 1 367 ? -24.934 5.460 27.529 1.00 98.38 367 GLU A N 1
ATOM 2912 C CA . GLU A 1 367 ? -23.759 4.616 27.731 1.00 98.38 367 GLU A CA 1
ATOM 2913 C C . GLU A 1 367 ? -22.695 4.928 26.677 1.00 98.38 367 GLU A C 1
ATOM 2915 O O . GLU A 1 367 ? -22.957 4.817 25.483 1.00 98.38 367 GLU A O 1
ATOM 2920 N N . THR A 1 368 ? -21.482 5.264 27.124 1.00 98.50 368 THR A N 1
ATOM 2921 C CA . THR A 1 368 ? -20.305 5.436 26.262 1.00 98.50 368 THR A CA 1
ATOM 2922 C C . THR A 1 368 ? -19.208 4.468 26.692 1.00 98.50 368 THR A C 1
ATOM 2924 O O . THR A 1 368 ? -18.830 4.439 27.867 1.00 98.50 368 THR A O 1
ATOM 2927 N N . ARG A 1 369 ? -18.649 3.715 25.739 1.00 98.62 369 ARG A N 1
ATOM 2928 C CA . ARG A 1 369 ? -17.494 2.827 25.951 1.00 98.62 369 ARG A CA 1
ATOM 2929 C C . ARG A 1 369 ? -16.301 3.260 25.106 1.00 98.62 369 ARG A C 1
ATOM 2931 O O . ARG A 1 369 ? -16.458 3.780 24.005 1.00 98.62 369 ARG A O 1
ATOM 2938 N N . ASN A 1 370 ? -15.103 3.026 25.635 1.00 98.31 370 ASN A N 1
ATOM 2939 C CA . ASN A 1 370 ? -13.838 3.385 25.000 1.00 98.31 370 ASN A CA 1
ATOM 2940 C C . ASN A 1 370 ? -13.173 2.131 24.429 1.00 98.31 370 ASN A C 1
ATOM 2942 O O . ASN A 1 370 ? -12.972 1.162 25.162 1.00 98.31 370 ASN A O 1
ATOM 2946 N N . TYR A 1 371 ? -12.758 2.185 23.167 1.00 98.38 371 TYR A N 1
ATOM 2947 C CA . TYR A 1 371 ? -12.090 1.083 22.484 1.00 98.38 371 TYR A CA 1
ATOM 2948 C C . TYR A 1 371 ? -10.714 1.503 21.972 1.00 98.38 371 TYR A C 1
ATOM 2950 O O . TYR A 1 371 ? -10.532 2.592 21.426 1.00 98.38 371 TYR A O 1
ATOM 2958 N N . ALA A 1 372 ? -9.737 0.620 22.171 1.00 96.06 372 ALA A N 1
ATOM 2959 C CA . ALA A 1 372 ? -8.361 0.783 21.729 1.00 96.06 372 ALA A CA 1
ATOM 2960 C C . ALA A 1 372 ? -7.678 -0.585 21.628 1.00 96.06 372 ALA A C 1
ATOM 2962 O O . ALA A 1 372 ? -7.757 -1.396 22.555 1.00 96.06 372 ALA A O 1
ATOM 2963 N N . VAL A 1 373 ? -6.973 -0.826 20.523 1.00 95.88 373 VAL A N 1
ATOM 2964 C CA . VAL A 1 373 ? -6.243 -2.082 20.268 1.00 95.88 373 VAL A CA 1
ATOM 2965 C C . VAL A 1 373 ? -4.824 -1.839 19.742 1.00 95.88 373 VAL A C 1
ATOM 2967 O O . VAL A 1 373 ? -4.199 -2.737 19.187 1.00 95.88 373 VAL A O 1
ATOM 2970 N N . CYS A 1 374 ? -4.296 -0.624 19.924 1.00 94.50 374 CYS A N 1
ATOM 2971 C CA . CYS A 1 374 ? -2.945 -0.258 19.511 1.00 94.50 374 CYS A CA 1
ATOM 2972 C C . CYS A 1 374 ? -1.907 -1.220 20.124 1.00 94.50 374 CYS A C 1
ATOM 2974 O O . CYS A 1 374 ? -1.809 -1.297 21.353 1.00 94.50 374 CYS A O 1
ATOM 2976 N N . PRO A 1 375 ? -1.099 -1.919 19.305 1.00 93.38 375 PRO A N 1
ATOM 2977 C CA . PRO A 1 375 ? -0.030 -2.767 19.812 1.00 93.38 375 PRO A CA 1
ATOM 2978 C C . PRO A 1 375 ? 1.007 -1.967 20.603 1.00 93.38 375 PRO A C 1
ATOM 2980 O O . PRO A 1 375 ? 1.208 -0.771 20.380 1.00 93.38 375 PRO A O 1
ATOM 2983 N N . MET A 1 376 ? 1.728 -2.646 21.497 1.00 90.88 376 MET A N 1
ATOM 2984 C CA . MET A 1 376 ? 2.850 -2.037 22.212 1.00 90.88 376 MET A CA 1
ATOM 2985 C C . MET A 1 376 ? 3.947 -1.635 21.226 1.00 90.88 376 MET A C 1
ATOM 2987 O O . MET A 1 376 ? 4.371 -2.456 20.413 1.00 90.88 376 MET A O 1
ATOM 2991 N N . GLY A 1 377 ? 4.467 -0.410 21.344 1.00 90.00 377 GLY A N 1
ATOM 2992 C CA . GLY A 1 377 ? 5.482 0.123 20.426 1.00 90.00 377 GLY A CA 1
ATOM 2993 C C . GLY A 1 377 ? 6.714 -0.775 20.255 1.00 90.00 377 GLY A C 1
ATOM 2994 O O . GLY A 1 377 ? 7.239 -0.886 19.152 1.00 90.00 377 GLY A O 1
ATOM 2995 N N . SER A 1 378 ? 7.125 -1.480 21.315 1.00 92.69 378 SER A N 1
ATOM 2996 C CA . SER A 1 378 ? 8.261 -2.410 21.299 1.00 92.69 378 SER A CA 1
ATOM 2997 C C . SER A 1 378 ? 8.073 -3.617 20.377 1.00 92.69 378 SER A C 1
ATOM 2999 O O . SER A 1 378 ? 9.059 -4.197 19.936 1.00 92.69 378 SER A O 1
ATOM 3001 N N . THR A 1 379 ? 6.835 -3.988 20.040 1.00 95.06 379 THR A N 1
ATOM 3002 C CA . THR A 1 379 ? 6.548 -5.118 19.134 1.00 95.06 379 THR A CA 1
ATOM 3003 C C . THR A 1 379 ? 6.944 -4.842 17.682 1.00 95.06 379 THR A C 1
ATOM 3005 O O . THR A 1 379 ? 7.059 -5.781 16.894 1.00 95.06 379 THR A O 1
ATOM 3008 N N . GLY A 1 380 ? 7.150 -3.569 17.328 1.00 95.50 380 GLY A N 1
ATOM 3009 C CA . GLY A 1 380 ? 7.637 -3.142 16.017 1.00 95.50 380 GLY A CA 1
ATOM 3010 C C . GLY A 1 380 ? 9.153 -2.944 15.944 1.00 95.50 380 GLY A C 1
ATOM 3011 O O . GLY A 1 380 ? 9.664 -2.723 14.848 1.00 95.50 380 GLY A O 1
ATOM 3012 N N . ASN A 1 381 ? 9.872 -3.011 17.071 1.00 96.06 381 ASN A N 1
ATOM 3013 C CA . ASN A 1 381 ? 11.306 -2.726 17.112 1.00 96.06 381 ASN A CA 1
ATOM 3014 C C . ASN A 1 381 ? 12.115 -3.815 16.395 1.00 96.06 381 ASN A C 1
ATOM 3016 O O . ASN A 1 381 ? 11.936 -5.006 16.652 1.00 96.06 381 ASN A O 1
ATOM 3020 N N . ILE A 1 382 ? 13.043 -3.387 15.542 1.00 96.44 382 ILE A N 1
ATOM 3021 C CA . ILE A 1 382 ? 14.055 -4.237 14.913 1.00 96.44 382 ILE A CA 1
ATOM 3022 C C . ILE A 1 382 ? 15.452 -3.802 15.359 1.00 96.44 382 ILE A C 1
ATOM 3024 O O . ILE A 1 382 ? 15.706 -2.617 15.569 1.00 96.44 382 ILE A O 1
ATOM 3028 N N . GLU A 1 383 ? 16.357 -4.768 15.507 1.00 95.31 383 GLU A N 1
ATOM 3029 C CA . GLU A 1 383 ? 17.747 -4.516 15.920 1.00 95.31 383 GLU A CA 1
ATOM 3030 C C . GLU A 1 383 ? 18.599 -3.952 14.778 1.00 95.31 383 GLU A C 1
ATOM 3032 O O . GLU A 1 383 ? 19.517 -3.168 15.008 1.00 95.31 383 GLU A O 1
ATOM 3037 N N . GLU A 1 384 ? 18.279 -4.327 13.540 1.00 95.94 384 GLU A N 1
ATOM 3038 C CA . GLU A 1 384 ? 18.983 -3.899 12.335 1.00 95.94 384 GLU A CA 1
ATOM 3039 C C . GLU A 1 384 ? 18.032 -3.818 11.137 1.00 95.94 384 GLU A C 1
ATOM 3041 O O . GLU A 1 384 ? 17.089 -4.605 11.015 1.00 95.94 384 GLU A O 1
ATOM 3046 N N . ILE A 1 385 ? 18.315 -2.889 10.222 1.00 95.94 385 ILE A N 1
ATOM 3047 C CA . ILE A 1 385 ? 17.687 -2.853 8.900 1.00 95.94 385 ILE A CA 1
ATOM 3048 C C . ILE A 1 385 ? 18.483 -3.786 7.987 1.00 95.94 385 ILE A C 1
ATOM 3050 O O . ILE A 1 385 ? 19.613 -3.486 7.597 1.00 95.94 385 ILE A O 1
ATOM 3054 N N . LYS A 1 386 ? 17.892 -4.933 7.647 1.00 95.38 386 LYS A N 1
ATOM 3055 C CA . LYS A 1 386 ? 18.492 -5.896 6.718 1.00 95.38 386 LYS A CA 1
ATOM 3056 C C . LYS A 1 386 ? 18.284 -5.428 5.284 1.00 95.38 386 LYS A C 1
ATOM 3058 O O . LYS A 1 386 ? 17.167 -5.478 4.781 1.00 95.38 386 LYS A O 1
ATOM 3063 N N . MET A 1 387 ? 19.363 -5.003 4.634 1.00 95.62 387 MET A N 1
ATOM 3064 C CA . MET A 1 387 ? 19.327 -4.605 3.227 1.00 95.62 387 MET A CA 1
ATOM 3065 C C . MET A 1 387 ? 18.970 -5.796 2.332 1.00 95.62 387 MET A C 1
ATOM 3067 O O . MET A 1 387 ? 19.458 -6.907 2.541 1.00 95.62 387 MET A O 1
ATOM 3071 N N . ILE A 1 388 ? 18.160 -5.552 1.306 1.00 96.62 388 ILE A N 1
ATOM 3072 C CA . ILE A 1 388 ? 17.768 -6.566 0.325 1.00 96.62 388 ILE A CA 1
ATOM 3073 C C . ILE A 1 388 ? 18.986 -7.021 -0.488 1.00 96.62 388 ILE A C 1
ATOM 3075 O O . ILE A 1 388 ? 19.665 -6.210 -1.120 1.00 96.62 388 ILE A O 1
ATOM 3079 N N . ASP A 1 389 ? 19.222 -8.332 -0.542 1.00 95.56 389 ASP A N 1
ATOM 3080 C CA . ASP A 1 389 ? 20.188 -8.930 -1.463 1.00 95.56 389 ASP A CA 1
ATOM 3081 C C . ASP A 1 389 ? 19.516 -9.267 -2.801 1.00 95.56 389 ASP A C 1
ATOM 3083 O O . ASP A 1 389 ? 18.859 -10.293 -2.947 1.00 95.56 389 ASP A O 1
ATOM 3087 N N . PHE A 1 390 ? 19.716 -8.423 -3.815 1.00 95.81 390 PHE A N 1
ATOM 3088 C CA . PHE A 1 390 ? 19.173 -8.642 -5.163 1.00 95.81 390 PHE A CA 1
ATOM 3089 C C . PHE A 1 390 ? 19.779 -9.837 -5.917 1.00 95.81 390 PHE A C 1
ATOM 3091 O O . PHE A 1 390 ? 19.335 -10.143 -7.026 1.00 95.81 390 PHE A O 1
ATOM 3098 N N . SER A 1 391 ? 20.787 -10.514 -5.357 1.00 93.31 391 SER A N 1
ATOM 3099 C CA . SER A 1 391 ? 21.249 -11.801 -5.885 1.00 93.31 391 SER A CA 1
ATOM 3100 C C . SER A 1 391 ? 20.462 -13.003 -5.350 1.00 93.31 391 SER A C 1
ATOM 3102 O O . SER A 1 391 ? 20.471 -14.048 -6.003 1.00 93.31 391 SER A O 1
ATOM 3104 N N . ASP A 1 392 ? 19.712 -12.843 -4.253 1.00 94.25 392 ASP A N 1
ATOM 3105 C CA . ASP A 1 392 ? 18.783 -13.843 -3.721 1.00 94.25 392 ASP A CA 1
ATOM 3106 C C . ASP A 1 392 ? 17.322 -13.452 -4.005 1.00 94.25 392 ASP A C 1
ATOM 3108 O O . ASP A 1 392 ? 16.736 -12.566 -3.386 1.00 94.25 392 ASP A O 1
ATOM 3112 N N . LEU A 1 393 ? 16.705 -14.160 -4.951 1.00 94.00 393 LEU A N 1
ATOM 3113 C CA . LEU A 1 393 ? 15.327 -13.907 -5.382 1.00 94.00 393 LEU A CA 1
ATOM 3114 C C . LEU A 1 393 ? 14.294 -14.762 -4.629 1.00 94.00 393 LEU A C 1
ATOM 3116 O O . LEU A 1 393 ? 13.103 -14.676 -4.930 1.00 94.00 393 LEU A O 1
ATOM 3120 N N . SER A 1 394 ? 14.710 -15.603 -3.674 1.00 91.81 394 SER A N 1
ATOM 3121 C CA . SER A 1 394 ? 13.839 -16.593 -3.015 1.00 91.81 394 SER A CA 1
ATOM 3122 C C . SER A 1 394 ? 12.648 -15.962 -2.278 1.00 91.81 394 SER A C 1
ATOM 3124 O O . SER A 1 394 ? 11.522 -16.478 -2.330 1.00 91.81 394 SER A O 1
ATOM 3126 N N . ASN A 1 395 ? 12.877 -14.798 -1.668 1.00 89.19 395 ASN A N 1
ATOM 3127 C CA . ASN A 1 395 ? 11.872 -14.025 -0.940 1.00 89.19 395 ASN A CA 1
ATOM 3128 C C . ASN A 1 395 ? 11.069 -13.069 -1.829 1.00 89.19 395 ASN A C 1
ATOM 3130 O O . ASN A 1 395 ? 10.150 -12.423 -1.344 1.00 89.19 395 ASN A O 1
ATOM 3134 N N . MET A 1 396 ? 11.359 -13.004 -3.129 1.00 95.31 396 MET A N 1
ATOM 3135 C CA . MET A 1 396 ? 10.660 -12.118 -4.057 1.00 95.31 396 MET A CA 1
ATOM 3136 C C . MET A 1 396 ? 9.554 -12.861 -4.816 1.00 95.31 396 MET A C 1
ATOM 3138 O O . MET A 1 396 ? 9.619 -14.073 -5.055 1.00 95.31 396 MET A O 1
ATOM 3142 N N . ARG A 1 397 ? 8.512 -12.132 -5.222 1.00 95.50 397 ARG A N 1
ATOM 3143 C CA . ARG A 1 397 ? 7.457 -12.646 -6.110 1.00 95.50 397 ARG A CA 1
ATOM 3144 C C . ARG A 1 397 ? 7.794 -12.285 -7.548 1.00 95.50 397 ARG A C 1
ATOM 3146 O O . ARG A 1 397 ? 7.737 -11.111 -7.890 1.00 95.50 397 ARG A O 1
ATOM 3153 N N . LYS A 1 398 ? 8.096 -13.268 -8.398 1.00 95.38 398 LYS A N 1
ATOM 3154 C CA . LYS A 1 398 ? 8.190 -13.042 -9.848 1.00 95.38 398 LYS A CA 1
ATOM 3155 C C . LYS A 1 398 ? 6.792 -12.779 -10.414 1.00 95.38 398 LYS A C 1
ATOM 3157 O O . LYS A 1 398 ? 5.870 -13.533 -10.104 1.00 95.38 398 LYS A O 1
ATOM 3162 N N . PHE A 1 399 ? 6.638 -11.738 -11.228 1.00 92.31 399 PHE A N 1
ATOM 3163 C CA . PHE A 1 399 ? 5.430 -11.538 -12.030 1.00 92.31 399 PHE A CA 1
ATOM 3164 C C . PHE A 1 399 ? 5.692 -11.933 -13.484 1.00 92.31 399 PHE A C 1
ATOM 3166 O O . PHE A 1 399 ? 6.750 -11.606 -14.031 1.00 92.31 399 PHE A O 1
ATOM 3173 N N . GLY A 1 400 ? 4.711 -12.589 -14.105 1.00 79.06 400 GLY A N 1
ATOM 3174 C CA . GLY A 1 400 ? 4.845 -13.186 -15.436 1.00 79.06 400 GLY A CA 1
ATOM 3175 C C . GLY A 1 400 ? 4.924 -14.698 -15.371 1.00 79.06 400 GLY A C 1
ATOM 3176 O O . GLY A 1 400 ? 5.894 -15.205 -14.760 1.00 79.06 400 GLY A O 1
#

pLDDT: mean 81.72, std 19.99, range [23.47, 98.81]

Nearest PDB structures (foldseek):
  4je4-assembly1_B  TM=6.982E-01  e=4.033E-04  Homo sapiens
  2b5i-assembly1_B  TM=7.699E-01  e=1.228E-03  Homo sapiens
  7l0f-assembly4_M  TM=7.651E-01  e=1.535E-03  Homo sapiens
  7l0g-assembly4_H  TM=7.638E-01  e=3.346E-03  Homo sapiens
  6o02-assembly1_B  TM=7.478E-01  e=7.297E-03  synthetic construct

Foldseek 3Di:
DDWAAEQFKIKDFADQDPPPFQWKKKWKDLDQVSVVTDMDTDGHSVPRMDMGGRHHGQGKMKMWMWTWDQAFNDTDIDDTDPIDMDTHHHDDPDDDDDDDDDDDDDDDGGHDDDDDDDDDDDQADAADEDPDADPKAWWKWQQALVQDAAAAPDKTKIWIQMPDPDQVQKDKDKPNNDDKPLPDDDPQDDPADQADFPDRDPPPHSWTDDPRGTITITHHHDFAKIKIFIWGTDSHYIYGHDIFIGGYHYPVVVLVVLLVVLLVVFDDPPDDLVRSLVRSLVVLQPPPQAFAAADEPNDHGAHSHQGPPPCSVNSHDALQRFLVSSLVSSVVSDQFPDWAQQLPVDPPPDPSNVVRNSWIWTHHDHDIDIGGRGHDNCRNYDHDNNHDDPVDCPSIGITD

Radius of gyration: 26.82 Å; Cα contacts (8 Å, |Δi|>4): 772; chains: 1; bounding box: 52×61×71 Å

Sequence (400 aa):
MNIYAKTAAATVVVKRQTSQTSGYQLRYATNSKLKNAKTITIKGNKNNTIFLNGLRAGTTYYMQTRTYMTVKGKKYYSKWSSTGHCTTNRETNSTHQSATPTPTPTPTSTPVPTPTPIPKADLPAHDQKENAPAKYTYEIYGLDKQKADIYTDCLKPLFIKTDNPDPNSFSLIFNGNDSRTSAYRSGSSRFFDDIPLENNDSETTSLEKVKGGYIKYVKFFEAGTYTVEFREYSLSGYTVANTVTLNVLDYDQAENAWLIDIINKTTTADMTPFEKMDAISAYLREPGRFKYLTRYNDHTVDLAADPNEPFFVTYRWNSSTSPSVLGEFAELVGGFDDIHYCFGDYPVGSPSWSIWHYVVKLTIGNETRNYAVCPMGSTGNIEEIKMIDFSDLSNMRKFG

Secondary structure (DSSP, 8-state):
-EEEEETTEEEEEPPP-SSS--EEEEEEESSTT-TT-EEEEEE-SS--EEEEESPPTT-EEEEEEEEEEEETTEEEEPPPPPPEEEEPPPPPS-------------------PPPPPPPP-----TTPBP-SPPSS--EEEE--TT-PPEETT--EEEEEE-S---TTSEEEEETTT---EE----SS--S-TT---S-S--SS-SEEEETTEEEEEEE-SS-EEEEEEEEEE-SS-EEEEEEEEEEEE-HHHHHHHHHHHHHHHH--TTS-HHHHHHHHHHHHTSTTS-EESPEETTEE---SSS---SHHHH-EE-TTHHHHHHHHHHHHH---SEEEEGGGSS-TTSHHHHHHTT-EEEEETTEEEEE--PPPGGGGB-SS-----TT--TTSEEE-